Protein 3PJ9 (pdb70)

Secondary structure (DSSP, 8-state):
-EEEEEEE-HHHHHHT-HHHHHHHHHTTT-EEEEEEEEPPPHHHHHHHTGGGTTSTTHHHHHHHHTSS-EEEEEEEETTHHHHHHHHH--SSGGGPPTT-HHHHH--SSSS-SEEE-SSHHHHHHHHHHH-------/-EEEEEEE-HHHHHHT-HHHHHHHHHTTT-EEEEEEEE---HHHHHHHTGGGTTSTTHHHHHHHHTSS-EEEEEEEETTHHHHHHHHH--SSTTTSPTTSHHHHH--SSSS-SEEE-SSHHHHHHHHHHH--GGG--/-EEEEEEE-HHHHHHT-HHHHHHHHHTTT-EEEEEEEEPPPHHHHHHHHHTT----HHHHHHHHHSS-EEEEEEEETTHHHHHHHHH--SSTTTSPTTSHHHHH--BTTB-SEEE-SSHHHHHHHHHHH--TTT--/-TT-EEEEEE-HHHHHHT-HHHHHHHHHTTT-EEEEEEEE---HHHHHHHTGGGGGSTTHHHHHHHHTSS-EEEEEEESTTHHHHHHHHH--SSGGGSPTTSHHHHH--SSSS-SEEE-SSHHHHHHHHHHH--GGG--

Organism: Campylobacter jejuni subsp. jejuni serotype O:2 (strain ATCC 700819 / NCTC 11168) (NCBI:txid192222)

B-factor: mean 38.15, std 15.4, range [13.57, 110.79]

Nearest PDB structures (foldseek):
  3pj9-assembly3_B-2  TM=9.711E-01  e=8.392E-29  Campylobacter jejuni subsp. jejuni NCTC 11168 = ATCC 700819
  6ay1-assembly8_H  TM=9.753E-01  e=3.787E-25  Helicobacter pylori
  4ek2-assembly1_A  TM=9.929E-01  e=6.876E-24  Burkholderia thailandensis E264
  5v6d-assembly3_F  TM=9.678E-01  e=3.639E-24  Neisseria gonorrhoeae NCCP11945
  6aes-assembly2_B  TM=9.709E-01  e=6.876E-24  Pseudomonas aeruginosa

Structure (mmCIF, N/CA/C/O backbone):
data_3PJ9
#
_entry.id   3PJ9
#
_cell.length_a   85.672
_cell.length_b   88.142
_cell.length_c   110.925
_cell.angle_alpha   90.00
_cell.angle_beta   90.00
_cell.angle_gamma   90.00
#
_symmetry.space_group_name_H-M   'P 21 21 21'
#
loop_
_entity.id
_entity.type
_entity.pdbx_description
1 polymer 'Nucleoside diphosphate kinase'
2 non-polymer 'SULFATE ION'
3 water water
#
loop_
_atom_site.group_PDB
_atom_site.id
_atom_site.type_symbol
_atom_site.label_atom_id
_atom_site.label_alt_id
_atom_site.label_comp_id
_atom_site.label_asym_id
_atom_site.label_entity_id
_atom_site.label_seq_id
_atom_site.pdbx_PDB_ins_code
_atom_site.Cartn_x
_atom_site.Cartn_y
_atom_site.Cartn_z
_atom_site.occupancy
_atom_site.B_iso_or_equiv
_atom_site.auth_seq_id
_atom_site.auth_comp_id
_atom_site.auth_asym_id
_atom_site.auth_atom_id
_atom_site.pdbx_PDB_model_num
ATOM 1 N N . MET A 1 4 ? 42.298 63.187 90.564 1.00 55.86 1 MET A N 1
ATOM 2 C CA . MET A 1 4 ? 43.100 63.599 89.365 1.00 54.51 1 MET A CA 1
ATOM 3 C C . MET A 1 4 ? 43.535 62.432 88.431 1.00 52.22 1 MET A C 1
ATOM 4 O O . MET A 1 4 ? 44.733 62.124 88.322 1.00 54.13 1 MET A O 1
ATOM 9 N N . GLU A 1 5 ? 42.584 61.853 87.690 1.00 47.30 2 GLU A N 1
ATOM 10 C CA . GLU A 1 5 ? 42.769 60.542 87.110 1.00 42.32 2 GLU A CA 1
ATOM 11 C C . GLU A 1 5 ? 42.872 60.507 85.558 1.00 38.62 2 GLU A C 1
ATOM 12 O O . GLU A 1 5 ? 42.853 61.554 84.908 1.00 34.62 2 GLU A O 1
ATOM 18 N N . LYS A 1 6 ? 43.028 59.303 84.995 1.00 35.76 3 LYS A N 1
ATOM 19 C CA . LYS A 1 6 ? 43.022 59.093 83.547 1.00 33.42 3 LYS A CA 1
ATOM 20 C C . LYS A 1 6 ? 41.905 58.151 83.119 1.00 31.65 3 LYS A C 1
ATOM 21 O O . LYS A 1 6 ? 41.522 57.244 83.852 1.00 33.30 3 LYS A O 1
ATOM 27 N N . THR A 1 7 ? 41.349 58.393 81.950 1.00 29.38 4 THR A N 1
ATOM 28 C CA . THR A 1 7 ? 40.289 57.550 81.437 1.00 28.91 4 THR A CA 1
ATOM 29 C C . THR A 1 7 ? 40.461 57.340 79.917 1.00 27.97 4 THR A C 1
ATOM 30 O O . THR A 1 7 ? 41.166 58.098 79.248 1.00 25.33 4 THR A O 1
ATOM 34 N N . LEU A 1 8 ? 39.834 56.290 79.389 1.00 28.34 5 LEU A N 1
ATOM 35 C CA . LEU A 1 8 ? 39.950 55.983 77.973 1.00 28.08 5 LEU A CA 1
ATOM 36 C C . LEU A 1 8 ? 38.758 56.531 77.223 1.00 27.57 5 LEU A C 1
ATOM 37 O O . LEU A 1 8 ? 37.607 56.301 77.617 1.00 28.74 5 LEU A O 1
ATOM 42 N N . SER A 1 9 ? 39.035 57.255 76.142 1.00 25.83 6 SER A N 1
ATOM 43 C CA . SER A 1 9 ? 38.005 57.769 75.271 1.00 24.76 6 SER A CA 1
ATOM 44 C C . SER A 1 9 ? 38.209 57.190 73.886 1.00 24.19 6 SER A C 1
ATOM 45 O O . SER A 1 9 ? 39.348 57.089 73.422 1.00 23.42 6 SER A O 1
ATOM 48 N N . ILE A 1 10 ? 37.116 56.835 73.215 1.00 24.11 7 ILE A N 1
ATOM 49 C CA . ILE A 1 10 ? 37.205 56.463 71.816 1.00 24.06 7 ILE A CA 1
ATOM 50 C C . ILE A 1 10 ? 36.188 57.266 71.065 1.00 24.71 7 ILE A C 1
ATOM 51 O O . ILE A 1 10 ? 35.000 57.253 71.424 1.00 25.40 7 ILE A O 1
ATOM 56 N N . ILE A 1 11 ? 36.648 58.006 70.061 1.00 23.08 8 ILE A N 1
ATOM 57 C CA . ILE A 1 11 ? 35.706 58.621 69.118 1.00 23.38 8 ILE A CA 1
ATOM 58 C C . ILE A 1 11 ? 35.442 57.562 68.052 1.00 24.50 8 ILE A C 1
ATOM 59 O O . ILE A 1 11 ? 36.362 57.177 67.325 1.00 23.01 8 ILE A O 1
ATOM 64 N N . LYS A 1 12 ? 34.191 57.106 67.992 1.00 25.21 9 LYS A N 1
ATOM 65 C CA . LYS A 1 12 ? 33.798 55.957 67.194 1.00 28.24 9 LYS A CA 1
ATOM 66 C C . LYS A 1 12 ? 33.737 56.269 65.700 1.00 28.20 9 LYS A C 1
ATOM 67 O O . LYS A 1 12 ? 33.820 57.428 65.319 1.00 28.31 9 LYS A O 1
ATOM 73 N N . PRO A 1 13 ? 33.610 55.221 64.854 1.00 29.69 10 PRO A N 1
ATOM 74 C CA . PRO A 1 13 ? 33.726 55.408 63.411 1.00 30.18 10 PRO A CA 1
ATOM 75 C C . PRO A 1 13 ? 32.679 56.342 62.817 1.00 30.81 10 PRO A C 1
ATOM 76 O O . PRO A 1 13 ? 33.003 57.011 61.847 1.00 31.29 10 PRO A O 1
ATOM 80 N N . ASP A 1 14 ? 31.455 56.355 63.367 1.00 31.30 11 ASP A N 1
ATOM 81 C CA . ASP A 1 14 ? 30.388 57.269 62.901 1.00 33.25 11 ASP A CA 1
ATOM 82 C C . ASP A 1 14 ? 30.780 58.751 63.047 1.00 31.45 11 ASP A C 1
ATOM 83 O O . ASP A 1 14 ? 30.633 59.546 62.116 1.00 32.76 11 ASP A O 1
ATOM 88 N N . ALA A 1 15 ? 31.302 59.109 64.210 1.00 29.31 12 ALA A N 1
ATOM 89 C CA . ALA A 1 15 ? 31.744 60.465 64.437 1.00 27.32 12 ALA A CA 1
ATOM 90 C C . ALA A 1 15 ? 33.037 60.834 63.683 1.00 26.34 12 ALA A C 1
ATOM 91 O O . ALA A 1 15 ? 33.186 61.946 63.159 1.00 26.60 12 ALA A O 1
ATOM 93 N N . VAL A 1 16 ? 33.977 59.911 63.597 1.00 26.17 13 VAL A N 1
ATOM 94 C CA . VAL A 1 16 ? 35.141 60.164 62.783 1.00 26.76 13 VAL A CA 1
ATOM 95 C C . VAL A 1 16 ? 34.730 60.440 61.321 1.00 29.45 13 VAL A C 1
ATOM 96 O O . VAL A 1 16 ? 35.195 61.435 60.716 1.00 30.04 13 VAL A O 1
ATOM 100 N N . LYS A 1 17 ? 33.832 59.606 60.778 1.00 31.06 14 LYS A N 1
ATOM 101 C CA . LYS A 1 17 ? 33.388 59.774 59.386 1.00 33.19 14 LYS A CA 1
ATOM 102 C C . LYS A 1 17 ? 32.706 61.127 59.173 1.00 33.09 14 LYS A C 1
ATOM 103 O O . LYS A 1 17 ? 32.857 61.733 58.109 1.00 32.65 14 LYS A O 1
ATOM 109 N N . LYS A 1 18 ? 31.956 61.600 60.176 1.00 31.82 15 LYS A N 1
ATOM 110 C CA . LYS A 1 18 ? 31.348 62.937 60.076 1.00 32.11 15 LYS A CA 1
ATOM 111 C C . LYS A 1 18 ? 32.373 64.084 60.126 1.00 30.12 15 LYS A C 1
ATOM 112 O O . LYS A 1 18 ? 32.035 65.209 59.833 1.00 31.14 15 LYS A O 1
ATOM 118 N N . GLY A 1 19 ? 33.604 63.821 60.527 1.00 27.22 16 GLY A N 1
ATOM 119 C CA . GLY A 1 19 ? 34.596 64.872 60.572 1.00 25.75 16 GLY A CA 1
ATOM 120 C C . GLY A 1 19 ? 34.376 65.841 61.732 1.00 25.19 16 GLY A C 1
ATOM 121 O O . GLY A 1 19 ? 34.555 67.068 61.555 1.00 24.72 16 GLY A O 1
ATOM 122 N N . VAL A 1 20 ? 33.986 65.309 62.898 1.00 22.81 17 VAL A N 1
ATOM 123 C CA . VAL A 1 20 ? 33.721 66.143 64.059 1.00 22.89 17 VAL A CA 1
ATOM 124 C C . VAL A 1 20 ? 34.719 65.803 65.171 1.00 21.24 17 VAL A C 1
ATOM 125 O O . VAL A 1 20 ? 34.439 66.019 66.356 1.00 20.72 17 VAL A O 1
ATOM 129 N N . ILE A 1 21 ? 35.883 65.264 64.778 1.00 21.02 18 ILE A N 1
ATOM 130 C CA . ILE A 1 21 ? 36.923 64.895 65.745 1.00 20.61 18 ILE A CA 1
ATOM 131 C C . ILE A 1 21 ? 37.308 66.130 66.579 1.00 20.27 18 ILE A C 1
ATOM 132 O O . ILE A 1 21 ? 37.384 66.044 67.806 1.00 18.83 18 ILE A O 1
ATOM 137 N N . GLY A 1 22 ? 37.577 67.253 65.907 1.00 19.67 19 GLY A N 1
ATOM 138 C CA . GLY A 1 22 ? 38.028 68.473 66.617 1.00 19.98 19 GLY A CA 1
ATOM 139 C C . GLY A 1 22 ? 36.945 68.989 67.562 1.00 20.70 19 GLY A C 1
ATOM 140 O O . GLY A 1 22 ? 37.232 69.360 68.689 1.00 18.55 19 GLY A O 1
ATOM 141 N N . LYS A 1 23 ? 35.684 68.985 67.105 1.00 21.34 20 LYS A N 1
ATOM 142 C CA . LYS A 1 23 ? 34.562 69.484 67.937 1.00 22.03 20 LYS A CA 1
ATOM 143 C C . LYS A 1 23 ? 34.453 68.644 69.222 1.00 22.20 20 LYS A C 1
ATOM 144 O O . LYS A 1 23 ? 34.181 69.182 70.319 1.00 21.45 20 LYS A O 1
ATOM 150 N N . ILE A 1 24 ? 34.653 67.333 69.077 1.00 20.92 21 ILE A N 1
ATOM 151 C CA . ILE A 1 24 ? 34.496 66.449 70.217 1.00 20.82 21 ILE A CA 1
ATOM 152 C C . ILE A 1 24 ? 35.676 66.645 71.162 1.00 21.07 21 ILE A C 1
ATOM 153 O O . ILE A 1 24 ? 35.484 66.786 72.359 1.00 21.39 21 ILE A O 1
ATOM 158 N N . LEU A 1 25 ? 36.887 66.663 70.627 1.00 19.71 22 LEU A N 1
ATOM 159 C CA . LEU A 1 25 ? 38.061 66.863 71.471 1.00 19.86 22 LEU A CA 1
ATOM 160 C C . LEU A 1 25 ? 37.985 68.163 72.275 1.00 20.93 22 LEU A C 1
ATOM 161 O O . LEU A 1 25 ? 38.422 68.213 73.432 1.00 21.96 22 LEU A O 1
ATOM 166 N N . ASP A 1 26 ? 37.491 69.210 71.622 1.00 20.02 23 ASP A N 1
ATOM 167 C CA . ASP A 1 26 ? 37.258 70.495 72.252 1.00 21.76 23 ASP A CA 1
ATOM 168 C C . ASP A 1 26 ? 36.254 70.410 73.420 1.00 21.59 23 ASP A C 1
ATOM 169 O O . ASP A 1 26 ? 36.415 71.127 74.405 1.00 21.72 23 ASP A O 1
ATOM 174 N N . ARG A 1 27 ? 35.247 69.537 73.336 1.00 22.45 24 ARG A N 1
ATOM 175 C CA . ARG A 1 27 ? 34.369 69.330 74.491 1.00 23.65 24 ARG A CA 1
ATOM 176 C C . ARG A 1 27 ? 35.146 68.867 75.685 1.00 23.69 24 ARG A C 1
ATOM 177 O O . ARG A 1 27 ? 34.863 69.335 76.789 1.00 24.24 24 ARG A O 1
ATOM 185 N N . PHE A 1 28 ? 36.106 67.942 75.475 1.00 21.96 25 PHE A N 1
ATOM 186 C CA . PHE A 1 28 ? 36.964 67.498 76.568 1.00 21.54 25 PHE A CA 1
ATOM 187 C C . PHE A 1 28 ? 37.889 68.602 77.087 1.00 21.63 25 PHE A C 1
ATOM 188 O O . PHE A 1 28 ? 37.957 68.841 78.301 1.00 22.18 25 PHE A O 1
ATOM 196 N N . GLU A 1 29 ? 38.630 69.248 76.189 1.00 20.11 26 GLU A N 1
ATOM 197 C CA . GLU A 1 29 ? 39.599 70.255 76.616 1.00 20.92 26 GLU A CA 1
ATOM 198 C C . GLU A 1 29 ? 38.999 71.500 77.259 1.00 22.36 26 GLU A C 1
ATOM 199 O O . GLU A 1 29 ? 39.672 72.194 78.043 1.00 23.85 26 GLU A O 1
ATOM 205 N N . SER A 1 30 ? 37.764 71.834 76.889 1.00 20.03 27 SER A N 1
ATOM 206 C CA . SER A 1 30 ? 37.119 73.055 77.408 1.00 22.98 27 SER A CA 1
ATOM 207 C C . SER A 1 30 ? 36.455 72.758 78.748 1.00 23.11 27 SER A C 1
ATOM 208 O O . SER A 1 30 ? 35.917 73.668 79.364 1.00 24.16 27 SER A O 1
ATOM 211 N N . ASN A 1 31 ? 36.474 71.494 79.153 1.00 23.29 28 ASN A N 1
ATOM 212 C CA . ASN A 1 31 ? 35.804 71.051 80.374 1.00 26.64 28 ASN A CA 1
ATOM 213 C C . ASN A 1 31 ? 36.694 70.288 81.356 1.00 27.90 28 ASN A C 1
ATOM 214 O O . ASN A 1 31 ? 36.255 69.325 81.970 1.00 29.76 28 ASN A O 1
ATOM 219 N N . GLY A 1 32 ? 37.951 70.703 81.485 1.00 28.98 29 GLY A N 1
ATOM 220 C CA . GLY A 1 32 ? 38.792 70.189 82.568 1.00 31.31 29 GLY A CA 1
ATOM 221 C C . GLY A 1 32 ? 39.493 68.883 82.240 1.00 31.07 29 GLY A C 1
ATOM 222 O O . GLY A 1 32 ? 39.984 68.215 83.133 1.00 32.74 29 GLY A O 1
ATOM 223 N N . LEU A 1 33 ? 39.518 68.487 80.973 1.00 29.66 30 LEU A N 1
ATOM 224 C CA . LEU A 1 33 ? 40.201 67.252 80.631 1.00 29.78 30 LEU A CA 1
ATOM 225 C C . LEU A 1 33 ? 41.325 67.645 79.708 1.00 30.33 30 LEU A C 1
ATOM 226 O O . LEU A 1 33 ? 41.139 68.491 78.814 1.00 31.82 30 LEU A O 1
ATOM 231 N N . ARG A 1 34 ? 42.489 67.060 79.933 1.00 29.18 31 ARG A N 1
ATOM 232 C CA . ARG A 1 34 ? 43.606 67.188 79.017 1.00 28.49 31 ARG A CA 1
ATOM 233 C C . ARG A 1 34 ? 43.789 65.904 78.168 1.00 26.49 31 ARG A C 1
ATOM 234 O O . ARG A 1 34 ? 43.598 64.815 78.653 1.00 25.70 31 ARG A O 1
ATOM 242 N N . ILE A 1 35 ? 44.167 66.053 76.897 1.00 24.93 32 ILE A N 1
ATOM 243 C CA . ILE A 1 35 ? 44.478 64.909 76.048 1.00 24.23 32 ILE A CA 1
ATOM 244 C C . ILE A 1 35 ? 45.926 64.453 76.371 1.00 24.07 32 ILE A C 1
ATOM 245 O O . ILE A 1 35 ? 46.877 65.093 75.950 1.00 24.65 32 ILE A O 1
ATOM 250 N N . ALA A 1 36 ? 46.067 63.380 77.135 1.00 23.34 33 ALA A N 1
ATOM 251 C CA . ALA A 1 36 ? 47.375 62.873 77.576 1.00 24.86 33 ALA A CA 1
ATOM 252 C C . ALA A 1 36 ? 48.058 62.007 76.520 1.00 24.88 33 ALA A C 1
ATOM 253 O O . ALA A 1 36 ? 49.295 61.959 76.474 1.00 26.51 33 ALA A O 1
ATOM 255 N N . ALA A 1 37 ? 47.254 61.327 75.709 1.00 23.48 34 ALA A N 1
ATOM 256 C CA . ALA A 1 37 ? 47.755 60.436 74.660 1.00 23.89 34 ALA A CA 1
ATOM 257 C C . ALA A 1 37 ? 46.671 60.361 73.619 1.00 22.81 34 ALA A C 1
ATOM 258 O O . ALA A 1 37 ? 45.511 60.490 73.955 1.00 23.29 34 ALA A O 1
ATOM 260 N N . MET A 1 38 ? 47.031 60.164 72.354 1.00 22.00 35 MET A N 1
ATOM 261 C CA . MET A 1 38 ? 45.998 60.141 71.323 1.00 21.73 35 MET A CA 1
ATOM 262 C C . MET A 1 38 ? 46.501 59.598 69.994 1.00 20.82 35 MET A C 1
ATOM 263 O O . MET A 1 38 ? 47.584 59.971 69.560 1.00 20.80 35 MET A O 1
ATOM 268 N N . LYS A 1 39 ? 45.700 58.763 69.343 1.00 20.69 36 LYS A N 1
ATOM 269 C CA . LYS A 1 39 ? 46.053 58.260 68.018 1.00 21.51 36 LYS A CA 1
ATOM 270 C C . LYS A 1 39 ? 44.805 57.893 67.252 1.00 21.95 36 LYS A C 1
ATOM 271 O O . LYS A 1 39 ? 43.826 57.421 67.823 1.00 21.66 36 LYS A O 1
ATOM 277 N N . LYS A 1 40 ? 44.845 58.140 65.940 1.00 22.98 37 LYS A N 1
ATOM 278 C CA . LYS A 1 40 ? 43.813 57.661 65.062 1.00 23.80 37 LYS A CA 1
ATOM 279 C C . LYS A 1 40 ? 44.255 56.311 64.526 1.00 25.67 37 LYS A C 1
ATOM 280 O O . LYS A 1 40 ? 45.353 56.192 63.975 1.00 26.06 37 LYS A O 1
ATOM 286 N N . VAL A 1 41 ? 43.396 55.306 64.675 1.00 26.71 38 VAL A N 1
ATOM 287 C CA . VAL A 1 41 ? 43.732 53.946 64.320 1.00 29.11 38 VAL A CA 1
ATOM 288 C C . VAL A 1 41 ? 42.516 53.253 63.719 1.00 30.00 38 VAL A C 1
ATOM 289 O O . VAL A 1 41 ? 41.364 53.638 63.975 1.00 29.62 38 VAL A O 1
ATOM 293 N N . GLN A 1 42 ? 42.795 52.249 62.904 1.00 30.69 39 GLN A N 1
ATOM 294 C CA . GLN A 1 42 ? 41.787 51.382 62.348 1.00 33.23 39 GLN A CA 1
ATOM 295 C C . GLN A 1 42 ? 41.860 50.091 63.166 1.00 34.76 39 GLN A C 1
ATOM 296 O O . GLN A 1 42 ? 42.908 49.408 63.160 1.00 35.19 39 GLN A O 1
ATOM 302 N N . LEU A 1 43 ? 40.783 49.754 63.872 1.00 35.25 40 LEU A N 1
ATOM 303 C CA . LEU A 1 43 ? 40.755 48.494 64.645 1.00 37.05 40 LEU A CA 1
ATOM 304 C C . LEU A 1 43 ? 40.542 47.303 63.725 1.00 38.96 40 LEU A C 1
ATOM 305 O O . LEU A 1 43 ? 39.731 47.391 62.798 1.00 39.72 40 LEU A O 1
ATOM 310 N N . SER A 1 44 ? 41.268 46.211 63.983 1.00 39.77 41 SER A N 1
ATOM 311 C CA . SER A 1 44 ? 41.000 44.917 63.339 1.00 42.73 41 SER A CA 1
ATOM 312 C C . SER A 1 44 ? 39.822 44.220 64.024 1.00 44.23 41 SER A C 1
ATOM 313 O O . SER A 1 44 ? 39.453 44.566 65.147 1.00 42.76 41 SER A O 1
ATOM 316 N N . LYS A 1 45 ? 39.224 43.259 63.318 1.00 47.13 42 LYS A N 1
ATOM 317 C CA . LYS A 1 45 ? 38.106 42.462 63.832 1.00 49.16 42 LYS A CA 1
ATOM 318 C C . LYS A 1 45 ? 38.567 41.800 65.127 1.00 48.89 42 LYS A C 1
ATOM 319 O O . LYS A 1 45 ? 37.883 41.852 66.155 1.00 48.10 42 LYS A O 1
ATOM 325 N N . GLU A 1 46 ? 39.752 41.205 65.067 1.00 48.67 43 GLU A N 1
ATOM 326 C CA . GLU A 1 46 ? 40.355 40.572 66.219 1.00 49.52 43 GLU A CA 1
ATOM 327 C C . GLU A 1 46 ? 40.425 41.512 67.420 1.00 46.86 43 GLU A C 1
ATOM 328 O O . GLU A 1 46 ? 39.977 41.153 68.512 1.00 46.99 43 GLU A O 1
ATOM 334 N N . GLN A 1 47 ? 40.997 42.703 67.211 1.00 44.21 44 GLN A N 1
ATOM 335 C CA . GLN A 1 47 ? 41.178 43.687 68.282 1.00 42.61 44 GLN A CA 1
ATOM 336 C C . GLN A 1 47 ? 39.859 44.136 68.927 1.00 41.58 44 GLN A C 1
ATOM 337 O O . GLN A 1 47 ? 39.749 44.218 70.160 1.00 40.70 44 GLN A O 1
ATOM 343 N N . ALA A 1 48 ? 38.867 44.427 68.085 1.00 40.94 45 ALA A N 1
ATOM 344 C CA . ALA A 1 48 ? 37.548 44.805 68.564 1.00 40.77 45 ALA A CA 1
ATOM 345 C C . ALA A 1 48 ? 36.856 43.663 69.350 1.00 43.03 45 ALA A C 1
ATOM 346 O O . ALA A 1 48 ? 36.184 43.924 70.349 1.00 41.98 45 ALA A O 1
ATOM 348 N N . GLU A 1 49 ? 37.054 42.407 68.913 1.00 45.40 46 GLU A N 1
ATOM 349 C CA . GLU A 1 49 ? 36.564 41.230 69.639 1.00 48.32 46 GLU A CA 1
ATOM 350 C C . GLU A 1 49 ? 37.211 41.099 71.010 1.00 48.60 46 GLU A C 1
ATOM 351 O O . GLU A 1 49 ? 36.528 40.787 71.980 1.00 49.17 46 GLU A O 1
ATOM 357 N N . ASN A 1 50 ? 38.520 41.355 71.093 1.00 47.43 47 ASN A N 1
ATOM 358 C CA . ASN A 1 50 ? 39.215 41.325 72.380 1.00 47.68 47 ASN A CA 1
ATOM 359 C C . ASN A 1 50 ? 38.727 42.457 73.308 1.00 46.43 47 ASN A C 1
ATOM 360 O O . ASN A 1 50 ? 38.434 42.243 74.487 1.00 47.41 47 ASN A O 1
ATOM 365 N N . PHE A 1 51 ? 38.576 43.652 72.747 1.00 44.95 48 PHE A N 1
ATOM 366 C CA . PHE A 1 51 ? 38.186 44.824 73.546 1.00 43.67 48 PHE A CA 1
ATOM 367 C C . PHE A 1 51 ? 36.820 44.598 74.170 1.00 46.14 48 PHE A C 1
ATOM 368 O O . PHE A 1 51 ? 36.606 44.900 75.328 1.00 46.68 48 PHE A O 1
ATOM 376 N N . TYR A 1 52 ? 35.911 44.044 73.387 1.00 48.74 49 TYR A N 1
ATOM 377 C CA . TYR A 1 52 ? 34.551 43.838 73.830 1.00 51.59 49 TYR A CA 1
ATOM 378 C C . TYR A 1 52 ? 34.259 42.426 74.348 1.00 55.53 49 TYR A C 1
ATOM 379 O O . TYR A 1 52 ? 33.083 42.063 74.471 1.00 58.33 49 TYR A O 1
ATOM 388 N N . ALA A 1 53 ? 35.305 41.659 74.695 1.00 56.99 50 ALA A N 1
ATOM 389 C CA . ALA A 1 53 ? 35.180 40.211 74.988 1.00 61.50 50 ALA A CA 1
ATOM 390 C C . ALA A 1 53 ? 34.254 39.846 76.142 1.00 64.88 50 ALA A C 1
ATOM 391 O O . ALA A 1 53 ? 33.728 38.736 76.174 1.00 67.97 50 ALA A O 1
ATOM 393 N N . VAL A 1 54 ? 34.057 40.770 77.082 1.00 64.97 51 VAL A N 1
ATOM 394 C CA . VAL A 1 54 ? 33.131 40.532 78.195 1.00 68.97 51 VAL A CA 1
ATOM 395 C C . VAL A 1 54 ? 31.687 40.347 77.691 1.00 71.04 51 VAL A C 1
ATOM 396 O O . VAL A 1 54 ? 30.890 39.711 78.360 1.00 74.08 51 VAL A O 1
ATOM 400 N N . HIS A 1 55 ? 31.370 40.900 76.514 1.00 69.88 52 HIS A N 1
ATOM 401 C CA . HIS A 1 55 ? 30.033 40.773 75.903 1.00 71.85 52 HIS A CA 1
ATOM 402 C C . HIS A 1 55 ? 29.898 39.664 74.824 1.00 73.65 52 HIS A C 1
ATOM 403 O O . HIS A 1 55 ? 28.958 39.696 74.015 1.00 74.21 52 HIS A O 1
ATOM 410 N N . LYS A 1 56 ? 30.816 38.699 74.788 1.00 74.29 53 LYS A N 1
ATOM 411 C CA . LYS A 1 56 ? 30.886 37.808 73.626 1.00 76.54 53 LYS A CA 1
ATOM 412 C C . LYS A 1 56 ? 29.787 36.742 73.604 1.00 81.55 53 LYS A C 1
ATOM 413 O O . LYS A 1 56 ? 29.571 36.089 72.577 1.00 82.58 53 LYS A O 1
ATOM 419 N N . GLU A 1 57 ? 29.095 36.586 74.732 1.00 83.99 54 GLU A N 1
ATOM 420 C CA . GLU A 1 57 ? 27.925 35.714 74.800 1.00 89.30 54 GLU A CA 1
ATOM 421 C C . GLU A 1 57 ? 26.650 36.530 74.619 1.00 89.94 54 GLU A C 1
ATOM 422 O O . GLU A 1 57 ? 25.572 35.963 74.517 1.00 93.45 54 GLU A O 1
ATOM 428 N N . ARG A 1 58 ? 26.760 37.857 74.580 1.00 87.00 55 ARG A N 1
ATOM 429 C CA . ARG A 1 58 ? 25.571 38.672 74.309 1.00 88.14 55 ARG A CA 1
ATOM 430 C C . ARG A 1 58 ? 25.188 38.624 72.820 1.00 88.70 55 ARG A C 1
ATOM 431 O O . ARG A 1 58 ? 26.044 38.339 71.977 1.00 87.67 55 ARG A O 1
ATOM 439 N N . PRO A 1 59 ? 23.889 38.851 72.494 1.00 90.84 56 PRO A N 1
ATOM 440 C CA . PRO A 1 59 ? 23.490 38.649 71.089 1.00 91.67 56 PRO A CA 1
ATOM 441 C C . PRO A 1 59 ? 23.951 39.775 70.133 1.00 87.53 56 PRO A C 1
ATOM 442 O O . PRO A 1 59 ? 24.046 39.549 68.923 1.00 88.29 56 PRO A O 1
ATOM 446 N N . PHE A 1 60 ? 24.258 40.953 70.678 1.00 83.23 57 PHE A N 1
ATOM 447 C CA . PHE A 1 60 ? 24.654 42.127 69.880 1.00 79.10 57 PHE A CA 1
ATOM 448 C C . PHE A 1 60 ? 26.161 42.222 69.585 1.00 75.48 57 PHE A C 1
ATOM 449 O O . PHE A 1 60 ? 26.624 43.189 68.959 1.00 72.56 57 PHE A O 1
ATOM 457 N N . PHE A 1 61 ? 26.911 41.226 70.052 1.00 75.17 58 PHE A N 1
ATOM 458 C CA . PHE A 1 61 ? 28.365 41.176 69.915 1.00 71.70 58 PHE A CA 1
ATOM 459 C C . PHE A 1 61 ? 28.768 41.428 68.463 1.00 70.60 58 PHE A C 1
ATOM 460 O O . PHE A 1 61 ? 29.600 42.311 68.187 1.00 67.26 58 PHE A O 1
ATOM 468 N N . LYS A 1 62 ? 28.143 40.691 67.545 1.00 72.76 59 LYS A N 1
ATOM 469 C CA . LYS A 1 62 ? 28.463 40.769 66.122 1.00 72.37 59 LYS A CA 1
ATOM 470 C C . LYS A 1 62 ? 28.352 42.182 65.532 1.00 68.93 59 LYS A C 1
ATOM 471 O O . LYS A 1 62 ? 29.337 42.691 65.007 1.00 66.31 59 LYS A O 1
ATOM 477 N N . ASP A 1 63 ? 27.172 42.802 65.628 1.00 68.62 60 ASP A N 1
ATOM 478 C CA . ASP A 1 63 ? 26.934 44.120 65.039 1.00 66.00 60 ASP A CA 1
ATOM 479 C C . ASP A 1 63 ? 27.861 45.152 65.657 1.00 62.34 60 ASP A C 1
ATOM 480 O O . ASP A 1 63 ? 28.387 46.018 64.960 1.00 60.14 60 ASP A O 1
ATOM 485 N N . LEU A 1 64 ? 28.025 45.059 66.976 1.00 61.41 61 LEU A N 1
ATOM 486 C CA . LEU A 1 64 ? 28.909 45.927 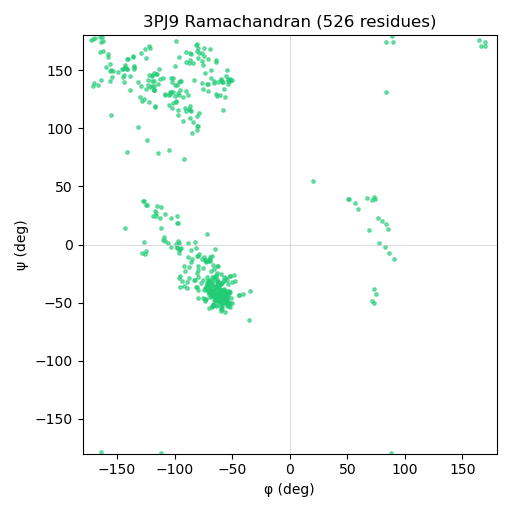67.735 1.00 57.72 61 LEU A CA 1
ATOM 487 C C . LEU A 1 64 ? 30.327 45.906 67.164 1.00 56.11 61 LEU A C 1
ATOM 488 O O . LEU A 1 64 ? 30.904 46.970 66.861 1.00 53.84 61 LEU A O 1
ATOM 493 N N . VAL A 1 65 ? 30.871 44.698 67.012 1.00 56.71 62 VAL A N 1
ATOM 494 C CA . VAL A 1 65 ? 32.192 44.473 66.427 1.00 54.92 62 VAL A CA 1
ATOM 495 C C . VAL A 1 65 ? 32.257 45.068 65.007 1.00 54.77 62 VAL A C 1
ATOM 496 O O . VAL A 1 65 ? 33.198 45.814 64.677 1.00 52.08 62 VAL A O 1
ATOM 500 N N . GLU A 1 66 ? 31.252 44.753 64.188 1.00 56.86 63 GLU A N 1
ATOM 501 C CA . GLU A 1 66 ? 31.204 45.218 62.805 1.00 57.83 63 GLU A CA 1
ATOM 502 C C . GLU A 1 66 ? 31.214 46.738 62.716 1.00 55.03 63 GLU A C 1
ATOM 503 O O . GLU A 1 66 ? 31.899 47.311 61.849 1.00 54.52 63 GLU A O 1
ATOM 509 N N . PHE A 1 67 ? 30.461 47.380 63.606 1.00 53.33 64 PHE A N 1
ATOM 510 C CA . PHE A 1 67 ? 30.394 48.828 63.648 1.00 51.09 64 PHE A CA 1
ATOM 511 C C . PHE A 1 67 ? 31.719 49.431 64.101 1.00 47.56 64 PHE A C 1
ATOM 512 O O . PHE A 1 67 ? 32.160 50.436 63.553 1.00 46.17 64 PHE A O 1
ATOM 520 N N . MET A 1 68 ? 32.360 48.809 65.085 1.00 46.11 65 MET A N 1
ATOM 521 C CA . MET A 1 68 ? 33.595 49.358 65.626 1.00 43.02 65 MET A CA 1
ATOM 522 C C . MET A 1 68 ? 34.777 49.187 64.681 1.00 41.56 65 MET A C 1
ATOM 523 O O . MET A 1 68 ? 35.799 49.833 64.861 1.00 39.46 65 MET A O 1
ATOM 528 N N . ILE A 1 69 ? 34.615 48.352 63.651 1.00 42.46 66 ILE A N 1
ATOM 529 C CA . ILE A 1 69 ? 35.652 48.220 62.643 1.00 41.94 66 ILE A CA 1
ATOM 530 C C . ILE A 1 69 ? 35.271 48.815 61.285 1.00 41.96 66 ILE A C 1
ATOM 531 O O . ILE A 1 69 ? 36.043 48.704 60.327 1.00 42.13 66 ILE A O 1
ATOM 536 N N . SER A 1 70 ? 34.098 49.443 61.205 1.00 41.56 67 SER A N 1
ATOM 537 C CA . SER A 1 70 ? 33.576 49.938 59.921 1.00 42.44 67 SER A CA 1
ATOM 538 C C . SER A 1 70 ? 34.346 51.161 59.436 1.00 40.27 67 SER A C 1
ATOM 539 O O . SER A 1 70 ? 34.233 51.552 58.280 1.00 41.81 67 SER A O 1
ATOM 542 N N . GLY A 1 71 ? 35.117 51.770 60.322 1.00 37.10 68 GLY A N 1
ATOM 543 C CA . GLY A 1 71 ? 35.993 52.855 59.927 1.00 34.52 68 GLY A CA 1
ATOM 544 C C . GLY A 1 71 ? 37.009 53.109 61.015 1.00 31.78 68 GLY A C 1
ATOM 545 O O . GLY A 1 71 ? 36.983 52.457 62.043 1.00 31.36 68 GLY A O 1
ATOM 546 N N . PRO A 1 72 ? 37.918 54.062 60.797 1.00 29.77 69 PRO A N 1
ATOM 547 C CA . PRO A 1 72 ? 38.888 54.298 61.858 1.00 27.76 69 PRO A CA 1
ATOM 548 C C . PRO A 1 72 ? 38.245 55.057 63.038 1.00 26.72 69 PRO A C 1
ATOM 549 O O . PRO A 1 72 ? 37.178 55.662 62.885 1.00 26.48 69 PRO A O 1
ATOM 553 N N . VAL A 1 73 ? 38.908 55.003 64.192 1.00 25.67 70 VAL A N 1
ATOM 554 C CA . VAL A 1 73 ? 38.472 55.651 65.434 1.00 24.14 70 VAL A CA 1
ATOM 555 C C . VAL A 1 73 ? 39.623 56.530 65.937 1.00 23.13 70 VAL A C 1
ATOM 556 O O . VAL A 1 73 ? 40.743 56.440 65.415 1.00 23.27 70 VAL A O 1
ATOM 560 N N . VAL A 1 74 ? 39.356 57.394 66.915 1.00 22.32 71 VAL A N 1
ATOM 561 C CA . VAL A 1 74 ? 40.416 58.147 67.548 1.00 22.07 71 VAL A CA 1
ATOM 562 C C . VAL A 1 74 ? 40.394 57.691 69.002 1.00 23.30 71 VAL A C 1
ATOM 563 O O . VAL A 1 74 ? 39.375 57.847 69.676 1.00 22.51 71 VAL A O 1
ATOM 567 N N . VAL A 1 75 ? 41.507 57.101 69.461 1.00 23.96 72 VAL A N 1
ATOM 568 C CA . VAL A 1 75 ? 41.627 56.610 70.836 1.00 23.58 72 VAL A CA 1
ATOM 569 C C . VAL A 1 75 ? 42.498 57.589 71.620 1.00 23.79 72 VAL A C 1
ATOM 570 O O . VAL A 1 75 ? 43.610 57.934 71.167 1.00 22.50 72 VAL A O 1
ATOM 574 N N . SER A 1 76 ? 42.008 58.020 72.795 1.00 22.40 73 SER A N 1
ATOM 575 C CA . SER A 1 76 ? 42.727 58.979 73.625 1.00 22.89 73 SER A CA 1
ATOM 576 C C . SER A 1 76 ? 42.715 58.563 75.089 1.00 23.30 73 SER A C 1
ATOM 577 O O . SER A 1 76 ? 41.771 57.899 75.554 1.00 23.12 73 SER A O 1
ATOM 580 N N . ILE A 1 77 ? 43.743 59.004 75.807 1.00 22.58 74 ILE A N 1
ATOM 581 C CA . ILE A 1 77 ? 43.725 59.060 77.273 1.00 23.27 74 ILE A CA 1
ATOM 582 C C . ILE A 1 77 ? 43.388 60.504 77.679 1.00 23.15 74 ILE A C 1
ATOM 583 O O . ILE A 1 77 ? 44.091 61.459 77.313 1.00 23.96 74 ILE A O 1
ATOM 588 N N . LEU A 1 78 ? 42.325 60.670 78.454 1.00 24.09 75 LEU A N 1
ATOM 589 C CA . LEU A 1 78 ? 41.938 61.976 78.983 1.00 23.62 75 LEU A CA 1
ATOM 590 C C . LEU A 1 78 ? 42.320 62.043 80.470 1.00 25.77 75 LEU A C 1
ATOM 591 O O . LEU A 1 78 ? 42.045 61.114 81.216 1.00 26.57 75 LEU A O 1
ATOM 596 N N . GLU A 1 79 ? 42.982 63.128 80.879 1.00 26.03 76 GLU A N 1
ATOM 597 C CA . GLU A 1 79 ? 43.475 63.283 82.243 1.00 28.01 76 GLU A CA 1
ATOM 598 C C . GLU A 1 79 ? 42.865 64.538 82.888 1.00 28.74 76 GLU A C 1
ATOM 599 O O . GLU A 1 79 ? 42.793 65.606 82.240 1.00 27.51 76 GLU A O 1
ATOM 605 N N . GLY A 1 80 ? 42.427 64.394 84.142 1.00 29.52 77 GLY A N 1
ATOM 606 C CA . GLY A 1 80 ? 41.890 65.510 84.921 1.00 30.67 77 GLY A CA 1
ATOM 607 C C . GLY A 1 80 ? 41.242 65.039 86.206 1.00 32.89 77 GLY A C 1
ATOM 608 O O . GLY A 1 80 ? 41.101 63.834 86.422 1.00 32.76 77 GLY A O 1
ATOM 609 N N . GLU A 1 81 ? 40.824 65.986 87.056 1.00 35.10 78 GLU A N 1
ATOM 610 C CA . GLU A 1 81 ? 40.144 65.661 88.318 1.00 37.93 78 GLU A CA 1
ATOM 611 C C . GLU A 1 81 ? 38.830 64.976 88.004 1.00 35.87 78 GLU A C 1
ATOM 612 O O . GLU A 1 81 ? 38.064 65.476 87.218 1.00 34.14 78 GLU A O 1
ATOM 618 N N . GLY A 1 82 ? 38.570 63.838 88.620 1.00 36.67 79 GLY A N 1
ATOM 619 C CA . GLY A 1 82 ? 37.384 63.052 88.291 1.00 36.32 79 GLY A CA 1
ATOM 620 C C . GLY A 1 82 ? 37.186 62.765 86.795 1.00 34.09 79 GLY A C 1
ATOM 621 O O . GLY A 1 82 ? 36.049 62.755 86.334 1.00 34.29 79 GLY A O 1
ATOM 622 N N . ALA A 1 83 ? 38.267 62.489 86.047 1.00 32.39 80 ALA A N 1
ATOM 623 C CA . ALA A 1 83 ? 38.156 62.255 84.590 1.00 30.33 80 ALA A CA 1
ATOM 624 C C . ALA A 1 83 ? 37.135 61.223 84.180 1.00 29.86 80 ALA A C 1
ATOM 625 O O . ALA A 1 83 ? 36.447 61.408 83.173 1.00 28.27 80 ALA A O 1
ATOM 627 N N . VAL A 1 84 ? 37.047 60.120 84.931 1.00 31.56 81 VAL A N 1
ATOM 628 C CA . VAL A 1 84 ? 36.206 59.006 84.492 1.00 31.35 81 VAL A CA 1
ATOM 629 C C . VAL A 1 84 ? 34.752 59.491 84.423 1.00 32.14 81 VAL A C 1
ATOM 630 O O . VAL A 1 84 ? 34.095 59.341 83.378 1.00 30.11 81 VAL A O 1
ATOM 634 N N . LEU A 1 85 ? 34.276 60.091 85.524 1.00 32.37 82 LEU A N 1
ATOM 635 C CA . LEU A 1 85 ? 32.915 60.600 85.608 1.00 34.50 82 LEU A CA 1
ATOM 636 C C . LEU A 1 85 ? 32.714 61.813 84.728 1.00 32.49 82 LEU A C 1
ATOM 637 O O . LEU A 1 85 ? 31.682 61.939 84.079 1.00 32.52 82 LEU A O 1
ATOM 642 N N A LYS A 1 86 ? 33.690 62.718 84.707 0.50 31.35 83 LYS A N 1
ATOM 643 N N B LYS A 1 86 ? 33.711 62.693 84.709 0.50 31.77 83 LYS A N 1
ATOM 644 C CA A LYS A 1 86 ? 33.573 63.910 83.869 0.50 29.61 83 LYS A CA 1
ATOM 645 C CA B LYS A 1 86 ? 33.661 63.902 83.901 0.50 30.53 83 LYS A CA 1
ATOM 646 C C A LYS A 1 86 ? 33.417 63.530 82.392 0.50 28.53 83 LYS A C 1
ATOM 647 C C B LYS A 1 86 ? 33.467 63.557 82.415 0.50 29.03 83 LYS A C 1
ATOM 648 O O A LYS A 1 86 ? 32.566 64.089 81.685 0.50 28.20 83 LYS A O 1
ATOM 649 O O B LYS A 1 86 ? 32.633 64.162 81.730 0.50 28.82 83 LYS A O 1
ATOM 660 N N . ASN A 1 87 ? 34.216 62.564 81.925 1.00 27.58 84 ASN A N 1
ATOM 661 C CA . ASN A 1 87 ? 34.089 62.083 80.523 1.00 26.44 84 ASN A CA 1
ATOM 662 C C . ASN A 1 87 ? 32.668 61.523 80.303 1.00 26.99 84 ASN A C 1
ATOM 663 O O . ASN A 1 87 ? 32.006 61.857 79.310 1.00 26.74 84 ASN A O 1
ATOM 668 N N . ARG A 1 88 ? 32.171 60.724 81.243 1.00 27.66 85 ARG A N 1
ATOM 669 C CA . ARG A 1 88 ? 30.790 60.223 81.137 1.00 31.24 85 ARG A CA 1
ATOM 670 C C . ARG A 1 88 ? 29.719 61.339 81.136 1.00 31.12 85 ARG A C 1
ATOM 671 O O . ARG A 1 88 ? 28.733 61.227 80.405 1.00 30.69 85 ARG A O 1
ATOM 679 N N A ASP A 1 89 ? 29.925 62.382 81.924 0.50 31.18 86 ASP A N 1
ATOM 680 N N B ASP A 1 89 ? 29.930 62.387 81.957 0.50 30.74 86 ASP A N 1
ATOM 681 C CA A ASP A 1 89 ? 28.959 63.476 81.937 0.50 32.61 86 ASP A CA 1
ATOM 682 C CA B ASP A 1 89 ? 29.079 63.628 82.014 0.50 31.73 86 ASP A CA 1
ATOM 683 C C A ASP A 1 89 ? 28.981 64.252 80.586 0.50 30.56 86 ASP A C 1
ATOM 684 C C B ASP A 1 89 ? 28.995 64.203 80.585 0.50 30.03 86 ASP A C 1
ATOM 685 O O A ASP A 1 89 ? 27.939 64.646 80.085 0.50 31.44 86 ASP A O 1
ATOM 686 O O B ASP A 1 89 ? 27.918 64.387 80.033 0.50 30.83 86 ASP A O 1
ATOM 695 N N . LEU A 1 90 ? 30.154 64.396 79.973 1.00 28.51 87 LEU A N 1
ATOM 696 C CA . LEU A 1 90 ? 30.266 65.068 78.677 1.00 27.40 87 LEU A CA 1
ATOM 697 C C . LEU A 1 90 ? 29.715 64.260 77.509 1.00 26.74 87 LEU A C 1
ATOM 698 O O . LEU A 1 90 ? 29.196 64.837 76.552 1.00 26.66 87 LEU A O 1
ATOM 703 N N . MET A 1 91 ? 29.850 62.936 77.591 1.00 26.70 88 MET A N 1
ATOM 704 C CA . MET A 1 91 ? 29.367 62.016 76.552 1.00 28.35 88 MET A CA 1
ATOM 705 C C . MET A 1 91 ? 27.874 62.032 76.512 1.00 29.92 88 MET A C 1
ATOM 706 O O . MET A 1 91 ? 27.269 62.085 75.437 1.00 31.12 88 MET A O 1
ATOM 711 N N . GLY A 1 92 ? 27.278 62.003 77.698 1.00 32.12 89 GLY A N 1
ATOM 712 C CA . GLY A 1 92 ? 25.834 62.001 77.821 1.00 33.91 89 GLY A CA 1
ATOM 713 C C . GLY A 1 92 ? 25.275 60.582 77.808 1.00 36.65 89 GLY A C 1
ATOM 714 O O . GLY A 1 92 ? 26.030 59.597 77.671 1.00 34.50 89 GLY A O 1
ATOM 715 N N . ALA A 1 93 ? 23.953 60.505 77.933 1.00 38.96 90 ALA A N 1
ATOM 716 C CA . ALA A 1 93 ? 23.221 59.234 78.030 1.00 42.96 90 ALA A CA 1
ATOM 717 C C . ALA A 1 93 ? 23.527 58.306 76.847 1.00 43.77 90 ALA A C 1
ATOM 718 O O . ALA A 1 93 ? 23.728 58.775 75.716 1.00 42.13 90 ALA A O 1
ATOM 720 N N . THR A 1 94 ? 23.562 57.001 77.124 1.00 46.45 91 THR A N 1
ATOM 721 C CA . THR A 1 94 ? 23.843 55.960 76.125 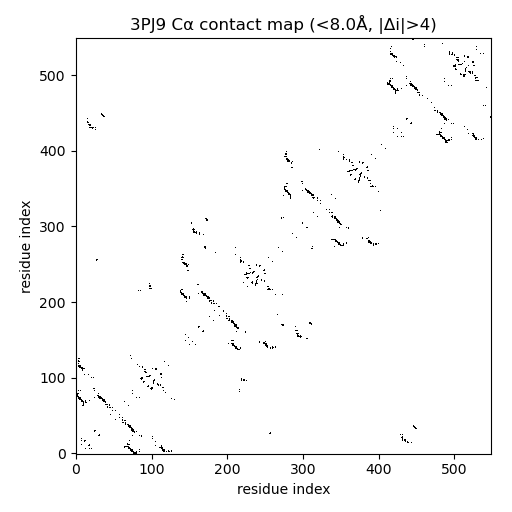1.00 48.16 91 THR A CA 1
ATOM 722 C C . THR A 1 94 ? 22.958 56.111 74.884 1.00 48.94 91 THR A C 1
ATOM 723 O O . THR A 1 94 ? 23.428 56.033 73.741 1.00 47.52 91 THR A O 1
ATOM 727 N N . ASN A 1 95 ? 21.675 56.334 75.133 1.00 50.80 92 ASN A N 1
ATOM 728 C CA . ASN A 1 95 ? 20.717 56.581 74.086 1.00 52.86 92 ASN A CA 1
ATOM 729 C C . ASN A 1 95 ? 20.724 58.067 73.748 1.00 51.25 92 ASN A C 1
ATOM 730 O O . ASN A 1 95 ? 20.364 58.891 74.588 1.00 51.24 92 ASN A O 1
ATOM 735 N N . PRO A 1 96 ? 21.147 58.413 72.520 1.00 50.53 93 PRO A N 1
ATOM 736 C CA . PRO A 1 96 ? 21.252 59.810 72.108 1.00 49.49 93 PRO A CA 1
ATOM 737 C C . PRO A 1 96 ? 19.957 60.621 72.250 1.00 51.46 93 PRO A C 1
ATOM 738 O O . PRO A 1 96 ? 20.017 61.842 72.450 1.00 50.28 93 PRO A O 1
ATOM 742 N N . LYS A 1 97 ? 18.809 59.957 72.146 1.00 53.86 94 LYS A N 1
ATOM 743 C CA . LYS A 1 97 ? 17.528 60.626 72.295 1.00 56.42 94 LYS A CA 1
ATOM 744 C C . LYS A 1 97 ? 17.310 61.092 73.730 1.00 56.01 94 LYS A C 1
ATOM 745 O O . LYS A 1 97 ? 16.519 62.006 73.975 1.00 57.09 94 LYS A O 1
ATOM 751 N N . GLU A 1 98 ? 18.011 60.455 74.668 1.00 54.39 95 GLU A N 1
ATOM 752 C CA . GLU A 1 98 ? 17.878 60.776 76.090 1.00 54.24 95 GLU A CA 1
ATOM 753 C C . GLU A 1 98 ? 19.034 61.620 76.626 1.00 50.82 95 GLU A C 1
ATOM 754 O O . GLU A 1 98 ? 19.030 61.991 77.809 1.00 50.97 95 GLU A O 1
ATOM 760 N N . ALA A 1 99 ? 20.015 61.910 75.770 1.00 46.68 96 ALA A N 1
ATOM 761 C CA . ALA A 1 99 ? 21.220 62.635 76.184 1.00 43.40 96 ALA A CA 1
ATOM 762 C C . ALA A 1 99 ? 20.950 64.138 76.393 1.00 42.56 96 ALA A C 1
ATOM 763 O O . ALA A 1 99 ? 20.304 64.780 75.560 1.00 42.04 96 ALA A O 1
ATOM 765 N N . LYS A 1 100 ? 21.436 64.689 77.508 1.00 41.77 97 LYS A N 1
ATOM 766 C CA . LYS A 1 100 ? 21.171 66.094 77.832 1.00 42.24 97 LYS A CA 1
ATOM 767 C C . LYS A 1 100 ? 21.896 67.046 76.875 1.00 40.01 97 LYS A C 1
ATOM 768 O O . LYS A 1 100 ? 22.818 66.656 76.129 1.00 37.86 97 LYS A O 1
ATOM 774 N N . ALA A 1 101 ? 21.508 68.311 76.947 1.00 40.01 98 ALA A N 1
ATOM 775 C CA . ALA A 1 101 ? 21.985 69.299 76.014 1.00 38.90 98 ALA A CA 1
ATOM 776 C C . ALA A 1 101 ? 23.427 69.639 76.324 1.00 36.46 98 ALA A C 1
ATOM 777 O O . ALA A 1 101 ? 23.857 69.588 77.469 1.00 36.78 98 ALA A O 1
ATOM 779 N N . GLY A 1 102 ? 24.181 69.962 75.284 1.00 34.01 99 GLY A N 1
ATOM 780 C CA . GLY A 1 102 ? 25.585 70.226 75.447 1.00 31.26 99 GLY A CA 1
ATOM 781 C C . GLY A 1 102 ? 26.410 68.963 75.593 1.00 29.67 99 GLY A C 1
ATOM 782 O O . GLY A 1 102 ? 27.626 69.057 75.719 1.00 28.24 99 GLY A O 1
ATOM 783 N N . THR A 1 103 ? 25.783 67.788 75.525 1.00 29.14 100 THR A N 1
ATOM 784 C CA . THR A 1 103 ? 26.560 66.553 75.495 1.00 27.79 100 THR A CA 1
ATOM 785 C C . THR A 1 103 ? 26.984 66.119 74.071 1.00 27.76 100 THR A C 1
ATOM 786 O O . THR A 1 103 ? 26.369 66.485 73.056 1.00 28.98 100 THR A O 1
ATOM 790 N N . ILE A 1 104 ? 28.052 65.332 74.014 1.00 26.79 101 ILE A N 1
ATOM 791 C CA . ILE A 1 104 ? 28.524 64.774 72.752 1.00 25.88 101 ILE A CA 1
ATOM 792 C C . ILE A 1 104 ? 27.461 63.920 72.073 1.00 28.10 101 ILE A C 1
ATOM 793 O O . ILE A 1 104 ? 27.228 64.069 70.869 1.00 28.64 101 ILE A O 1
ATOM 798 N N . ARG A 1 105 ? 26.809 63.029 72.824 1.00 29.45 102 ARG A N 1
ATOM 799 C CA . ARG A 1 105 ? 25.779 62.183 72.211 1.00 31.68 102 ARG A CA 1
ATOM 800 C C . ARG A 1 105 ? 24.542 62.956 71.769 1.00 33.82 102 ARG A C 1
ATOM 801 O O . ARG A 1 105 ? 23.961 62.631 70.727 1.00 35.71 102 ARG A O 1
ATOM 809 N N . ALA A 1 106 ? 24.152 63.992 72.504 1.00 32.77 103 ALA A N 1
ATOM 810 C CA . ALA A 1 106 ? 23.036 64.834 72.020 1.00 34.90 103 ALA A CA 1
ATOM 811 C C . ALA A 1 106 ? 23.367 65.531 70.699 1.00 34.21 103 ALA A C 1
ATOM 812 O O . ALA A 1 106 ? 22.500 65.723 69.899 1.00 35.22 103 ALA A O 1
ATOM 814 N N . ASP A 1 107 ? 24.622 65.928 70.492 1.00 33.24 104 ASP A N 1
ATOM 815 C CA . ASP A 1 107 ? 24.979 66.752 69.343 1.00 33.11 104 ASP A CA 1
ATOM 816 C C . ASP A 1 107 ? 25.451 65.944 68.133 1.00 33.12 104 ASP A C 1
ATOM 817 O O . ASP A 1 107 ? 25.224 66.363 67.006 1.00 33.69 104 ASP A O 1
ATOM 822 N N . PHE A 1 108 ? 26.090 64.796 68.358 1.00 32.08 105 PHE A N 1
ATOM 823 C CA . PHE A 1 108 ? 26.775 64.090 67.271 1.00 33.11 105 PHE A CA 1
ATOM 824 C C . PHE A 1 108 ? 26.412 62.611 67.055 1.00 35.40 105 PHE A C 1
ATOM 825 O O . PHE A 1 108 ? 27.018 61.952 66.208 1.00 36.61 105 PHE A O 1
ATOM 833 N N . ALA A 1 109 ? 25.473 62.068 67.819 1.00 37.46 106 ALA A N 1
ATOM 834 C CA . ALA A 1 109 ? 25.197 60.638 67.746 1.00 38.98 106 ALA A CA 1
ATOM 835 C C . ALA A 1 109 ? 23.854 60.400 67.100 1.00 42.69 106 ALA A C 1
ATOM 836 O O . ALA A 1 109 ? 22.922 61.177 67.297 1.00 42.87 106 ALA A O 1
ATOM 838 N N . GLU A 1 110 ? 23.766 59.339 66.303 1.00 45.37 107 GLU A N 1
ATOM 839 C CA . GLU A 1 110 ? 22.531 59.036 65.559 1.00 49.69 107 GLU A CA 1
ATOM 840 C C . GLU A 1 110 ? 21.593 58.108 66.304 1.00 51.27 107 GLU A C 1
ATOM 841 O O . GLU A 1 110 ? 20.389 58.258 66.193 1.00 53.57 107 GLU A O 1
ATOM 847 N N . SER A 1 111 ? 22.146 57.150 67.047 1.00 50.65 108 SER A N 1
ATOM 848 C CA . SER A 1 111 ? 21.337 56.107 67.678 1.00 53.22 108 SER A CA 1
ATOM 849 C C . SER A 1 111 ? 22.154 55.409 68.753 1.00 52.46 108 SER A C 1
ATOM 850 O O . SER A 1 111 ? 23.369 55.658 68.910 1.00 49.25 108 SER A O 1
ATOM 853 N N . ILE A 1 112 ? 21.483 54.516 69.471 1.00 54.50 109 ILE A N 1
ATOM 854 C CA . ILE A 1 112 ? 22.116 53.662 70.466 1.00 54.88 109 ILE A CA 1
ATOM 855 C C . ILE A 1 112 ? 23.299 52.935 69.868 1.00 53.41 109 ILE A C 1
ATOM 856 O O . ILE A 1 112 ? 24.339 52.832 70.504 1.00 52.46 109 ILE A O 1
ATOM 861 N N . ASP A 1 113 ? 23.153 52.462 68.636 1.00 54.63 110 ASP A N 1
ATOM 862 C CA . ASP A 1 113 ? 24.225 51.739 67.946 1.00 54.47 110 ASP A CA 1
ATOM 863 C C . ASP A 1 113 ? 25.358 52.670 67.482 1.00 50.84 110 ASP A C 1
ATOM 864 O O . ASP A 1 113 ? 26.543 52.403 67.749 1.00 51.23 110 ASP A O 1
ATOM 869 N N . ALA A 1 114 ? 25.008 53.772 66.821 1.00 47.97 111 ALA A N 1
ATOM 870 C CA . ALA A 1 114 ? 26.017 54.710 66.346 1.00 43.21 111 ALA A CA 1
ATOM 871 C C . ALA A 1 114 ? 25.977 55.924 67.262 1.00 40.15 111 ALA A C 1
ATOM 872 O O . ALA A 1 114 ? 25.347 56.935 66.965 1.00 38.95 111 ALA A O 1
ATOM 874 N N . ASN A 1 115 ? 26.630 55.797 68.407 1.00 38.09 112 ASN A N 1
ATOM 875 C CA . ASN A 1 115 ? 26.524 56.840 69.431 1.00 36.35 112 ASN A CA 1
ATOM 876 C C . ASN A 1 115 ? 27.827 57.577 69.742 1.00 33.00 112 ASN A C 1
ATOM 877 O O . ASN A 1 115 ? 28.064 57.978 70.894 1.00 32.28 112 ASN A O 1
ATOM 882 N N . ALA A 1 116 ? 28.657 57.734 68.699 1.00 30.51 113 ALA A N 1
ATOM 883 C CA . ALA A 1 116 ? 29.767 58.738 68.633 1.00 28.14 113 ALA A CA 1
ATOM 884 C C . ALA A 1 116 ? 31.008 58.442 69.451 1.00 27.04 113 ALA A C 1
ATOM 885 O O . ALA A 1 116 ? 32.122 58.690 68.970 1.00 26.55 113 ALA A O 1
ATOM 887 N N . VAL A 1 117 ? 30.820 57.970 70.688 1.00 27.41 114 VAL A N 1
ATOM 888 C CA . VAL A 1 117 ? 31.893 57.910 71.668 1.00 25.87 114 VAL A CA 1
ATOM 889 C C . VAL A 1 117 ? 31.746 56.765 72.650 1.00 28.37 114 VAL A C 1
ATOM 890 O O . VAL A 1 117 ? 30.638 56.367 72.969 1.00 29.72 114 VAL A O 1
ATOM 894 N N . HIS A 1 118 ? 32.889 56.247 73.106 1.00 27.73 115 HIS A N 1
ATOM 895 C CA . HIS A 1 118 ? 32.992 55.330 74.223 1.00 28.36 115 HIS A CA 1
ATOM 896 C C . HIS A 1 118 ? 33.763 56.051 75.306 1.00 27.13 115 HIS A C 1
ATOM 897 O O . HIS A 1 118 ? 34.679 56.819 75.006 1.00 25.51 115 HIS A O 1
ATOM 904 N N . GLY A 1 119 ? 33.438 55.780 76.562 1.00 27.27 116 GLY A N 1
ATOM 905 C CA . GLY A 1 119 ? 34.277 56.243 77.672 1.00 27.36 116 GLY A CA 1
ATOM 906 C C . GLY A 1 119 ? 34.394 55.151 78.731 1.00 28.73 116 GLY A C 1
ATOM 907 O O . GLY A 1 119 ? 33.434 54.408 78.940 1.00 29.58 116 GLY A O 1
ATOM 908 N N . SER A 1 120 ? 35.542 55.011 79.395 1.00 28.76 117 SER A N 1
ATOM 909 C CA . SER A 1 120 ? 35.607 54.024 80.533 1.00 31.78 117 SER A CA 1
ATOM 910 C C . SER A 1 120 ? 34.506 54.258 81.579 1.00 33.60 117 SER A C 1
ATOM 911 O O . SER A 1 120 ? 34.186 55.395 81.900 1.00 32.15 117 SER A O 1
ATOM 914 N N . ASP A 1 121 ? 33.951 53.185 82.130 1.00 36.38 118 ASP A N 1
ATOM 915 C CA . ASP A 1 121 ? 32.843 53.364 83.062 1.00 39.39 118 ASP A CA 1
ATOM 916 C C . ASP A 1 121 ? 33.201 53.334 84.547 1.00 40.33 118 ASP A C 1
ATOM 917 O O . ASP A 1 121 ? 32.333 53.525 85.372 1.00 42.23 118 ASP A O 1
ATOM 922 N N . SER A 1 122 ? 34.472 53.103 84.875 1.00 40.39 119 SER A N 1
ATOM 923 C CA . SER A 1 122 ? 34.940 53.041 86.281 1.00 41.36 119 SER A CA 1
ATOM 924 C C . SER A 1 122 ? 36.448 53.208 86.243 1.00 40.18 119 SER A C 1
ATOM 925 O O . SER A 1 122 ? 37.033 53.086 85.179 1.00 37.93 119 SER A O 1
ATOM 928 N N . LEU A 1 123 ? 37.072 53.455 87.390 1.00 41.52 120 LEU A N 1
ATOM 929 C CA . LEU A 1 123 ? 38.535 53.513 87.490 1.00 42.10 120 LEU A CA 1
ATOM 930 C C . LEU A 1 123 ? 39.220 52.201 87.106 1.00 42.13 120 LEU A C 1
ATOM 931 O O . LEU A 1 123 ? 40.250 52.210 86.441 1.00 39.81 120 LEU A O 1
ATOM 936 N N . GLU A 1 124 ? 38.646 51.085 87.552 1.00 43.37 121 GLU A N 1
ATOM 937 C CA . GLU A 1 124 ? 39.171 49.773 87.233 1.00 44.46 121 GLU A CA 1
ATOM 938 C C . GLU A 1 124 ? 39.135 49.520 85.727 1.00 41.78 121 GLU A C 1
ATOM 939 O O . GLU A 1 124 ? 40.122 49.037 85.169 1.00 40.10 121 GLU A O 1
ATOM 945 N N . ASN A 1 125 ? 38.017 49.846 85.079 1.00 39.66 122 ASN A N 1
ATOM 946 C CA . ASN A 1 125 ? 37.937 49.646 83.648 1.00 38.33 122 ASN A CA 1
ATOM 947 C C . ASN A 1 125 ? 38.794 50.637 82.881 1.00 35.20 122 ASN A C 1
ATOM 948 O O . ASN A 1 125 ? 39.353 50.277 81.853 1.00 33.96 122 ASN A O 1
ATOM 953 N N . ALA A 1 126 ? 38.928 51.854 83.399 1.00 34.15 123 ALA A N 1
ATOM 954 C CA . ALA A 1 126 ? 39.906 52.816 82.840 1.00 33.49 123 ALA A CA 1
ATOM 955 C C . ALA A 1 126 ? 41.300 52.203 82.738 1.00 33.30 123 ALA A C 1
ATOM 956 O O . ALA A 1 126 ? 41.887 52.191 81.663 1.00 31.92 123 ALA A O 1
ATOM 958 N N . LYS A 1 127 ? 41.814 51.663 83.840 1.00 35.28 124 LYS A N 1
ATOM 959 C CA . LYS A 1 127 ? 43.166 51.096 83.813 1.00 35.82 124 LYS A CA 1
ATOM 960 C C . LYS A 1 127 ? 43.235 49.984 82.762 1.00 35.24 124 LYS A C 1
ATOM 961 O O . LYS A 1 127 ? 44.151 49.968 81.945 1.00 34.34 124 LYS A O 1
ATOM 967 N N . ILE A 1 128 ? 42.242 49.089 82.752 1.00 35.60 125 ILE A N 1
ATOM 968 C CA . ILE A 1 128 ? 42.206 47.975 81.799 1.00 35.73 125 ILE A CA 1
ATOM 969 C C . ILE A 1 128 ? 42.233 48.470 80.334 1.00 33.56 125 ILE A C 1
ATOM 970 O O . ILE A 1 128 ? 43.031 47.995 79.522 1.00 32.82 125 ILE A O 1
ATOM 975 N N . GLU A 1 129 ? 41.356 49.416 80.025 1.00 31.04 126 GLU A N 1
ATOM 976 C CA . GLU A 1 129 ? 41.194 49.928 78.671 1.00 30.52 126 GLU A CA 1
ATOM 977 C C . GLU A 1 129 ? 42.406 50.713 78.212 1.00 27.99 126 GLU A C 1
ATOM 978 O O . GLU A 1 129 ? 42.788 50.611 77.064 1.00 28.37 126 GLU A O 1
ATOM 984 N N . ILE A 1 130 ? 42.998 51.501 79.103 1.00 27.81 127 ILE A N 1
ATOM 985 C CA . ILE A 1 130 ? 44.219 52.233 78.764 1.00 26.79 127 ILE A CA 1
ATOM 986 C C . ILE A 1 130 ? 45.355 51.233 78.442 1.00 28.42 127 ILE A C 1
ATOM 987 O O . ILE A 1 130 ? 46.062 51.395 77.457 1.00 27.42 127 ILE A O 1
ATOM 992 N N . GLU A 1 131 ? 45.509 50.193 79.269 1.00 28.95 128 GLU A N 1
ATOM 993 C CA . GLU A 1 131 ? 46.561 49.241 79.048 1.00 30.15 128 GLU A CA 1
ATOM 994 C C . GLU A 1 131 ? 46.308 48.441 77.763 1.00 30.03 128 GLU A C 1
ATOM 995 O O . GLU A 1 131 ? 47.245 47.969 77.137 1.00 30.77 128 GLU A O 1
ATOM 1001 N N . PHE A 1 132 ? 45.043 48.286 77.385 1.00 29.90 129 PHE A N 1
ATOM 1002 C CA . PHE A 1 132 ? 44.697 47.568 76.167 1.00 29.32 129 PHE A CA 1
ATOM 1003 C C . PHE A 1 132 ? 45.277 48.303 74.931 1.00 27.65 129 PHE A C 1
ATOM 1004 O O . PHE A 1 132 ? 45.912 47.698 74.085 1.00 27.67 129 PHE A O 1
ATOM 1012 N N . PHE A 1 133 ? 45.054 49.606 74.853 1.00 26.04 130 PHE A N 1
ATOM 1013 C CA . PHE A 1 133 ? 45.472 50.420 73.697 1.00 25.30 130 PHE A CA 1
ATOM 1014 C C . PHE A 1 133 ? 46.882 50.993 73.734 1.00 25.07 130 PHE A C 1
ATOM 1015 O O . PHE A 1 133 ? 47.449 51.259 72.666 1.00 24.30 130 PHE A O 1
ATOM 1023 N N . PHE A 1 134 ? 47.419 51.259 74.939 1.00 23.98 131 PHE A N 1
ATOM 1024 C CA . PHE A 1 134 ? 48.707 51.961 75.037 1.00 24.10 131 PHE A CA 1
ATOM 1025 C C . PHE A 1 134 ? 49.721 51.156 75.832 1.00 25.90 131 PHE A C 1
ATOM 1026 O O . PHE A 1 134 ? 49.817 51.265 77.076 1.00 28.17 131 PHE A O 1
ATOM 1034 N N . LYS A 1 135 ? 50.460 50.327 75.132 1.00 25.15 132 LYS A N 1
ATOM 1035 C CA . LYS A 1 135 ? 51.410 49.463 75.772 1.00 26.27 132 LYS A CA 1
ATOM 1036 C C . LYS A 1 135 ? 52.800 50.164 75.698 1.00 26.70 132 LYS A C 1
ATOM 1037 O O . LYS A 1 135 ? 52.947 51.122 74.925 1.00 24.23 132 LYS A O 1
ATOM 1043 N N . PRO A 1 136 ? 53.781 49.747 76.546 1.00 27.47 133 PRO A N 1
ATOM 1044 C CA . PRO A 1 136 ? 55.131 50.302 76.416 1.00 29.62 133 PRO A CA 1
ATOM 1045 C C . PRO A 1 136 ? 55.694 50.057 75.015 1.00 31.47 133 PRO A C 1
ATOM 1046 O O . PRO A 1 136 ? 55.896 48.897 74.592 1.00 33.09 133 PRO A O 1
ATOM 1050 N N . ASN A 1 137 ? 55.925 51.134 74.283 1.00 33.83 134 ASN A N 1
ATOM 1051 C CA . ASN A 1 137 ? 56.367 50.998 72.899 1.00 36.82 134 ASN A CA 1
ATOM 1052 C C . ASN A 1 137 ? 57.373 52.035 72.460 1.00 38.26 134 ASN A C 1
ATOM 1053 O O . ASN A 1 137 ? 57.623 52.184 71.251 1.00 38.54 134 ASN A O 1
ATOM 1058 N N . GLU A 1 138 ? 57.966 52.749 73.410 1.00 39.38 135 GLU A N 1
ATOM 1059 C CA . GLU A 1 138 ? 59.035 53.666 73.022 1.00 41.56 135 GLU A CA 1
ATOM 1060 C C . GLU A 1 138 ? 60.338 52.899 72.958 1.00 43.33 135 GLU A C 1
ATOM 1061 O O . GLU A 1 138 ? 60.976 52.669 73.993 1.00 43.44 135 GLU A O 1
ATOM 1067 N N . ILE A 1 139 ? 60.690 52.467 71.733 1.00 43.29 136 ILE A N 1
ATOM 1068 C CA . ILE A 1 139 ? 61.912 51.702 71.488 1.00 45.44 136 ILE A CA 1
ATOM 1069 C C . ILE A 1 139 ? 63.164 52.576 71.773 1.00 47.41 136 ILE A C 1
ATOM 1070 O O . ILE A 1 139 ? 63.180 53.773 71.477 1.00 47.49 136 ILE A O 1
ATOM 1075 N N . CYS A 1 140 ? 64.181 51.972 72.374 1.00 49.03 137 CYS A N 1
ATOM 1076 C CA . CYS A 1 140 ? 65.273 52.753 72.916 1.00 51.60 137 CYS A CA 1
ATOM 1077 C C . CYS A 1 140 ? 66.589 51.994 73.127 1.00 53.35 137 CYS A C 1
ATOM 1078 O O . CYS A 1 140 ? 66.613 50.883 73.620 1.00 54.31 137 CYS A O 1
ATOM 1081 N N . MET B 1 4 ? 32.134 67.788 90.671 1.00 51.42 1 MET B N 1
ATOM 1082 C CA . MET B 1 4 ? 31.777 68.676 91.819 1.00 50.10 1 MET B CA 1
ATOM 1083 C C . MET B 1 4 ? 32.107 70.195 91.565 1.00 46.42 1 MET B C 1
ATOM 1084 O O . MET B 1 4 ? 32.616 70.980 92.388 1.00 48.59 1 MET B O 1
ATOM 1089 N N . GLU B 1 5 ? 31.673 70.637 90.414 1.00 41.38 2 GLU B N 1
ATOM 1090 C CA . GLU B 1 5 ? 32.176 71.795 89.863 1.00 33.95 2 GLU B CA 1
ATOM 1091 C C . GLU B 1 5 ? 31.243 72.987 90.147 1.00 29.74 2 GLU B C 1
ATOM 1092 O O . GLU B 1 5 ? 30.162 72.855 90.714 1.00 27.80 2 GLU B O 1
ATOM 1098 N N . LYS B 1 6 ? 31.703 74.144 89.748 1.00 25.50 3 LYS B N 1
ATOM 1099 C CA . LYS B 1 6 ? 30.963 75.378 89.888 1.00 24.52 3 LYS B CA 1
ATOM 1100 C C . LYS B 1 6 ? 30.744 75.956 88.520 1.00 23.12 3 LYS B C 1
ATOM 1101 O O . LYS B 1 6 ? 31.617 75.862 87.651 1.00 22.52 3 LYS B O 1
ATOM 1107 N N . THR B 1 7 ? 29.588 76.587 88.342 1.00 22.40 4 THR B N 1
ATOM 1108 C CA . THR B 1 7 ? 29.325 77.322 87.116 1.00 21.73 4 THR B CA 1
ATOM 1109 C C . THR B 1 7 ? 28.678 78.666 87.446 1.00 21.02 4 THR B C 1
ATOM 1110 O O . THR B 1 7 ? 28.169 78.868 88.561 1.00 20.41 4 THR B O 1
ATOM 1114 N N . LEU B 1 8 ? 28.713 79.604 86.497 1.00 21.28 5 LEU B N 1
ATOM 1115 C CA . LEU B 1 8 ? 28.134 80.922 86.722 1.00 20.62 5 LEU B CA 1
ATOM 1116 C C . LEU B 1 8 ? 26.721 80.972 86.116 1.00 21.20 5 LEU B C 1
ATOM 1117 O O . LEU B 1 8 ? 26.494 80.523 84.978 1.00 21.79 5 LEU B O 1
ATOM 1122 N N . SER B 1 9 ? 25.798 81.562 86.858 1.00 20.36 6 SER B N 1
ATOM 1123 C CA . SER B 1 9 ? 24.454 81.791 86.369 1.00 20.64 6 SER B CA 1
ATOM 1124 C C . SER B 1 9 ? 24.187 83.273 86.465 1.00 20.95 6 SER B C 1
ATOM 1125 O O . SER B 1 9 ? 24.591 83.935 87.465 1.00 20.12 6 SER B O 1
ATOM 1128 N N . ILE B 1 10 ? 23.483 83.808 85.456 1.00 20.93 7 ILE B N 1
ATOM 1129 C CA . ILE B 1 10 ? 23.013 85.187 85.556 1.00 19.89 7 ILE B CA 1
ATOM 1130 C C . ILE B 1 10 ? 21.527 85.193 85.220 1.00 20.85 7 ILE B C 1
ATOM 1131 O O . ILE B 1 10 ? 21.140 84.701 84.144 1.00 21.66 7 ILE B O 1
ATOM 1136 N N . ILE B 1 11 ? 20.710 85.760 86.110 1.00 19.84 8 ILE B N 1
ATOM 1137 C CA . ILE B 1 11 ? 19.320 86.030 85.772 1.00 21.45 8 ILE B CA 1
ATOM 1138 C C . ILE B 1 11 ? 19.325 87.448 85.200 1.00 21.37 8 ILE B C 1
ATOM 1139 O O . ILE B 1 11 ? 19.739 88.386 85.876 1.00 20.41 8 ILE B O 1
ATOM 1144 N N . LYS B 1 12 ? 18.933 87.564 83.933 1.00 20.72 9 LYS B N 1
ATOM 1145 C CA . LYS B 1 12 ? 19.180 88.756 83.140 1.00 21.50 9 LYS B CA 1
ATOM 1146 C C . LYS B 1 12 ? 18.101 89.806 83.482 1.00 21.94 9 LYS B C 1
ATOM 1147 O O . LYS B 1 12 ? 17.136 89.492 84.180 1.00 22.15 9 LYS B O 1
ATOM 1153 N N . PRO B 1 13 ? 18.249 91.045 82.988 1.00 22.45 10 PRO B N 1
ATOM 1154 C CA . PRO B 1 13 ? 17.317 92.094 83.433 1.00 23.02 10 PRO B CA 1
ATOM 1155 C C . PRO B 1 13 ? 15.838 91.849 83.144 1.00 25.09 10 PRO B C 1
ATOM 1156 O O . PRO B 1 13 ? 14.967 92.297 83.943 1.00 25.66 10 PRO B O 1
ATOM 1160 N N . ASP B 1 14 ? 15.543 91.195 82.016 1.00 24.14 11 ASP B N 1
ATOM 1161 C CA . ASP B 1 14 ? 14.169 90.813 81.698 1.00 25.42 11 ASP B CA 1
ATOM 1162 C C . ASP B 1 14 ? 13.560 89.900 82.776 1.00 24.90 11 ASP B C 1
ATOM 1163 O O . ASP B 1 14 ? 12.435 90.143 83.234 1.00 25.78 11 ASP B O 1
ATOM 1168 N N . ALA B 1 15 ? 14.265 88.836 83.152 1.00 23.02 12 ALA B N 1
ATOM 1169 C CA . ALA B 1 15 ? 13.677 87.925 84.120 1.00 22.91 12 ALA B CA 1
ATOM 1170 C C . ALA B 1 15 ? 13.610 88.601 85.498 1.00 24.13 12 ALA B C 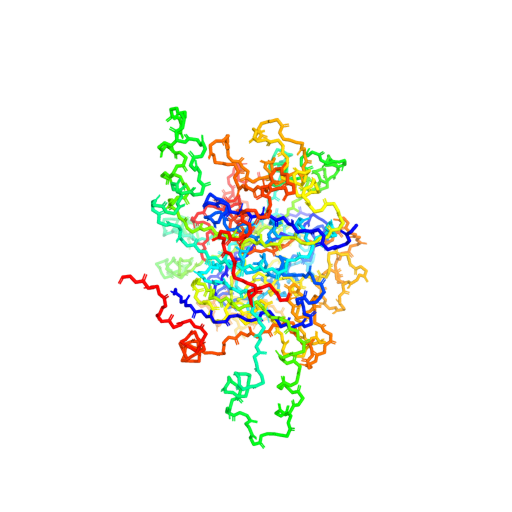1
ATOM 1171 O O . ALA B 1 15 ? 12.630 88.400 86.257 1.00 23.86 12 ALA B O 1
ATOM 1173 N N . VAL B 1 16 ? 14.608 89.424 85.803 1.00 22.95 13 VAL B N 1
ATOM 1174 C CA . VAL B 1 16 ? 14.557 90.172 87.069 1.00 24.53 13 VAL B CA 1
ATOM 1175 C C . VAL B 1 16 ? 13.298 91.087 87.141 1.00 26.86 13 VAL B C 1
ATOM 1176 O O . VAL B 1 16 ? 12.559 91.074 88.156 1.00 26.92 13 VAL B O 1
ATOM 1180 N N . LYS B 1 17 ? 13.018 91.803 86.043 1.00 27.93 14 LYS B N 1
ATOM 1181 C CA . LYS B 1 17 ? 11.829 92.655 85.962 1.00 30.25 14 LYS B CA 1
ATOM 1182 C C . LYS B 1 17 ? 10.521 91.869 86.081 1.00 30.69 14 LYS B C 1
ATOM 1183 O O . LYS B 1 17 ? 9.542 92.397 86.587 1.00 30.95 14 LYS B O 1
ATOM 1189 N N . LYS B 1 18 ? 10.496 90.624 85.595 1.00 29.29 15 LYS B N 1
ATOM 1190 C CA . LYS B 1 18 ? 9.316 89.805 85.769 1.00 29.98 15 LYS B CA 1
ATOM 1191 C C . LYS B 1 18 ? 9.117 89.380 87.218 1.00 29.22 15 LYS B C 1
ATOM 1192 O O . LYS B 1 18 ? 8.086 88.859 87.539 1.00 29.53 15 LYS B O 1
ATOM 1198 N N . GLY B 1 19 ? 10.117 89.559 88.079 1.00 27.68 16 GLY B N 1
ATOM 1199 C CA . GLY B 1 19 ? 9.945 89.127 89.472 1.00 27.72 16 GLY B CA 1
ATOM 1200 C C . GLY B 1 19 ? 9.851 87.619 89.603 1.00 27.52 16 GLY B C 1
ATOM 1201 O O . GLY B 1 19 ? 9.032 87.117 90.387 1.00 28.43 16 GLY B O 1
ATOM 1202 N N . VAL B 1 20 ? 10.676 86.895 88.827 1.00 26.10 17 VAL B N 1
ATOM 1203 C CA . VAL B 1 20 ? 10.698 85.419 88.897 1.00 25.81 17 VAL B CA 1
ATOM 1204 C C . VAL B 1 20 ? 12.066 84.898 89.399 1.00 25.55 17 VAL B C 1
ATOM 1205 O O . VAL B 1 20 ? 12.451 83.786 89.101 1.00 25.16 17 VAL B O 1
ATOM 1209 N N . ILE B 1 21 ? 12.774 85.714 90.201 1.00 24.41 18 ILE B N 1
ATOM 1210 C CA . ILE B 1 21 ? 14.077 85.336 90.720 1.00 23.72 18 ILE B CA 1
ATOM 1211 C C . ILE B 1 21 ? 13.976 84.042 91.548 1.00 24.06 18 ILE B C 1
ATOM 1212 O O . ILE B 1 21 ? 14.753 83.123 91.335 1.00 23.64 18 ILE B O 1
ATOM 1217 N N . GLY B 1 22 ? 13.003 83.973 92.459 1.00 23.73 19 GLY B N 1
ATOM 1218 C CA . GLY B 1 22 ? 12.822 82.805 93.320 1.00 24.59 19 GLY B CA 1
ATOM 1219 C C . GLY B 1 22 ? 12.528 81.546 92.509 1.00 25.74 19 GLY B C 1
ATOM 1220 O O . GLY B 1 22 ? 13.147 80.496 92.733 1.00 24.27 19 GLY B O 1
ATOM 1221 N N . LYS B 1 23 ? 11.582 81.650 91.562 1.00 25.95 20 LYS B N 1
ATOM 1222 C CA . LYS B 1 23 ? 11.220 80.508 90.714 1.00 27.43 20 LYS B CA 1
ATOM 1223 C C . LYS B 1 23 ? 12.449 79.932 89.973 1.00 26.50 20 LYS B C 1
ATOM 1224 O O . LYS B 1 23 ? 12.598 78.706 89.883 1.00 27.30 20 LYS B O 1
ATOM 1230 N N . ILE B 1 24 ? 13.320 80.817 89.459 1.00 25.40 21 ILE B N 1
ATOM 1231 C CA . ILE B 1 24 ? 14.463 80.400 88.680 1.00 24.72 21 ILE B CA 1
ATOM 1232 C C . ILE B 1 24 ? 15.504 79.785 89.618 1.00 24.68 21 ILE B C 1
ATOM 1233 O O . ILE B 1 24 ? 16.008 78.688 89.355 1.00 25.07 21 ILE B O 1
ATOM 1238 N N . LEU B 1 25 ? 15.783 80.449 90.732 1.00 23.80 22 LEU B N 1
ATOM 1239 C CA . LEU B 1 25 ? 16.738 79.889 91.694 1.00 23.51 22 LEU B CA 1
ATOM 1240 C C . LEU B 1 25 ? 16.255 78.511 92.215 1.00 24.57 22 LEU B C 1
ATOM 1241 O O . LEU B 1 25 ? 17.046 77.576 92.409 1.00 23.66 22 LEU B O 1
ATOM 1246 N N . ASP B 1 26 ? 14.955 78.393 92.437 1.00 25.19 23 ASP B N 1
ATOM 1247 C CA . ASP B 1 26 ? 14.389 77.107 92.863 1.00 27.62 23 ASP B CA 1
ATOM 1248 C C . ASP B 1 26 ? 14.592 75.991 91.809 1.00 27.56 23 ASP B C 1
ATOM 1249 O O . ASP B 1 26 ? 14.807 74.846 92.183 1.00 28.85 23 ASP B O 1
ATOM 1254 N N . ARG B 1 27 ? 14.592 76.304 90.509 1.00 27.22 24 ARG B N 1
ATOM 1255 C CA . ARG B 1 27 ? 14.955 75.240 89.541 1.00 27.29 24 ARG B CA 1
ATOM 1256 C C . ARG B 1 27 ? 16.332 74.665 89.831 1.00 26.19 24 ARG B C 1
ATOM 1257 O O . ARG B 1 27 ? 16.518 73.443 89.733 1.00 27.62 24 ARG B O 1
ATOM 1265 N N . PHE B 1 28 ? 17.310 75.526 90.165 1.00 24.64 25 PHE B N 1
ATOM 1266 C CA . PHE B 1 28 ? 18.649 75.016 90.446 1.00 22.82 25 PHE B CA 1
ATOM 1267 C C . PHE B 1 28 ? 18.700 74.179 91.734 1.00 24.12 25 PHE B C 1
ATOM 1268 O O . PHE B 1 28 ? 19.189 73.021 91.735 1.00 23.76 25 PHE B O 1
ATOM 1276 N N . GLU B 1 29 ? 18.208 74.770 92.827 1.00 22.55 26 GLU B N 1
ATOM 1277 C CA . GLU B 1 29 ? 18.218 74.109 94.142 1.00 24.14 26 GLU B CA 1
ATOM 1278 C C . GLU B 1 29 ? 17.392 72.819 94.187 1.00 25.64 26 GLU B C 1
ATOM 1279 O O . GLU B 1 29 ? 17.731 71.909 94.919 1.00 26.57 26 GLU B O 1
ATOM 1285 N N . SER B 1 30 ? 16.309 72.734 93.419 1.00 26.55 27 SER B N 1
ATOM 1286 C CA . SER B 1 30 ? 15.488 71.488 93.416 1.00 29.95 27 SER B CA 1
ATOM 1287 C C . SER B 1 30 ? 16.076 70.418 92.507 1.00 30.46 27 SER B C 1
ATOM 1288 O O . SER B 1 30 ? 15.512 69.326 92.420 1.00 30.82 27 SER B O 1
ATOM 1291 N N . ASN B 1 31 ? 17.171 70.751 91.807 1.00 29.15 28 ASN B N 1
ATOM 1292 C CA . ASN B 1 31 ? 17.772 69.827 90.834 1.00 31.66 28 ASN B CA 1
ATOM 1293 C C . ASN B 1 31 ? 19.238 69.535 91.129 1.00 31.54 28 ASN B C 1
ATOM 1294 O O . ASN B 1 31 ? 20.044 69.394 90.214 1.00 33.06 28 ASN B O 1
ATOM 1299 N N . GLY B 1 32 ? 19.573 69.507 92.417 1.00 32.05 29 GLY B N 1
ATOM 1300 C CA . GLY B 1 32 ? 20.911 69.154 92.870 1.00 33.56 29 GLY B CA 1
ATOM 1301 C C . GLY B 1 32 ? 22.008 70.208 92.718 1.00 32.78 29 GLY B C 1
ATOM 1302 O O . GLY B 1 32 ? 23.219 69.849 92.607 1.00 33.81 29 GLY B O 1
ATOM 1303 N N . LEU B 1 33 ? 21.632 71.485 92.636 1.00 30.11 30 LEU B N 1
ATOM 1304 C CA . LEU B 1 33 ? 22.672 72.528 92.581 1.00 29.14 30 LEU B CA 1
ATOM 1305 C C . LEU B 1 33 ? 22.565 73.367 93.861 1.00 29.65 30 LEU B C 1
ATOM 1306 O O . LEU B 1 33 ? 21.460 73.665 94.327 1.00 30.99 30 LEU B O 1
ATOM 1311 N N . ARG B 1 34 ? 23.693 73.720 94.454 1.00 27.97 31 ARG B N 1
ATOM 1312 C CA . ARG B 1 34 ? 23.665 74.611 95.615 1.00 26.58 31 ARG B CA 1
ATOM 1313 C C . ARG B 1 34 ? 24.071 76.031 95.162 1.00 25.12 31 ARG B C 1
ATOM 1314 O O . ARG B 1 34 ? 24.939 76.173 94.305 1.00 22.88 31 ARG B O 1
ATOM 1322 N N . ILE B 1 35 ? 23.412 77.069 95.686 1.00 24.13 32 ILE B N 1
ATOM 1323 C CA . ILE B 1 35 ? 23.837 78.457 95.383 1.00 23.31 32 ILE B CA 1
ATOM 1324 C C . ILE B 1 35 ? 25.031 78.745 96.297 1.00 22.99 32 ILE B C 1
ATOM 1325 O O . ILE B 1 35 ? 24.876 78.995 97.495 1.00 23.23 32 ILE B O 1
ATOM 1330 N N . ALA B 1 36 ? 26.226 78.682 95.730 1.00 22.63 33 ALA B N 1
ATOM 1331 C CA . ALA B 1 36 ? 27.459 78.846 96.502 1.00 22.34 33 ALA B CA 1
ATOM 1332 C C . ALA B 1 36 ? 27.772 80.310 96.767 1.00 22.14 33 ALA B C 1
ATOM 1333 O O . ALA B 1 36 ? 28.474 80.657 97.746 1.00 22.37 33 ALA B O 1
ATOM 1335 N N . ALA B 1 37 ? 27.256 81.187 95.895 1.00 21.36 34 ALA B N 1
ATOM 1336 C CA . ALA B 1 37 ? 27.504 82.633 96.009 1.00 20.26 34 ALA B CA 1
ATOM 1337 C C . ALA B 1 37 ? 26.397 83.302 95.232 1.00 19.81 34 ALA B C 1
ATOM 1338 O O . ALA B 1 37 ? 25.892 82.721 94.286 1.00 18.19 34 ALA B O 1
ATOM 1340 N N . MET B 1 38 ? 26.053 84.527 95.600 1.00 19.34 35 MET B N 1
ATOM 1341 C CA . MET B 1 38 ? 24.970 85.183 94.914 1.00 19.77 35 MET B CA 1
ATOM 1342 C C . MET B 1 38 ? 24.866 86.627 95.290 1.00 20.11 35 MET B C 1
ATOM 1343 O O . MET B 1 38 ? 24.952 86.989 96.475 1.00 20.74 35 MET B O 1
ATOM 1348 N N . LYS B 1 39 ? 24.605 87.467 94.293 1.00 19.84 36 LYS B N 1
ATOM 1349 C CA . LYS B 1 39 ? 24.331 88.870 94.576 1.00 20.77 36 LYS B CA 1
ATOM 1350 C C . LYS B 1 39 ? 23.521 89.432 93.440 1.00 20.74 36 LYS B C 1
ATOM 1351 O O . LYS B 1 39 ? 23.716 89.062 92.292 1.00 18.81 36 LYS B O 1
ATOM 1357 N N . LYS B 1 40 ? 22.676 90.400 93.769 1.00 22.05 37 LYS B N 1
ATOM 1358 C CA . LYS B 1 40 ? 21.903 91.112 92.767 1.00 23.61 37 LYS B CA 1
ATOM 1359 C C . LYS B 1 40 ? 22.609 92.468 92.535 1.00 24.50 37 LYS B C 1
ATOM 1360 O O . LYS B 1 40 ? 22.874 93.199 93.475 1.00 25.68 37 LYS B O 1
ATOM 1366 N N . VAL B 1 41 ? 23.019 92.737 91.295 1.00 23.45 38 VAL B N 1
ATOM 1367 C CA . VAL B 1 41 ? 23.839 93.916 91.008 1.00 23.37 38 VAL B CA 1
ATOM 1368 C C . VAL B 1 41 ? 23.328 94.619 89.761 1.00 24.62 38 VAL B C 1
ATOM 1369 O O . VAL B 1 41 ? 22.723 94.005 88.857 1.00 23.07 38 VAL B O 1
ATOM 1373 N N . GLN B 1 42 ? 23.556 95.925 89.736 1.00 26.01 39 GLN B N 1
ATOM 1374 C CA . GLN B 1 42 ? 23.357 96.718 88.542 1.00 27.63 39 GLN B CA 1
ATOM 1375 C C . GLN B 1 42 ? 24.739 96.844 87.882 1.00 27.40 39 GLN B C 1
ATOM 1376 O O . GLN B 1 42 ? 25.641 97.482 88.433 1.00 26.57 39 GLN B O 1
ATOM 1382 N N . LEU B 1 43 ? 24.919 96.211 86.729 1.00 26.82 40 LEU B N 1
ATOM 1383 C CA . LEU B 1 43 ? 26.174 96.366 85.977 1.00 27.39 40 LEU B CA 1
ATOM 1384 C C . LEU B 1 43 ? 26.347 97.802 85.476 1.00 29.27 40 LEU B C 1
ATOM 1385 O O . LEU B 1 43 ? 25.405 98.420 84.973 1.00 29.24 40 LEU B O 1
ATOM 1390 N N . SER B 1 44 ? 27.566 98.314 85.568 1.00 30.03 41 SER B N 1
ATOM 1391 C CA . SER B 1 44 ? 27.895 99.530 84.835 1.00 32.42 41 SER B CA 1
ATOM 1392 C C . SER B 1 44 ? 28.151 99.187 83.379 1.00 32.45 41 SER B C 1
ATOM 1393 O O . SER B 1 44 ? 28.361 98.028 83.023 1.00 31.39 41 SER B O 1
ATOM 1396 N N . LYS B 1 45 ? 28.160 100.212 82.539 1.00 33.43 42 LYS B N 1
ATOM 1397 C CA . LYS B 1 45 ? 28.376 100.027 81.127 1.00 34.63 42 LYS B CA 1
ATOM 1398 C C . LYS B 1 45 ? 29.749 99.380 80.911 1.00 34.53 42 LYS B C 1
ATOM 1399 O O . LYS B 1 45 ? 29.909 98.467 80.100 1.00 33.31 42 LYS B O 1
ATOM 1405 N N . GLU B 1 46 ? 30.734 99.872 81.653 1.00 34.58 43 GLU B N 1
ATOM 1406 C CA . GLU B 1 46 ? 32.077 99.364 81.554 1.00 35.31 43 GLU B CA 1
ATOM 1407 C C . GLU B 1 46 ? 32.178 97.891 81.999 1.00 32.61 43 GLU B C 1
ATOM 1408 O O . GLU B 1 46 ? 32.826 97.086 81.341 1.00 31.88 43 GLU B O 1
ATOM 1414 N N . GLN B 1 47 ? 31.504 97.532 83.083 1.00 30.55 44 GLN B N 1
ATOM 1415 C CA . GLN B 1 47 ? 31.462 96.144 83.514 1.00 29.55 44 GLN B CA 1
ATOM 1416 C C . GLN B 1 47 ? 30.795 95.201 82.486 1.00 29.22 44 GLN B C 1
ATOM 1417 O O . GLN B 1 47 ? 31.301 94.101 82.250 1.00 29.05 44 GLN B O 1
ATOM 1423 N N . ALA B 1 48 ? 29.668 95.611 81.906 1.00 28.77 45 ALA B N 1
ATOM 1424 C CA . ALA B 1 48 ? 29.033 94.818 80.845 1.00 29.19 45 ALA B CA 1
ATOM 1425 C C . ALA B 1 48 ? 29.935 94.643 79.616 1.00 30.20 45 ALA B C 1
ATOM 1426 O O . ALA B 1 48 ? 30.034 93.527 79.069 1.00 29.73 45 ALA B O 1
ATOM 1428 N N . GLU B 1 49 ? 30.588 95.725 79.197 1.00 31.22 46 GLU B N 1
ATOM 1429 C CA . GLU B 1 49 ? 31.534 95.673 78.065 1.00 33.32 46 GLU B CA 1
ATOM 1430 C C . GLU B 1 49 ? 32.675 94.686 78.342 1.00 33.74 46 GLU B C 1
ATOM 1431 O O . GLU B 1 49 ? 33.049 93.893 77.464 1.00 34.18 46 GLU B O 1
ATOM 1437 N N . ASN B 1 50 ? 33.229 94.766 79.552 1.00 33.27 47 ASN B N 1
ATOM 1438 C CA . ASN B 1 50 ? 34.289 93.863 79.985 1.00 33.77 47 ASN B CA 1
ATOM 1439 C C . ASN B 1 50 ? 33.802 92.428 80.086 1.00 32.11 47 ASN B C 1
ATOM 1440 O O . ASN B 1 50 ? 34.461 91.546 79.588 1.00 33.15 47 ASN B O 1
ATOM 1445 N N . PHE B 1 51 ? 32.643 92.189 80.690 1.00 31.13 48 PHE B N 1
ATOM 1446 C CA . PHE B 1 51 ? 32.150 90.805 80.762 1.00 29.57 48 PHE B CA 1
ATOM 1447 C C . PHE B 1 51 ? 31.963 90.173 79.376 1.00 30.29 48 PHE B C 1
ATOM 1448 O O . PHE B 1 51 ? 32.303 89.013 79.177 1.00 29.03 48 PHE B O 1
ATOM 1456 N N . TYR B 1 52 ? 31.453 90.965 78.435 1.00 30.89 49 TYR B N 1
ATOM 1457 C CA . TYR B 1 52 ? 31.158 90.498 77.092 1.00 32.15 49 TYR B CA 1
ATOM 1458 C C . TYR B 1 52 ? 32.238 90.828 76.089 1.00 34.32 49 TYR B C 1
ATOM 1459 O O . TYR B 1 52 ? 31.952 90.942 74.874 1.00 35.37 49 TYR B O 1
ATOM 1468 N N . ALA B 1 53 ? 33.471 91.016 76.583 1.00 36.20 50 ALA B N 1
ATOM 1469 C CA . ALA B 1 53 ? 34.597 91.454 75.744 1.00 38.27 50 ALA B CA 1
ATOM 1470 C C . ALA B 1 53 ? 34.762 90.590 74.506 1.00 39.67 50 ALA B C 1
ATOM 1471 O O . ALA B 1 53 ? 35.230 91.078 73.486 1.00 40.60 50 ALA B O 1
ATOM 1473 N N . VAL B 1 54 ? 34.333 89.321 74.576 1.00 40.16 51 VAL B N 1
ATOM 1474 C CA . VAL B 1 54 ? 34.426 88.403 73.410 1.00 41.88 51 VAL B CA 1
ATOM 1475 C C . VAL B 1 54 ? 33.693 88.969 72.169 1.00 43.09 51 VAL B C 1
ATOM 1476 O O . VAL B 1 54 ? 34.068 88.679 71.037 1.00 44.17 51 VAL B O 1
ATOM 1480 N N . HIS B 1 55 ? 32.663 89.786 72.390 1.00 41.79 52 HIS B N 1
ATOM 1481 C CA . HIS B 1 55 ? 31.848 90.313 71.297 1.00 42.11 52 HIS B CA 1
ATOM 1482 C C . HIS B 1 55 ? 32.262 91.722 70.908 1.00 42.80 52 HIS B C 1
ATOM 1483 O O . HIS B 1 55 ? 31.658 92.315 70.027 1.00 43.60 52 HIS B O 1
ATOM 1490 N N . LYS B 1 56 ? 33.274 92.244 71.589 1.00 43.44 53 LYS B N 1
ATOM 1491 C CA . LYS B 1 56 ? 33.752 93.636 71.472 1.00 46.18 53 LYS B CA 1
ATOM 1492 C C . LYS B 1 56 ? 33.946 94.134 70.023 1.00 48.29 53 LYS B C 1
ATOM 1493 O O . LYS B 1 56 ? 33.761 95.326 69.755 1.00 48.55 53 LYS B O 1
ATOM 1499 N N . GLU B 1 57 ? 34.298 93.222 69.111 1.00 49.00 54 GLU B N 1
ATOM 1500 C CA . GLU B 1 57 ? 34.549 93.570 67.710 1.00 52.17 54 GLU B CA 1
ATOM 1501 C C . GLU B 1 57 ? 33.359 93.321 66.795 1.00 51.46 54 GLU B C 1
ATOM 1502 O O . GLU B 1 57 ? 33.475 93.511 65.592 1.00 53.18 54 GLU B O 1
ATOM 1508 N N . ARG B 1 58 ? 32.229 92.893 67.355 1.00 48.70 55 ARG B N 1
ATOM 1509 C CA . ARG B 1 58 ? 31.113 92.455 66.525 1.00 48.07 55 ARG B CA 1
ATOM 1510 C C . ARG B 1 58 ? 30.035 93.533 66.367 1.00 46.76 55 ARG B C 1
ATOM 1511 O O . ARG B 1 58 ? 29.892 94.404 67.250 1.00 44.91 55 ARG B O 1
ATOM 1519 N N . PRO B 1 59 ? 29.272 93.470 65.246 1.00 45.66 56 PRO B N 1
ATOM 1520 C CA . PRO B 1 59 ? 28.171 94.405 65.046 1.00 45.17 56 PRO B CA 1
ATOM 1521 C C . PRO B 1 59 ? 27.135 94.299 66.158 1.00 42.23 56 PRO B C 1
ATOM 1522 O O . PRO B 1 59 ? 26.855 93.203 66.640 1.00 40.98 56 PRO B O 1
ATOM 1526 N N . PHE B 1 60 ? 26.609 95.449 66.560 1.00 40.68 57 PHE B N 1
ATOM 1527 C CA . PHE B 1 60 ? 25.532 95.560 67.555 1.00 38.94 57 PHE B CA 1
ATOM 1528 C C . PHE B 1 60 ? 25.922 95.176 69.002 1.00 37.07 57 PHE B C 1
ATOM 1529 O O . PHE B 1 60 ? 25.050 94.994 69.865 1.00 35.63 57 PHE B O 1
ATOM 1537 N N . PHE B 1 61 ? 27.233 95.036 69.232 1.00 36.77 58 PHE B N 1
ATOM 1538 C CA . PHE B 1 61 ? 27.816 94.921 70.577 1.00 36.03 58 PHE B CA 1
ATOM 1539 C C . PHE B 1 61 ? 27.200 95.949 71.526 1.00 35.00 58 PHE B C 1
ATOM 1540 O O . PHE B 1 61 ? 26.837 95.615 72.645 1.00 34.79 58 PHE B O 1
ATOM 1548 N N . LYS B 1 62 ? 27.043 97.182 71.065 1.00 36.79 59 LYS B N 1
ATOM 1549 C CA . LYS B 1 62 ? 26.481 98.259 71.905 1.00 38.07 59 LYS B CA 1
ATOM 1550 C C . LYS B 1 62 ? 25.054 97.984 72.409 1.00 36.60 59 LYS B C 1
ATOM 1551 O O . LYS B 1 62 ? 24.688 98.371 73.514 1.00 35.79 59 LYS B O 1
ATOM 1557 N N . ASP B 1 63 ? 24.262 97.295 71.609 1.00 36.28 60 ASP B N 1
ATOM 1558 C CA . ASP B 1 63 ? 22.891 96.954 72.017 1.00 36.18 60 ASP B CA 1
ATOM 1559 C C . ASP B 1 63 ? 22.818 95.825 73.039 1.00 33.48 60 ASP B C 1
ATOM 1560 O O . ASP B 1 63 ? 21.909 95.791 73.867 1.00 33.35 60 ASP B O 1
ATOM 1565 N N . LEU B 1 64 ? 23.775 94.896 72.983 1.00 32.58 61 LEU B N 1
ATOM 1566 C CA . LEU B 1 64 ? 23.908 93.898 74.045 1.00 29.72 61 LEU B CA 1
ATOM 1567 C C . LEU B 1 64 ? 24.206 94.602 75.387 1.00 29.08 61 LEU B C 1
ATOM 1568 O O . LEU B 1 64 ? 23.587 94.314 76.439 1.00 28.56 61 LEU B O 1
ATOM 1573 N N . VAL B 1 65 ? 25.187 95.496 75.342 1.00 28.81 62 VAL B N 1
ATOM 1574 C CA . VAL B 1 65 ? 25.647 96.227 76.499 1.00 28.36 62 VAL B CA 1
ATOM 1575 C C . VAL B 1 65 ? 24.478 97.037 77.087 1.00 27.95 62 VAL B C 1
ATOM 1576 O O . VAL B 1 65 ? 24.228 96.958 78.277 1.00 26.00 62 VAL B O 1
ATOM 1580 N N . GLU B 1 66 ? 23.742 97.749 76.230 1.00 29.05 63 GLU B N 1
ATOM 1581 C CA . GLU B 1 66 ? 22.583 98.520 76.691 1.00 31.37 63 GLU B CA 1
ATOM 1582 C C . GLU B 1 66 ? 21.525 97.621 77.333 1.00 29.40 63 GLU B C 1
ATOM 1583 O O . GLU B 1 66 ? 20.968 97.985 78.365 1.00 28.63 63 GLU B O 1
ATOM 1589 N N . PHE B 1 67 ? 21.251 96.454 76.741 1.00 28.51 64 PHE B N 1
ATOM 1590 C CA . PHE B 1 67 ? 20.264 95.565 77.353 1.00 28.15 64 PHE B CA 1
ATOM 1591 C C . PHE B 1 67 ? 20.760 95.070 78.744 1.00 27.42 64 PHE B C 1
ATOM 1592 O O . PHE B 1 67 ? 20.002 95.060 79.729 1.00 27.54 64 PHE B O 1
ATOM 1600 N N . MET B 1 68 ? 22.038 94.713 78.830 1.00 26.74 65 MET B N 1
ATOM 1601 C CA . MET B 1 68 ? 22.578 94.119 80.043 1.00 26.64 65 MET B CA 1
ATOM 1602 C C . MET B 1 68 ? 22.780 95.118 81.189 1.00 27.46 65 MET B C 1
ATOM 1603 O O . MET B 1 68 ? 22.952 94.725 82.337 1.00 27.57 65 MET B O 1
ATOM 1608 N N . ILE B 1 69 ? 22.659 96.411 80.886 1.00 29.15 66 ILE B N 1
ATOM 1609 C CA . ILE B 1 69 ? 22.670 97.427 81.934 1.00 29.46 66 ILE B CA 1
ATOM 1610 C C . ILE B 1 69 ? 21.279 98.067 82.131 1.00 30.52 66 ILE B C 1
ATOM 1611 O O . ILE B 1 69 ? 21.138 99.014 82.907 1.00 31.04 66 ILE B O 1
ATOM 1616 N N . SER B 1 70 ? 20.256 97.543 81.455 1.00 30.21 67 SER B N 1
ATOM 1617 C CA . SER B 1 70 ? 18.920 98.177 81.495 1.00 30.75 67 SER B CA 1
ATOM 1618 C C . SER B 1 70 ? 18.186 97.958 82.822 1.00 29.74 67 SER B C 1
ATOM 1619 O O . SER B 1 70 ? 17.187 98.611 83.099 1.00 31.37 67 SER B O 1
ATOM 1622 N N . GLY B 1 71 ? 18.677 97.040 83.638 1.00 27.69 68 GLY B N 1
ATOM 1623 C CA . GLY B 1 71 ? 18.227 96.906 85.020 1.00 25.88 68 GLY B CA 1
ATOM 1624 C C . GLY B 1 71 ? 19.136 95.894 85.684 1.00 25.09 68 GLY B C 1
ATOM 1625 O O . GLY B 1 71 ? 20.035 95.348 85.031 1.00 23.95 68 GLY B O 1
ATOM 1626 N N . PRO B 1 72 ? 18.947 95.677 87.006 1.00 25.08 69 PRO B N 1
ATOM 1627 C CA . PRO B 1 72 ? 19.788 94.751 87.753 1.00 23.14 69 PRO B CA 1
ATOM 1628 C C . PRO B 1 72 ? 19.688 93.294 87.303 1.00 22.03 69 PRO B C 1
ATOM 1629 O O . PRO B 1 72 ? 18.662 92.861 86.720 1.00 22.58 69 PRO B O 1
ATOM 1633 N N . VAL B 1 73 ? 20.739 92.539 87.615 1.00 21.07 70 VAL B N 1
ATOM 1634 C CA . VAL B 1 73 ? 20.797 91.121 87.322 1.00 20.67 70 VAL B CA 1
ATOM 1635 C C . VAL B 1 73 ? 21.091 90.390 88.624 1.00 20.69 70 VAL B C 1
ATOM 1636 O O . VAL B 1 73 ? 21.592 91.005 89.568 1.00 20.14 70 VAL B O 1
ATOM 1640 N N . VAL B 1 74 ? 20.803 89.092 88.665 1.00 19.83 71 VAL B N 1
ATOM 1641 C CA . VAL B 1 74 ? 21.214 88.262 89.809 1.00 21.06 71 VAL B CA 1
ATOM 1642 C C . VAL B 1 74 ? 22.277 87.334 89.327 1.00 20.80 71 VAL B C 1
ATOM 1643 O O . VAL B 1 74 ? 22.043 86.562 88.396 1.00 21.04 71 VAL B O 1
ATOM 1647 N N A VAL B 1 75 ? 23.450 87.428 89.937 0.50 19.94 72 VAL B N 1
ATOM 1648 N N B VAL B 1 75 ? 23.463 87.430 89.918 0.50 20.48 72 VAL B N 1
ATOM 1649 C CA A VAL B 1 75 ? 24.571 86.588 89.546 0.50 18.64 72 VAL B CA 1
ATOM 1650 C CA B VAL B 1 75 ? 24.591 86.597 89.491 0.50 19.82 72 VAL B CA 1
ATOM 1651 C C A VAL B 1 75 ? 24.787 85.553 90.630 0.50 19.46 72 VAL B C 1
ATOM 1652 C C B VAL B 1 75 ? 24.938 85.597 90.594 0.50 20.07 72 VAL B C 1
ATOM 1653 O O A VAL B 1 75 ? 24.729 85.872 91.816 0.50 19.12 72 VAL B O 1
ATOM 1654 O O B VAL B 1 75 ? 25.091 85.989 91.755 0.50 19.78 72 VAL B O 1
ATOM 1661 N N . SER B 1 76 ? 25.050 84.318 90.229 1.00 19.46 73 SER B N 1
ATOM 1662 C CA . SER B 1 76 ? 25.210 83.228 91.208 1.00 20.34 73 SER B CA 1
ATOM 1663 C C . SER B 1 76 ? 26.303 82.299 90.765 1.00 20.07 73 SER B C 1
ATOM 1664 O O . SER B 1 76 ? 26.503 82.082 89.571 1.00 20.31 73 SER B O 1
ATOM 1667 N N . ILE B 1 77 ? 26.974 81.697 91.727 1.00 20.55 74 ILE B N 1
ATOM 1668 C CA . ILE B 1 77 ? 27.708 80.484 91.443 1.00 20.92 74 ILE B CA 1
ATOM 1669 C C . ILE B 1 77 ? 26.844 79.274 91.821 1.00 20.62 74 ILE B C 1
ATOM 1670 O O . ILE B 1 77 ? 26.355 79.200 92.940 1.00 21.43 74 ILE B O 1
ATOM 1675 N N . LEU B 1 78 ? 26.678 78.317 90.907 1.00 19.77 75 LEU B N 1
ATOM 1676 C CA . LEU B 1 78 ? 25.910 77.097 91.190 1.00 20.12 75 LEU B CA 1
ATOM 1677 C C . LEU B 1 78 ? 26.888 75.935 91.292 1.00 21.15 75 LEU B C 1
ATOM 1678 O O . LEU B 1 78 ? 27.744 75.759 90.422 1.00 21.42 75 LEU B O 1
ATOM 1683 N N . GLU B 1 79 ? 26.787 75.164 92.366 1.00 21.71 76 GLU B N 1
ATOM 1684 C CA . GLU B 1 79 ? 27.763 74.126 92.599 1.00 23.36 76 GLU B CA 1
ATOM 1685 C C . GLU B 1 79 ? 27.083 72.777 92.718 1.00 23.71 76 GLU B C 1
ATOM 1686 O O . GLU B 1 79 ? 26.072 72.656 93.408 1.00 24.18 76 GLU B O 1
ATOM 1692 N N . GLY B 1 80 ? 27.661 71.746 92.097 1.00 24.05 77 GLY B N 1
ATOM 1693 C CA . GLY B 1 80 ? 27.099 7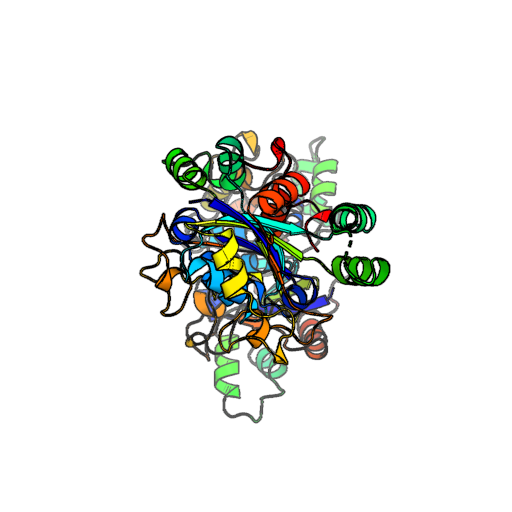0.398 92.210 1.00 25.26 77 GLY B CA 1
ATOM 1694 C C . GLY B 1 80 ? 27.756 69.543 91.137 1.00 26.59 77 GLY B C 1
ATOM 1695 O O . GLY B 1 80 ? 28.501 70.057 90.289 1.00 25.22 77 GLY B O 1
ATOM 1696 N N . GLU B 1 81 ? 27.517 68.245 91.195 1.00 27.27 78 GLU B N 1
ATOM 1697 C CA . GLU B 1 81 ? 28.094 67.303 90.245 1.00 28.90 78 GLU B CA 1
ATOM 1698 C C . GLU B 1 81 ? 27.609 67.676 88.850 1.00 28.41 78 GLU B C 1
ATOM 1699 O O . GLU B 1 81 ? 26.418 67.893 88.655 1.00 28.47 78 GLU B O 1
ATOM 1705 N N . GLY B 1 82 ? 28.524 67.815 87.890 1.00 28.00 79 GLY B N 1
ATOM 1706 C CA . GLY B 1 82 ? 28.146 68.207 86.522 1.00 27.09 79 GLY B CA 1
ATOM 1707 C C . GLY B 1 82 ? 27.387 69.520 86.422 1.00 25.81 79 GLY B C 1
ATOM 1708 O O . GLY B 1 82 ? 26.514 69.659 85.569 1.00 26.06 79 GLY B O 1
ATOM 1709 N N . ALA B 1 83 ? 27.731 70.498 87.264 1.00 23.39 80 ALA B N 1
ATOM 1710 C CA . ALA B 1 83 ? 26.960 71.753 87.357 1.00 23.31 80 ALA B CA 1
ATOM 1711 C C . ALA B 1 83 ? 26.858 72.499 86.029 1.00 23.11 80 ALA B C 1
ATOM 1712 O O . ALA B 1 83 ? 25.803 73.077 85.715 1.00 22.12 80 ALA B O 1
ATOM 1714 N N . VAL B 1 84 ? 27.959 72.515 85.268 1.00 23.17 81 VAL B N 1
ATOM 1715 C CA . VAL B 1 84 ? 27.980 73.291 84.009 1.00 23.90 81 VAL B CA 1
ATOM 1716 C C . VAL B 1 84 ? 26.871 72.813 83.062 1.00 25.30 81 VAL B C 1
ATOM 1717 O O . VAL B 1 84 ? 26.022 73.602 82.651 1.00 25.51 81 VAL B O 1
ATOM 1721 N N . LEU B 1 85 ? 26.868 71.524 82.760 1.00 26.21 82 LEU B N 1
ATOM 1722 C CA . LEU B 1 85 ? 25.863 70.954 81.862 1.00 28.35 82 LEU B CA 1
ATOM 1723 C C . LEU B 1 85 ? 24.469 70.902 82.487 1.00 26.88 82 LEU B C 1
ATOM 1724 O O . LEU B 1 85 ? 23.453 71.042 81.784 1.00 25.80 82 LEU B O 1
ATOM 1729 N N . LYS B 1 86 ? 24.433 70.712 83.802 1.00 26.59 83 LYS B N 1
ATOM 1730 C CA . LYS B 1 86 ? 23.142 70.615 84.518 1.00 27.31 83 LYS B CA 1
ATOM 1731 C C . LYS B 1 86 ? 22.447 71.974 84.395 1.00 25.17 83 LYS B C 1
ATOM 1732 O O . LYS B 1 86 ? 21.274 72.039 84.061 1.00 24.53 83 LYS B O 1
ATOM 1738 N N . ASN B 1 87 ? 23.202 73.046 84.600 1.00 24.02 84 ASN B N 1
ATOM 1739 C CA . ASN B 1 87 ? 22.700 74.400 84.394 1.00 23.40 84 ASN B CA 1
ATOM 1740 C C . ASN B 1 87 ? 22.150 74.562 82.933 1.00 24.02 84 ASN B C 1
ATOM 1741 O O . ASN B 1 87 ? 21.024 75.021 82.725 1.00 24.07 84 ASN B O 1
ATOM 1746 N N A ARG B 1 88 ? 22.934 74.191 81.927 0.50 23.88 85 ARG B N 1
ATOM 1747 N N B ARG B 1 88 ? 22.938 74.159 81.947 0.50 24.23 85 ARG B N 1
ATOM 1748 C CA A ARG B 1 88 ? 22.427 74.254 80.551 0.50 24.40 85 ARG B CA 1
ATOM 174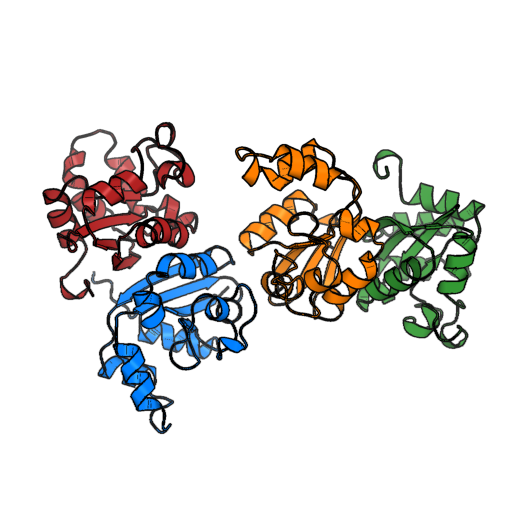9 C CA B ARG B 1 88 ? 22.499 74.248 80.557 0.50 25.02 85 ARG B CA 1
ATOM 1750 C C A ARG B 1 88 ? 21.100 73.508 80.421 0.50 25.65 85 ARG B C 1
ATOM 1751 C C B ARG B 1 88 ? 21.216 73.425 80.269 0.50 26.20 85 ARG B C 1
ATOM 1752 O O A ARG B 1 88 ? 20.130 74.037 79.866 0.50 26.44 85 ARG B O 1
ATOM 1753 O O B ARG B 1 88 ? 20.376 73.836 79.459 0.50 27.18 85 ARG B O 1
ATOM 1768 N N . ASP B 1 89 ? 21.058 72.285 80.942 1.00 26.28 86 ASP B N 1
ATOM 1769 C CA . ASP B 1 89 ? 19.881 71.425 80.777 1.00 28.30 86 ASP B CA 1
ATOM 1770 C C . ASP B 1 89 ? 18.658 72.136 81.379 1.00 28.34 86 ASP B C 1
ATOM 1771 O O . ASP B 1 89 ? 17.570 72.088 80.799 1.00 29.49 86 ASP B O 1
ATOM 1776 N N . LEU B 1 90 ? 18.858 72.782 82.542 1.00 26.21 87 LEU B N 1
ATOM 1777 C CA . LEU B 1 90 ? 17.783 73.464 83.232 1.00 26.03 87 LEU B CA 1
ATOM 1778 C C . LEU B 1 90 ? 17.365 74.759 82.516 1.00 25.32 87 LEU B C 1
ATOM 1779 O O . LEU B 1 90 ? 16.175 75.092 82.543 1.00 25.56 87 LEU B O 1
ATOM 1784 N N . MET B 1 91 ? 18.333 75.513 81.964 1.00 23.01 88 MET B N 1
ATOM 1785 C CA . MET B 1 91 ? 18.022 76.755 81.243 1.00 23.76 88 MET B CA 1
ATOM 1786 C C . MET B 1 91 ? 17.236 76.493 79.970 1.00 25.61 88 MET B C 1
ATOM 1787 O O . MET B 1 91 ? 16.318 77.238 79.651 1.00 26.48 88 MET B O 1
ATOM 1792 N N . GLY B 1 92 ? 17.626 75.448 79.244 1.00 26.56 89 GLY B N 1
ATOM 1793 C CA . GLY B 1 92 ? 17.037 75.130 77.929 1.00 29.01 89 GLY B CA 1
ATOM 1794 C C . GLY B 1 92 ? 17.716 75.955 76.852 1.00 29.99 89 GLY B C 1
ATOM 1795 O O . GLY B 1 92 ? 18.518 76.861 77.144 1.00 27.23 89 GLY B O 1
ATOM 1796 N N . ALA B 1 93 ? 17.351 75.669 75.614 1.00 32.18 90 ALA B N 1
ATOM 1797 C CA . ALA B 1 93 ? 17.984 76.252 74.431 1.00 34.50 90 ALA B CA 1
ATOM 1798 C C . ALA B 1 93 ? 17.988 77.777 74.496 1.00 35.35 90 ALA B C 1
ATOM 1799 O O . ALA B 1 93 ? 17.001 78.410 74.920 1.00 33.04 90 ALA B O 1
ATOM 1801 N N . THR B 1 94 ? 19.096 78.356 74.044 1.00 38.20 91 THR B N 1
ATOM 1802 C CA . THR B 1 94 ? 19.267 79.806 74.064 1.00 40.93 91 THR B CA 1
ATOM 1803 C C . THR B 1 94 ? 18.108 80.479 73.387 1.00 41.92 91 THR B C 1
ATOM 1804 O O . THR B 1 94 ? 17.634 81.478 73.863 1.00 41.64 91 THR B O 1
ATOM 1808 N N . ASN B 1 95 ? 17.663 79.924 72.266 1.00 43.92 92 ASN B N 1
ATOM 1809 C CA . ASN B 1 95 ? 16.504 80.430 71.601 1.00 46.08 92 ASN B CA 1
ATOM 1810 C C . ASN B 1 95 ? 15.251 79.830 72.238 1.00 47.67 92 ASN B C 1
ATOM 1811 O O . ASN B 1 95 ? 14.927 78.654 71.989 1.00 48.04 92 ASN B O 1
ATOM 1816 N N . PRO B 1 96 ? 14.525 80.639 73.045 1.00 48.23 93 PRO B N 1
ATOM 1817 C CA . PRO B 1 96 ? 13.323 80.180 73.776 1.00 48.61 93 PRO B CA 1
ATOM 1818 C C . PRO B 1 96 ? 12.311 79.408 72.909 1.00 51.08 93 PRO B C 1
ATOM 1819 O O . PRO B 1 96 ? 11.539 78.600 73.463 1.00 51.11 93 PRO B O 1
ATOM 1823 N N . LYS B 1 97 ? 12.289 79.670 71.593 1.00 51.81 94 LYS B N 1
ATOM 1824 C CA . LYS B 1 97 ? 11.420 78.904 70.676 1.00 54.80 94 LYS B CA 1
ATOM 1825 C C . LYS B 1 97 ? 11.852 77.438 70.502 1.00 54.62 94 LYS B C 1
ATOM 1826 O O . LYS B 1 97 ? 11.013 76.584 70.230 1.00 57.01 94 LYS B O 1
ATOM 1832 N N . GLU B 1 98 ? 13.154 77.155 70.610 1.00 52.79 95 GLU B N 1
ATOM 1833 C CA . GLU B 1 98 ? 13.679 75.773 70.522 1.00 52.24 95 GLU B CA 1
ATOM 1834 C C . GLU B 1 98 ? 13.837 75.125 71.911 1.00 49.92 95 GLU B C 1
ATOM 1835 O O . GLU B 1 98 ? 14.251 73.958 72.016 1.00 48.94 95 GLU B O 1
ATOM 1841 N N . ALA B 1 99 ? 13.552 75.896 72.967 1.00 47.28 96 ALA B N 1
ATOM 1842 C CA . ALA B 1 99 ? 13.705 75.419 74.332 1.00 45.22 96 ALA B CA 1
ATOM 1843 C C . ALA B 1 99 ? 12.649 74.382 74.709 1.00 46.10 96 ALA B C 1
ATOM 1844 O O . ALA B 1 99 ? 11.460 74.571 74.472 1.00 47.06 96 ALA B O 1
ATOM 1846 N N . LYS B 1 100 ? 13.103 73.282 75.304 1.00 45.32 97 LYS B N 1
ATOM 1847 C CA . LYS B 1 100 ? 12.215 72.210 75.754 1.00 46.23 97 LYS B CA 1
ATOM 1848 C C . LYS B 1 100 ? 11.219 72.767 76.795 1.00 44.67 97 LYS B C 1
ATOM 1849 O O . LYS B 1 100 ? 11.586 73.623 77.624 1.00 40.94 97 LYS B O 1
ATOM 1855 N N . ALA B 1 101 ? 9.973 72.273 76.742 1.00 44.64 98 ALA B N 1
ATOM 1856 C CA . ALA B 1 101 ? 8.921 72.652 77.691 1.00 43.68 98 ALA B CA 1
ATOM 1857 C C . ALA B 1 101 ? 9.417 72.427 79.116 1.00 41.70 98 ALA B C 1
ATOM 1858 O O . ALA B 1 101 ? 10.109 71.452 79.392 1.00 41.56 98 ALA B O 1
ATOM 1860 N N . GLY B 1 102 ? 9.129 73.357 80.019 1.00 39.88 99 GLY B N 1
ATOM 1861 C CA . GLY B 1 102 ? 9.540 73.180 81.416 1.00 37.59 99 GLY B CA 1
ATOM 1862 C C . GLY B 1 102 ? 10.908 73.747 81.728 1.00 35.23 99 GLY B C 1
ATOM 1863 O O . GLY B 1 102 ? 11.279 73.867 82.894 1.00 35.19 99 GLY B O 1
ATOM 1864 N N . THR B 1 103 ? 11.691 74.102 80.718 1.00 33.31 100 THR B N 1
ATOM 1865 C CA . THR B 1 103 ? 12.970 74.750 81.030 1.00 31.07 100 THR B CA 1
ATOM 1866 C C . THR B 1 103 ? 12.785 76.225 81.438 1.00 29.38 100 THR B C 1
ATOM 1867 O O . THR B 1 103 ? 11.744 76.850 81.145 1.00 28.85 100 THR B O 1
ATOM 1871 N N . ILE B 1 104 ? 13.820 76.809 82.037 1.00 27.01 101 ILE B N 1
ATOM 1872 C CA . ILE B 1 104 ? 13.764 78.240 82.402 1.00 26.87 101 ILE B CA 1
ATOM 1873 C C . ILE B 1 104 ? 13.421 79.140 81.179 1.00 27.15 101 ILE B C 1
ATOM 1874 O O . ILE B 1 104 ? 12.541 80.028 81.246 1.00 27.56 101 ILE B O 1
ATOM 1879 N N . ARG B 1 105 ? 14.099 78.923 80.063 1.00 26.48 102 ARG B N 1
ATOM 1880 C CA . ARG B 1 105 ? 13.865 79.802 78.922 1.00 27.96 102 ARG B CA 1
ATOM 1881 C C . ARG B 1 105 ? 12.495 79.539 78.287 1.00 30.54 102 ARG B C 1
ATOM 1882 O O . ARG B 1 105 ? 11.829 80.475 77.877 1.00 31.21 102 ARG B O 1
ATOM 1890 N N . ALA B 1 106 ? 12.042 78.291 78.271 1.00 32.05 103 ALA B N 1
ATOM 1891 C CA . ALA B 1 106 ? 10.680 78.034 77.783 1.00 34.46 103 ALA B CA 1
ATOM 1892 C C . ALA B 1 106 ? 9.668 78.780 78.634 1.00 34.62 103 ALA B C 1
ATOM 1893 O O . ALA B 1 106 ? 8.699 79.289 78.117 1.00 35.61 103 ALA B O 1
ATOM 1895 N N . ASP B 1 107 ? 9.897 78.828 79.941 1.00 33.61 104 ASP B N 1
ATOM 1896 C CA . ASP B 1 107 ? 8.935 79.423 80.857 1.00 34.32 104 ASP B CA 1
ATOM 1897 C C . ASP B 1 107 ? 8.983 80.948 80.940 1.00 34.03 104 ASP B C 1
ATOM 1898 O O . ASP B 1 107 ? 7.939 81.570 81.099 1.00 35.35 104 ASP B O 1
ATOM 1903 N N . PHE B 1 108 ? 10.181 81.538 80.868 1.00 32.08 105 PHE B N 1
ATOM 1904 C CA . PHE B 1 108 ? 10.381 82.934 81.257 1.00 31.68 105 PHE B CA 1
ATOM 1905 C C . PHE B 1 108 ? 11.010 83.856 80.219 1.00 31.81 105 PHE B C 1
ATOM 1906 O O . PHE B 1 108 ? 11.134 85.060 80.489 1.00 31.90 105 PHE B O 1
ATOM 1914 N N . ALA B 1 109 ? 11.443 83.314 79.078 1.00 31.87 106 ALA B N 1
ATOM 1915 C CA . ALA B 1 109 ? 12.193 84.112 78.092 1.00 33.03 106 ALA B CA 1
ATOM 1916 C C . ALA B 1 109 ? 11.240 84.633 77.035 1.00 34.61 106 ALA B C 1
ATOM 1917 O O . ALA B 1 109 ? 10.336 83.926 76.630 1.00 35.92 106 ALA B O 1
ATOM 1919 N N . GLU B 1 110 ? 11.438 85.867 76.592 1.00 35.77 107 GLU B N 1
ATOM 1920 C CA . GLU B 1 110 ? 10.559 86.438 75.570 1.00 38.14 107 GLU B CA 1
ATOM 1921 C C . GLU B 1 110 ? 11.125 86.300 74.164 1.00 37.67 107 GLU B C 1
ATOM 1922 O O . GLU B 1 110 ? 10.381 86.232 73.180 1.00 39.66 107 GLU B O 1
ATOM 1928 N N . SER B 1 111 ? 12.439 86.273 74.050 1.00 34.90 108 SER B N 1
ATOM 1929 C CA . SER B 1 111 ? 13.052 86.287 72.721 1.00 35.25 108 SER B CA 1
ATOM 1930 C C . SER B 1 111 ? 14.487 85.807 72.878 1.00 32.92 108 SER B C 1
ATOM 1931 O O . SER B 1 111 ? 14.949 85.604 73.997 1.00 30.56 108 SER B O 1
ATOM 1934 N N . ILE B 1 112 ? 15.185 85.658 71.762 1.00 32.87 109 ILE B N 1
ATOM 1935 C CA . ILE B 1 112 ? 16.602 85.276 71.782 1.00 32.35 109 ILE B CA 1
ATOM 1936 C C . ILE B 1 112 ? 17.445 86.267 72.604 1.00 30.44 109 ILE B C 1
ATOM 1937 O O . ILE B 1 112 ? 18.375 85.864 73.331 1.00 29.66 109 ILE B O 1
ATOM 1942 N N . ASP B 1 113 ? 17.150 87.558 72.495 1.00 29.25 110 ASP B N 1
ATOM 1943 C CA . ASP B 1 113 ? 17.928 88.506 73.303 1.00 28.31 110 ASP B CA 1
ATOM 1944 C C . ASP B 1 113 ? 17.441 88.563 74.768 1.00 26.35 110 ASP B C 1
ATOM 1945 O O . ASP B 1 113 ? 18.257 88.555 75.711 1.00 25.68 110 ASP B O 1
ATOM 1950 N N . ALA B 1 114 ? 16.132 88.638 74.967 1.00 25.09 111 ALA B N 1
ATOM 1951 C CA . ALA B 1 114 ? 15.583 88.692 76.322 1.00 25.05 111 ALA B CA 1
ATOM 1952 C C . ALA B 1 114 ? 15.321 87.228 76.687 1.00 25.18 111 ALA B C 1
ATOM 1953 O O . ALA B 1 114 ? 14.160 86.768 76.686 1.00 25.76 111 ALA B O 1
ATOM 1955 N N . ASN B 1 115 ? 16.400 86.484 76.953 1.00 24.53 112 ASN B N 1
ATOM 1956 C CA . ASN B 1 115 ? 16.262 85.037 77.092 1.00 25.41 112 ASN B CA 1
ATOM 1957 C C . ASN B 1 115 ? 16.424 84.600 78.564 1.00 23.92 112 ASN B C 1
ATOM 1958 O O . ASN B 1 115 ? 16.847 83.475 78.835 1.00 23.82 112 ASN B O 1
ATOM 1963 N N . ALA B 1 116 ? 16.117 85.529 79.481 1.00 22.95 113 ALA B N 1
ATOM 1964 C CA . ALA B 1 116 ? 15.952 85.277 80.939 1.00 21.77 113 ALA B CA 1
ATOM 1965 C C . ALA B 1 116 ? 17.275 85.033 81.670 1.00 20.63 113 ALA B C 1
ATOM 1966 O O . ALA B 1 116 ? 17.548 85.640 82.705 1.00 20.38 113 ALA B O 1
ATOM 1968 N N . VAL B 1 117 ? 18.099 84.137 81.155 1.00 20.65 114 VAL B N 1
ATOM 1969 C CA . VAL B 1 117 ? 19.264 83.656 81.907 1.00 20.04 114 VAL B CA 1
ATOM 1970 C C . VAL B 1 117 ? 20.479 83.421 81.023 1.00 20.89 114 VAL B C 1
ATOM 1971 O O . VAL B 1 117 ? 20.326 83.194 79.838 1.00 21.29 114 VAL B O 1
ATOM 1975 N N . HIS B 1 118 ? 21.674 83.551 81.615 1.00 20.24 115 HIS B N 1
ATOM 1976 C CA . HIS B 1 118 ? 22.929 83.072 81.047 1.00 20.43 115 HIS B CA 1
ATOM 1977 C C . HIS B 1 118 ? 23.448 81.942 81.945 1.00 19.69 115 HIS B C 1
ATOM 1978 O O . HIS B 1 118 ? 23.202 81.931 83.165 1.00 18.86 115 HIS B O 1
ATOM 1985 N N . GLY B 1 119 ? 24.189 81.017 81.361 1.00 20.79 116 GLY B N 1
ATOM 1986 C CA . GLY B 1 119 ? 24.991 80.062 82.143 1.00 21.08 116 GLY B CA 1
ATOM 1987 C C . GLY B 1 119 ? 26.287 79.801 81.396 1.00 21.67 116 GLY B C 1
ATOM 1988 O O . GLY B 1 119 ? 26.291 79.752 80.161 1.00 23.10 116 GLY B O 1
ATOM 1989 N N . SER B 1 120 ? 27.377 79.594 82.121 1.00 20.78 117 SER B N 1
ATOM 1990 C CA . SER B 1 120 ? 28.671 79.272 81.469 1.00 22.16 117 SER B CA 1
ATOM 1991 C C . SER B 1 120 ? 28.551 78.101 80.497 1.00 22.58 117 SER B C 1
ATOM 1992 O O . SER B 1 120 ? 27.846 77.129 80.773 1.00 22.24 117 SER B O 1
ATOM 1995 N N . ASP B 1 121 ? 29.232 78.157 79.366 1.00 23.14 118 ASP B N 1
ATOM 1996 C CA . ASP B 1 121 ? 28.950 77.069 78.427 1.00 26.23 118 ASP B CA 1
ATOM 1997 C C . ASP B 1 121 ? 29.964 75.948 78.544 1.00 24.69 118 ASP B C 1
ATOM 1998 O O . ASP B 1 121 ? 29.815 74.941 77.896 1.00 25.75 118 ASP B O 1
ATOM 2003 N N . SER B 1 122 ? 30.982 76.150 79.380 1.00 22.05 119 SER B N 1
ATOM 2004 C CA . SER B 1 122 ? 32.059 75.180 79.566 1.00 22.79 119 SER B CA 1
ATOM 2005 C C . SER B 1 122 ? 32.695 75.458 80.916 1.00 22.74 119 SER B C 1
ATOM 2006 O O . SER B 1 122 ? 32.471 76.520 81.514 1.00 21.90 119 SER B O 1
ATOM 2009 N N . LEU B 1 123 ? 33.467 74.507 81.414 1.00 24.00 120 LEU B N 1
ATOM 2010 C CA . LEU B 1 123 ? 34.146 74.687 82.715 1.00 24.50 120 LEU B CA 1
ATOM 2011 C C . LEU B 1 123 ? 35.252 75.771 82.568 1.00 24.84 120 LEU B C 1
ATOM 2012 O O . LEU B 1 123 ? 35.498 76.574 83.492 1.00 23.85 120 LEU B O 1
ATOM 2017 N N . GLU B 1 124 ? 35.909 75.783 81.425 1.00 24.01 121 GLU B N 1
ATOM 2018 C CA . GLU B 1 124 ? 36.892 76.833 81.169 1.00 27.86 121 GLU B CA 1
ATOM 2019 C C . GLU B 1 124 ? 36.254 78.229 81.167 1.00 25.76 121 GLU B C 1
ATOM 2020 O O . GLU B 1 124 ? 36.786 79.140 81.796 1.00 26.02 121 GLU B O 1
ATOM 2026 N N . ASN B 1 125 ? 35.095 78.406 80.540 1.00 25.16 122 ASN B N 1
ATOM 2027 C CA . ASN B 1 125 ? 34.409 79.688 80.666 1.00 23.78 122 ASN B CA 1
ATOM 2028 C C . ASN B 1 125 ? 33.851 79.941 82.056 1.00 22.63 122 ASN B C 1
ATOM 2029 O O . ASN B 1 125 ? 33.836 81.078 82.504 1.00 22.42 122 ASN B O 1
ATOM 2034 N N . ALA B 1 126 ? 33.429 78.901 82.761 1.00 21.01 123 ALA B N 1
ATOM 2035 C CA . ALA B 1 126 ? 32.915 79.129 84.111 1.00 21.09 123 ALA B CA 1
ATOM 2036 C C . ALA B 1 126 ? 33.980 79.771 85.003 1.00 21.92 123 ALA B C 1
ATOM 2037 O O . ALA B 1 126 ? 33.686 80.672 85.801 1.00 21.47 123 ALA B O 1
ATOM 2039 N N . LYS B 1 127 ? 35.189 79.231 84.930 1.00 22.73 124 LYS B N 1
ATOM 2040 C CA . LYS B 1 127 ? 36.305 79.697 85.727 1.00 25.61 124 LYS B CA 1
ATOM 2041 C C . LYS B 1 127 ? 36.568 81.225 85.542 1.00 26.03 124 LYS B C 1
ATOM 2042 O O . LYS B 1 127 ? 36.654 81.964 86.530 1.00 25.00 124 LYS B O 1
ATOM 2048 N N . ILE B 1 128 ? 36.629 81.655 84.279 1.00 24.69 125 ILE B N 1
ATOM 2049 C CA . ILE B 1 128 ? 36.820 83.048 83.870 1.00 25.33 125 ILE B CA 1
ATOM 2050 C C . ILE B 1 128 ? 35.647 83.930 84.305 1.00 23.83 125 ILE B C 1
ATOM 2051 O O . ILE B 1 128 ? 35.856 85.009 84.844 1.00 22.92 125 ILE B O 1
ATOM 2056 N N . GLU B 1 129 ? 34.424 83.439 84.105 1.00 22.66 126 GLU B N 1
ATOM 2057 C CA . GLU B 1 129 ? 33.217 84.188 84.418 1.00 21.78 126 GLU B CA 1
ATOM 2058 C C . GLU B 1 129 ? 33.047 84.326 85.926 1.00 22.01 126 GLU B C 1
ATOM 2059 O O . GLU B 1 129 ? 32.640 85.376 86.418 1.00 22.87 126 GLU B O 1
ATOM 2065 N N . ILE B 1 130 ? 33.291 83.251 86.647 1.00 21.47 127 ILE B N 1
ATOM 2066 C CA . ILE B 1 130 ? 33.179 83.296 88.089 1.00 21.73 127 ILE B CA 1
ATOM 2067 C C . ILE B 1 130 ? 34.245 84.285 88.675 1.00 22.86 127 ILE B C 1
ATOM 2068 O O . ILE B 1 130 ? 33.905 85.067 89.548 1.00 20.20 127 ILE B O 1
ATOM 2073 N N . GLU B 1 131 ? 35.502 84.247 88.179 1.00 23.12 128 GLU B N 1
ATOM 2074 C CA . GLU B 1 131 ? 36.523 85.183 88.656 1.00 26.32 128 GLU B CA 1
ATOM 2075 C C . GLU B 1 131 ? 36.173 86.638 88.365 1.00 25.51 128 GLU B C 1
ATOM 2076 O O . GLU B 1 131 ? 36.550 87.541 89.131 1.00 26.71 128 GLU B O 1
ATOM 2082 N N . PHE B 1 132 ? 35.519 86.868 87.233 1.00 24.04 129 PHE B N 1
ATOM 2083 C CA . PHE B 1 132 ? 35.083 88.213 86.875 1.00 24.32 129 PHE B CA 1
ATOM 2084 C C . PHE B 1 132 ? 34.168 88.817 87.955 1.00 24.21 129 PHE B C 1
ATOM 2085 O O . PHE B 1 132 ? 34.332 90.000 88.339 1.00 23.64 129 PHE B O 1
ATOM 2093 N N . PHE B 1 133 ? 33.219 87.998 88.431 1.00 22.53 130 PHE B N 1
ATOM 2094 C CA . PHE B 1 133 ? 32.197 88.466 89.359 1.00 21.62 130 PHE B CA 1
ATOM 2095 C C . PHE B 1 133 ? 32.501 88.394 90.862 1.00 22.10 130 PHE B C 1
ATOM 2096 O O . PHE B 1 133 ? 31.983 89.206 91.625 1.00 21.06 130 PHE B O 1
ATOM 2104 N N . PHE B 1 134 ? 33.272 87.390 91.293 1.00 22.18 131 PHE B N 1
ATOM 2105 C CA . PHE B 1 134 ? 33.363 87.050 92.705 1.00 23.36 131 PHE B CA 1
ATOM 2106 C C . PHE B 1 134 ? 34.785 86.949 93.196 1.00 26.19 131 PHE B C 1
ATOM 2107 O O . PHE B 1 134 ? 35.636 86.370 92.529 1.00 25.79 131 PHE B O 1
ATOM 2115 N N . LYS B 1 135 ? 35.033 87.513 94.374 1.00 28.67 132 LYS B N 1
ATOM 2116 C CA . LYS B 1 135 ? 36.238 87.228 95.131 1.00 32.78 132 LYS B CA 1
ATOM 2117 C C . LYS B 1 135 ? 36.001 85.948 95.932 1.00 33.14 132 LYS B C 1
ATOM 2118 O O . LYS B 1 135 ? 34.837 85.624 96.234 1.00 32.46 132 LYS B O 1
ATOM 2124 N N . PRO B 1 136 ? 37.092 85.243 96.303 1.00 35.38 133 PRO B N 1
ATOM 2125 C CA . PRO B 1 136 ? 37.016 84.055 97.209 1.00 36.71 133 PRO B CA 1
ATOM 2126 C C . PRO B 1 136 ? 36.112 84.219 98.429 1.00 37.62 133 PRO B C 1
ATOM 2127 O O . PRO B 1 136 ? 35.329 83.315 98.714 1.00 38.00 133 PRO B O 1
ATOM 2131 N N . ASN B 1 137 ? 36.155 85.357 99.119 1.00 39.63 134 ASN B N 1
ATOM 2132 C CA . ASN B 1 137 ? 35.311 85.528 100.332 1.00 40.15 134 ASN B CA 1
ATOM 2133 C C . ASN B 1 137 ? 33.780 85.605 100.110 1.00 39.02 134 ASN B C 1
ATOM 2134 O O . ASN B 1 137 ? 32.993 85.510 101.067 1.00 39.22 134 ASN B O 1
ATOM 2139 N N . GLU B 1 138 ? 33.352 85.713 98.849 1.00 36.45 135 GLU B N 1
ATOM 2140 C CA . GLU B 1 138 ? 31.925 85.712 98.528 1.00 35.03 135 GLU B CA 1
ATOM 2141 C C . GLU B 1 138 ? 31.359 84.306 98.321 1.00 34.58 135 GLU B C 1
ATOM 2142 O O . GLU B 1 138 ? 30.143 84.094 98.393 1.00 33.29 135 GLU B O 1
ATOM 2148 N N . ILE B 1 139 ? 32.258 83.357 98.065 1.00 34.94 136 ILE B N 1
ATOM 2149 C CA . ILE B 1 139 ? 31.905 81.964 97.817 1.00 35.98 136 ILE B CA 1
ATOM 2150 C C . ILE B 1 139 ? 31.815 81.256 99.196 1.00 37.57 136 ILE B C 1
ATOM 2151 O O . ILE B 1 139 ? 32.828 81.068 99.830 1.00 38.65 136 ILE B O 1
ATOM 2156 N N . CYS B 1 140 ? 30.620 80.894 99.670 1.00 38.46 137 CYS B N 1
ATOM 2157 C CA . CYS B 1 140 ? 30.415 80.560 101.115 1.00 40.22 137 CYS B CA 1
ATOM 2158 C C . CYS B 1 140 ? 29.309 79.510 101.422 1.00 40.53 137 CYS B C 1
ATOM 2159 O O . CYS B 1 140 ? 28.699 78.922 100.501 1.00 39.46 137 CYS B O 1
ATOM 2162 N N . MET C 1 4 ? 4.439 102.312 99.255 1.00 59.22 1 MET C N 1
ATOM 2163 C CA . MET C 1 4 ? 5.621 101.508 98.823 1.00 56.68 1 MET C CA 1
ATOM 2164 C C . MET C 1 4 ? 6.866 101.734 99.709 1.00 53.92 1 MET C C 1
ATOM 2165 O O . MET C 1 4 ? 7.569 102.734 99.561 1.00 56.04 1 MET C O 1
ATOM 2170 N N . GLU C 1 5 ? 7.142 100.792 100.604 1.00 48.49 2 GLU C N 1
ATOM 2171 C CA . GLU C 1 5 ? 8.200 100.957 101.591 1.00 43.36 2 GLU C CA 1
ATOM 2172 C C . GLU C 1 5 ? 9.230 99.807 101.431 1.00 38.81 2 GLU C C 1
ATOM 2173 O O . GLU C 1 5 ? 9.006 98.849 100.677 1.00 36.46 2 GLU C O 1
ATOM 2179 N N . LYS C 1 6 ? 10.363 99.943 102.099 1.00 34.93 3 LYS C N 1
ATOM 2180 C CA . LYS C 1 6 ? 11.390 98.910 102.108 1.00 32.02 3 LYS C CA 1
ATOM 2181 C C . LYS C 1 6 ? 11.567 98.267 103.480 1.00 31.12 3 LYS C C 1
ATOM 2182 O O . LYS C 1 6 ? 11.475 98.936 104.523 1.00 30.85 3 LYS C O 1
ATOM 2188 N N . THR C 1 7 ? 11.812 96.961 103.478 1.00 29.73 4 THR C N 1
ATOM 2189 C CA . THR C 1 7 ? 12.108 96.225 104.711 1.00 28.45 4 THR C CA 1
ATOM 2190 C C . THR C 1 7 ? 13.283 95.252 104.496 1.00 27.32 4 THR C C 1
ATOM 2191 O O . THR C 1 7 ? 13.654 94.893 103.358 1.00 25.19 4 THR C O 1
ATOM 2195 N N . LEU C 1 8 ? 13.888 94.834 105.602 1.00 27.11 5 LEU C N 1
ATOM 2196 C CA . LEU C 1 8 ? 15.048 93.957 105.549 1.00 26.07 5 LEU C CA 1
ATOM 2197 C C . LEU C 1 8 ? 14.618 92.526 105.858 1.00 26.06 5 LEU C C 1
ATOM 2198 O O . LEU C 1 8 ? 13.923 92.277 106.844 1.00 26.55 5 LEU C O 1
ATOM 2203 N N . SER C 1 9 ? 15.051 91.593 105.010 1.00 23.68 6 SER C N 1
ATOM 2204 C CA . SER C 1 9 ? 14.824 90.181 105.188 1.00 23.76 6 SER C CA 1
ATOM 2205 C C . SER C 1 9 ? 16.186 89.470 105.335 1.00 22.88 6 SER C C 1
ATOM 2206 O O . SER C 1 9 ? 17.134 89.800 104.639 1.00 22.30 6 SER C O 1
ATOM 2209 N N . ILE C 1 10 ? 16.283 88.489 106.219 1.00 22.76 7 ILE C N 1
ATOM 2210 C CA . ILE C 1 10 ? 17.469 87.623 106.230 1.00 21.32 7 ILE C CA 1
ATOM 2211 C C . ILE C 1 10 ? 16.932 86.197 106.154 1.00 22.17 7 ILE C C 1
ATOM 2212 O O . ILE C 1 10 ? 16.087 85.819 106.960 1.00 22.71 7 ILE C O 1
ATOM 2217 N N . ILE C 1 11 ? 17.403 85.425 105.174 1.00 21.02 8 ILE C N 1
ATOM 2218 C CA . ILE C 1 11 ? 17.196 84.017 105.215 1.00 21.69 8 ILE C CA 1
ATOM 2219 C C . ILE C 1 11 ? 18.343 83.415 106.031 1.00 22.04 8 ILE C C 1
ATOM 2220 O O . ILE C 1 11 ? 19.508 83.540 105.657 1.00 21.21 8 ILE C O 1
ATOM 2225 N N . LYS C 1 12 ? 17.993 82.762 107.133 1.00 21.17 9 LYS C N 1
ATOM 2226 C CA . LYS C 1 12 ? 18.941 82.373 108.165 1.00 22.10 9 LYS C CA 1
ATOM 2227 C C . LYS C 1 12 ? 19.709 81.102 107.747 1.00 23.05 9 LYS C C 1
ATOM 2228 O O . LYS C 1 12 ? 19.336 80.467 106.764 1.00 23.48 9 LYS C O 1
ATOM 2234 N N . PRO C 1 13 ? 20.784 80.744 108.484 1.00 23.53 10 PRO C N 1
ATOM 2235 C CA . PRO C 1 13 ? 21.689 79.686 107.999 1.00 23.53 10 PRO C CA 1
ATOM 2236 C C . PRO C 1 13 ? 21.012 78.313 107.872 1.00 24.41 10 PRO C C 1
ATOM 2237 O O . PRO C 1 13 ? 21.420 77.526 107.026 1.00 24.09 10 PRO C O 1
ATOM 2241 N N . ASP C 1 14 ? 20.012 78.035 108.710 1.00 25.24 11 ASP C N 1
ATOM 2242 C CA . ASP C 1 14 ? 19.217 76.805 108.597 1.00 26.98 11 ASP C CA 1
ATOM 2243 C C . ASP C 1 14 ? 18.510 76.700 107.229 1.00 26.57 11 ASP C C 1
ATOM 2244 O O . ASP C 1 14 ? 18.653 75.697 106.533 1.00 26.56 11 ASP C O 1
ATOM 2249 N N . ALA C 1 15 ? 17.756 77.723 106.841 1.00 25.19 12 ALA C N 1
ATOM 2250 C CA . ALA C 1 15 ? 17.070 77.658 105.547 1.00 25.27 12 ALA C CA 1
ATOM 2251 C C . ALA C 1 15 ? 18.026 77.687 104.355 1.00 25.07 12 ALA C C 1
ATOM 2252 O O . ALA C 1 15 ? 17.782 77.030 103.298 1.00 25.59 12 ALA C O 1
ATOM 2254 N N . VAL C 1 16 ? 19.118 78.438 104.494 1.00 23.89 13 VAL C N 1
ATOM 2255 C CA . VAL C 1 16 ? 20.144 78.448 103.425 1.00 23.92 13 VAL C CA 1
ATOM 2256 C C . VAL C 1 16 ? 20.731 77.024 103.267 1.00 26.30 13 VAL C C 1
ATOM 2257 O O . VAL C 1 16 ? 20.888 76.487 102.144 1.00 25.86 13 VAL C O 1
ATOM 2261 N N . LYS C 1 17 ? 21.018 76.392 104.395 1.00 26.22 14 LYS C N 1
ATOM 2262 C CA . LYS C 1 17 ? 21.603 75.069 104.343 1.00 29.57 14 LYS C CA 1
ATOM 2263 C C . LYS C 1 17 ? 20.627 74.041 103.734 1.00 30.39 14 LYS C C 1
ATOM 2264 O O . LYS C 1 17 ? 21.061 73.136 103.017 1.00 31.51 14 LYS C O 1
ATOM 2270 N N . LYS C 1 18 ? 19.332 74.182 104.023 1.00 30.04 15 LYS C N 1
ATOM 2271 C CA . LYS C 1 18 ? 18.279 73.350 103.406 1.00 31.02 15 LYS C CA 1
ATOM 2272 C C . LYS C 1 18 ? 18.164 73.526 101.886 1.00 29.22 15 LYS C C 1
ATOM 2273 O O . LYS C 1 18 ? 17.544 72.711 101.211 1.00 28.73 15 LYS C O 1
ATOM 2279 N N . GLY C 1 19 ? 18.696 74.619 101.347 1.00 26.71 16 GLY C N 1
ATOM 2280 C CA . GLY C 1 19 ? 18.549 74.844 99.915 1.00 27.33 16 GLY C CA 1
ATOM 2281 C C . GLY C 1 19 ? 17.148 75.267 99.472 1.00 26.99 16 GLY C C 1
ATOM 2282 O O . GLY C 1 19 ? 16.671 74.847 98.407 1.00 26.74 16 GLY C O 1
ATOM 2283 N N . VAL C 1 20 ? 16.521 76.135 100.257 1.00 26.62 17 VAL C N 1
ATOM 2284 C CA . VAL C 1 20 ? 15.159 76.632 99.971 1.00 26.68 17 VAL C CA 1
ATOM 2285 C C . VAL C 1 20 ? 15.128 78.167 99.761 1.00 26.03 17 VAL C C 1
ATOM 2286 O O . VAL C 1 20 ? 14.096 78.839 99.975 1.00 25.56 17 VAL C O 1
ATOM 2290 N N . ILE C 1 21 ? 16.278 78.725 99.368 1.00 24.97 18 ILE C N 1
ATOM 2291 C CA . ILE C 1 21 ? 16.409 80.142 99.138 1.00 24.47 18 ILE C CA 1
ATOM 2292 C C . ILE C 1 21 ? 15.405 80.588 98.070 1.00 25.24 18 ILE C C 1
ATOM 2293 O O . ILE C 1 21 ? 14.689 81.574 98.251 1.00 25.03 18 ILE C O 1
ATOM 2298 N N . GLY C 1 22 ? 15.388 79.884 96.951 1.00 25.43 19 GLY C N 1
ATOM 2299 C CA . GLY C 1 22 ? 14.460 80.207 95.855 1.00 26.78 19 GLY C CA 1
ATOM 2300 C C . GLY C 1 22 ? 12.984 80.129 96.264 1.00 27.31 19 GLY C C 1
ATOM 2301 O O . GLY C 1 22 ? 12.184 81.017 95.953 1.00 27.88 19 GLY C O 1
ATOM 2302 N N . LYS C 1 23 ? 12.618 79.077 96.980 1.00 27.57 20 LYS C N 1
ATOM 2303 C CA . LYS C 1 23 ? 11.222 78.932 97.406 1.00 28.73 20 LYS C CA 1
ATOM 2304 C C . LYS C 1 23 ? 10.850 80.088 98.334 1.00 28.72 20 LYS C C 1
ATOM 2305 O O . LYS C 1 23 ? 9.717 80.630 98.260 1.00 28.81 20 LYS C O 1
ATOM 2311 N N . ILE C 1 24 ? 11.793 80.483 99.194 1.00 26.65 21 ILE C N 1
ATOM 2312 C CA . ILE C 1 24 ? 11.490 81.562 100.136 1.00 26.72 21 ILE C CA 1
ATOM 2313 C C . ILE C 1 24 ? 11.343 82.913 99.401 1.00 26.78 21 ILE C C 1
ATOM 2314 O O . ILE C 1 24 ? 10.406 83.678 99.659 1.00 26.72 21 ILE C O 1
ATOM 2319 N N . LEU C 1 25 ? 12.270 83.194 98.492 1.00 26.11 22 LEU C N 1
ATOM 2320 C CA . LEU C 1 25 ? 12.214 84.435 97.698 1.00 25.97 22 LEU C CA 1
ATOM 2321 C C . LEU C 1 25 ? 10.953 84.485 96.883 1.00 27.71 22 LEU C C 1
ATOM 2322 O O . LEU C 1 25 ? 10.353 85.550 96.738 1.00 29.45 22 LEU C O 1
ATOM 2327 N N . ASP C 1 26 ? 10.553 83.336 96.344 1.00 28.15 23 ASP C N 1
ATOM 2328 C CA . ASP C 1 26 ? 9.330 83.268 95.585 1.00 30.43 23 ASP C CA 1
ATOM 2329 C C . ASP C 1 26 ? 8.111 83.639 96.439 1.00 30.44 23 ASP C C 1
ATOM 2330 O O . ASP C 1 26 ? 7.186 84.247 95.941 1.00 31.13 23 ASP C O 1
ATOM 2335 N N . ARG C 1 27 ? 8.108 83.283 97.716 1.00 30.64 24 ARG C N 1
ATOM 2336 C CA . ARG C 1 27 ? 6.988 83.711 98.589 1.00 31.80 24 ARG C CA 1
ATOM 2337 C C . ARG C 1 27 ? 6.856 85.238 98.587 1.00 31.71 24 ARG C C 1
ATOM 2338 O O . ARG C 1 27 ? 5.735 85.757 98.589 1.00 32.71 24 ARG C O 1
ATOM 2346 N N . PHE C 1 28 ? 7.999 85.949 98.639 1.00 29.32 25 PHE C N 1
ATOM 2347 C CA . PHE C 1 28 ? 7.969 87.413 98.607 1.00 29.48 25 PHE C CA 1
ATOM 2348 C C . PHE C 1 28 ? 7.440 87.937 97.253 1.00 30.00 25 PHE C C 1
ATOM 2349 O O . PHE C 1 28 ? 6.510 88.771 97.226 1.00 30.49 25 PHE C O 1
ATOM 2357 N N . GLU C 1 29 ? 8.043 87.461 96.148 1.00 28.72 26 GLU C N 1
ATOM 2358 C CA . GLU C 1 29 ? 7.716 87.965 94.788 1.00 29.85 26 GLU C CA 1
ATOM 2359 C C . GLU C 1 29 ? 6.292 87.653 94.368 1.00 31.98 26 GLU C C 1
ATOM 2360 O O . GLU C 1 29 ? 5.679 88.429 93.648 1.00 33.63 26 GLU C O 1
ATOM 2366 N N . SER C 1 30 ? 5.760 86.538 94.849 1.00 33.64 27 SER C N 1
ATOM 2367 C CA . SER C 1 30 ? 4.383 86.113 94.533 1.00 36.60 27 SER C CA 1
ATOM 2368 C C . SER C 1 30 ? 3.343 86.859 95.360 1.00 38.49 27 SER C C 1
ATOM 2369 O O . SER C 1 30 ? 2.148 86.694 95.133 1.00 40.39 27 SER C O 1
ATOM 2372 N N . ASN C 1 31 ? 3.780 87.643 96.344 1.00 37.53 28 ASN C N 1
ATOM 2373 C CA . ASN C 1 31 ? 2.828 88.301 97.224 1.00 39.73 28 ASN C CA 1
ATOM 2374 C C . ASN C 1 31 ? 3.066 89.789 97.313 1.00 39.78 28 ASN C C 1
ATOM 2375 O O . ASN C 1 31 ? 2.967 90.367 98.389 1.00 39.17 28 ASN C O 1
ATOM 2380 N N . GLY C 1 32 ? 3.442 90.396 96.192 1.00 40.34 29 GLY C N 1
ATOM 2381 C CA . GLY C 1 32 ? 3.543 91.852 96.090 1.00 41.62 29 GLY C CA 1
ATOM 2382 C C . GLY C 1 32 ? 4.832 92.512 96.581 1.00 40.52 29 GLY C C 1
ATOM 2383 O O . GLY C 1 32 ? 4.831 93.710 96.856 1.00 41.87 29 GLY C O 1
ATOM 2384 N N . LEU C 1 33 ? 5.913 91.756 96.728 1.00 38.19 30 LEU C N 1
ATOM 2385 C CA . LEU C 1 33 ? 7.173 92.345 97.168 1.00 37.79 30 LEU C CA 1
ATOM 2386 C C . LEU C 1 33 ? 8.230 92.159 96.076 1.00 37.47 30 LEU C C 1
ATOM 2387 O O . LEU C 1 33 ? 8.356 91.072 95.519 1.00 39.60 30 LEU C O 1
ATOM 2392 N N . ARG C 1 34 ? 8.956 93.215 95.751 1.00 36.02 31 ARG C N 1
ATOM 2393 C CA . ARG C 1 34 ? 10.073 93.125 94.834 1.00 35.13 31 ARG C CA 1
ATOM 2394 C C . ARG C 1 34 ? 11.383 92.939 95.609 1.00 32.35 31 ARG C C 1
ATOM 2395 O O . ARG C 1 34 ? 11.560 93.557 96.674 1.00 31.41 31 ARG C O 1
ATOM 2403 N N . ILE C 1 35 ? 12.292 92.099 95.099 1.00 29.13 32 ILE C N 1
ATOM 2404 C CA . ILE C 1 35 ? 13.618 91.999 95.686 1.00 27.93 32 ILE C CA 1
ATOM 2405 C C . ILE C 1 35 ? 14.437 93.156 95.167 1.00 27.66 32 ILE C C 1
ATOM 2406 O O . ILE C 1 35 ? 14.791 93.162 93.983 1.00 27.88 32 ILE C O 1
ATOM 2411 N N . ALA C 1 36 ? 14.763 94.113 96.040 1.00 26.68 33 ALA C N 1
ATOM 2412 C CA . ALA C 1 36 ? 15.420 95.363 95.660 1.00 28.64 33 ALA C CA 1
ATOM 2413 C C . ALA C 1 36 ? 16.946 95.366 95.801 1.00 29.69 33 ALA C C 1
ATOM 2414 O O . ALA C 1 36 ? 17.649 96.057 95.015 1.00 32.47 33 ALA C O 1
ATOM 2416 N N . ALA C 1 37 ? 17.452 94.700 96.829 1.00 27.50 34 ALA C N 1
ATOM 2417 C CA . ALA C 1 37 ? 18.905 94.424 96.987 1.00 26.69 34 ALA C CA 1
ATOM 2418 C C . ALA C 1 37 ? 18.952 93.019 97.555 1.00 23.96 34 ALA C C 1
ATOM 2419 O O . ALA C 1 37 ? 18.012 92.600 98.207 1.00 22.24 34 ALA C O 1
ATOM 2421 N N . MET C 1 38 ? 20.022 92.291 97.271 1.00 22.79 35 MET C N 1
ATOM 2422 C CA . MET C 1 38 ? 20.163 90.946 97.797 1.00 21.96 35 MET C CA 1
ATOM 2423 C C . MET C 1 38 ? 21.610 90.478 97.669 1.00 21.58 35 MET C C 1
ATOM 2424 O O . MET C 1 38 ? 22.278 90.713 96.633 1.00 21.28 35 MET C O 1
ATOM 2429 N N . LYS C 1 39 ? 22.074 89.754 98.685 1.00 21.32 36 LYS C N 1
ATOM 2430 C CA . LYS C 1 39 ? 23.417 89.179 98.653 1.00 22.69 36 LYS C CA 1
ATOM 2431 C C . LYS C 1 39 ? 23.477 87.988 99.581 1.00 22.62 36 LYS C C 1
ATOM 2432 O O . LYS C 1 39 ? 22.925 88.024 100.681 1.00 22.43 36 LYS C O 1
ATOM 2438 N N . LYS C 1 40 ? 24.175 86.943 99.151 1.00 21.63 37 LYS C N 1
ATOM 2439 C CA . LYS C 1 40 ? 24.496 85.862 100.061 1.00 21.51 37 LYS C CA 1
ATOM 2440 C C . LYS C 1 40 ? 25.815 86.203 100.759 1.00 21.76 37 LYS C C 1
ATOM 2441 O O . LYS C 1 40 ? 26.807 86.506 100.094 1.00 22.48 37 LYS C O 1
ATOM 2447 N N . VAL C 1 41 ? 25.845 86.131 102.097 1.00 23.05 38 VAL C N 1
ATOM 2448 C CA . VAL C 1 41 ? 27.066 86.479 102.840 1.00 23.45 38 VAL C CA 1
ATOM 2449 C C . VAL C 1 41 ? 27.260 85.575 104.046 1.00 23.45 38 VAL C C 1
ATOM 2450 O O . VAL C 1 41 ? 26.294 85.037 104.630 1.00 22.05 38 VAL C O 1
ATOM 2454 N N . GLN C 1 42 ? 28.521 85.415 104.416 1.00 23.71 39 GLN C N 1
ATOM 2455 C CA . GLN C 1 42 ? 28.857 84.783 105.682 1.00 25.31 39 GLN C CA 1
ATOM 2456 C C . GLN C 1 42 ? 29.106 85.911 106.683 1.00 25.73 39 GLN C C 1
ATOM 2457 O O . GLN C 1 42 ? 30.015 86.720 106.512 1.00 25.58 39 GLN C O 1
ATOM 2463 N N . LEU C 1 43 ? 28.283 85.994 107.709 1.00 26.33 40 LEU C N 1
ATOM 2464 C CA . LEU C 1 43 ? 28.505 87.007 108.747 1.00 27.13 40 LEU C CA 1
ATOM 2465 C C . LEU C 1 43 ? 29.712 86.666 109.606 1.00 28.61 40 LEU C C 1
ATOM 2466 O O . LEU C 1 43 ? 29.914 85.508 109.978 1.00 28.69 40 LEU C O 1
ATOM 2471 N N . SER C 1 44 ? 30.520 87.677 109.918 1.00 29.37 41 SER C N 1
ATOM 2472 C CA . SER C 1 44 ? 31.516 87.532 110.969 1.00 31.42 41 SER C CA 1
ATOM 2473 C C . SER C 1 44 ? 30.851 87.603 112.345 1.00 30.93 41 SER C C 1
ATOM 2474 O O . SER C 1 44 ? 29.742 88.161 112.520 1.00 29.62 41 SER C O 1
ATOM 2477 N N . LYS C 1 45 ? 31.546 87.043 113.320 1.00 32.03 42 LYS C N 1
ATOM 2478 C CA . LYS C 1 45 ? 31.146 87.137 114.695 1.00 33.04 42 LYS C CA 1
ATOM 2479 C C . LYS C 1 45 ? 30.944 88.620 115.101 1.00 33.14 42 LYS C C 1
ATOM 2480 O O . LYS C 1 45 ? 29.908 88.979 115.619 1.00 32.37 42 LYS C O 1
ATOM 2486 N N . GLU C 1 46 ? 31.937 89.464 114.828 1.00 35.10 43 GLU C N 1
ATOM 2487 C CA . GLU C 1 46 ? 31.877 90.891 115.112 1.00 36.33 43 GLU C CA 1
ATOM 2488 C C . GLU C 1 46 ? 30.607 91.518 114.531 1.00 34.46 43 GLU C C 1
ATOM 2489 O O . GLU C 1 46 ? 29.891 92.236 115.226 1.00 34.02 43 GLU C O 1
ATOM 2495 N N . GLN C 1 47 ? 30.336 91.253 113.248 1.00 32.69 44 GLN C N 1
ATOM 2496 C CA . GLN C 1 47 ? 29.158 91.825 112.575 1.00 31.12 44 GLN C CA 1
ATOM 2497 C C . GLN C 1 47 ? 27.832 91.296 113.157 1.00 29.48 44 GLN C C 1
ATOM 2498 O O . GLN C 1 47 ? 26.862 92.050 113.280 1.00 28.00 44 GLN C O 1
ATOM 2504 N N . ALA C 1 48 ? 27.758 90.007 113.460 1.00 28.11 45 ALA C N 1
ATOM 2505 C CA . ALA C 1 48 ? 26.520 89.468 114.054 1.00 27.80 45 ALA C CA 1
ATOM 2506 C C . ALA C 1 48 ? 26.293 90.073 115.454 1.00 28.64 45 ALA C C 1
ATOM 2507 O O . ALA C 1 48 ? 25.177 90.459 115.794 1.00 27.74 45 ALA C O 1
ATOM 2509 N N . GLU C 1 49 ? 27.361 90.205 116.225 1.00 29.54 46 GLU C N 1
ATOM 2510 C CA . GLU C 1 49 ? 27.279 90.855 117.537 1.00 32.44 46 GLU C CA 1
ATOM 2511 C C . GLU C 1 49 ? 26.752 92.288 117.405 1.00 32.61 46 GLU C C 1
ATOM 2512 O O . GLU C 1 49 ? 25.856 92.700 118.178 1.00 31.52 46 GLU C O 1
ATOM 2518 N N . ASN C 1 50 ? 27.298 93.021 116.425 1.00 32.05 47 ASN C N 1
ATOM 2519 C CA . ASN C 1 50 ? 26.934 94.423 116.213 1.00 33.73 47 ASN C CA 1
ATOM 2520 C C . ASN C 1 50 ? 25.478 94.512 115.790 1.00 32.38 47 ASN C C 1
ATOM 2521 O O . ASN C 1 50 ? 24.728 95.359 116.258 1.00 33.17 47 ASN C O 1
ATOM 2526 N N . PHE C 1 51 ? 25.056 93.593 114.945 1.00 31.56 48 PHE C N 1
ATOM 2527 C CA . PHE C 1 51 ? 23.682 93.621 114.482 1.00 32.49 48 PHE C CA 1
ATOM 2528 C C . PHE C 1 51 ? 22.734 93.411 115.664 1.00 34.41 48 PHE C C 1
ATOM 2529 O O . PHE C 1 51 ? 21.741 94.124 115.813 1.00 33.42 48 PHE C O 1
ATOM 2537 N N . TYR C 1 52 ? 23.068 92.450 116.513 1.00 36.07 49 TYR C N 1
ATOM 2538 C CA . TYR C 1 52 ? 22.177 92.101 117.596 1.00 39.94 49 TYR C CA 1
ATOM 2539 C C . TYR C 1 52 ? 22.312 92.915 118.860 1.00 43.22 49 TYR C C 1
ATOM 2540 O O . TYR C 1 52 ? 21.415 92.893 119.689 1.00 44.44 49 TYR C O 1
ATOM 2549 N N . ALA C 1 53 ? 23.403 93.651 119.005 1.00 47.20 50 ALA C N 1
ATOM 2550 C CA . ALA C 1 53 ? 23.586 94.453 120.209 1.00 52.23 50 ALA C CA 1
ATOM 2551 C C . ALA C 1 53 ? 22.531 95.570 120.281 1.00 55.04 50 ALA C C 1
ATOM 2552 O O . ALA C 1 53 ? 22.236 96.064 121.368 1.00 56.20 50 ALA C O 1
ATOM 2554 N N . VAL C 1 54 ? 21.948 95.923 119.132 1.00 57.80 51 VAL C N 1
ATOM 2555 C CA . VAL C 1 54 ? 20.744 96.791 119.067 1.00 61.80 51 VAL C CA 1
ATOM 2556 C C . VAL C 1 54 ? 19.439 96.066 119.520 1.00 63.96 51 VAL C C 1
ATOM 2557 O O . VAL C 1 54 ? 18.580 96.677 120.153 1.00 65.49 51 VAL C O 1
ATOM 2561 N N . HIS C 1 55 ? 19.310 94.773 119.183 1.00 66.26 52 HIS C N 1
ATOM 2562 C CA . HIS C 1 55 ? 18.200 93.861 119.622 1.00 68.42 52 HIS C CA 1
ATOM 2563 C C . HIS C 1 55 ? 17.659 94.115 121.038 1.00 70.51 52 HIS C C 1
ATOM 2564 O O . HIS C 1 55 ? 16.443 94.020 121.265 1.00 71.17 52 HIS C O 1
ATOM 2571 N N . LYS C 1 56 ? 18.564 94.407 121.983 1.00 72.22 53 LYS C N 1
ATOM 2572 C CA . LYS C 1 56 ? 18.225 94.603 123.409 1.00 74.05 53 LYS C CA 1
ATOM 2573 C C . LYS C 1 56 ? 16.883 93.990 123.845 1.00 74.41 53 LYS C C 1
ATOM 2574 O O . LYS C 1 56 ? 16.743 92.770 123.973 1.00 73.93 53 LYS C O 1
ATOM 2580 N N . ARG C 1 58 ? 15.589 90.306 123.473 1.00 52.81 55 ARG C N 1
ATOM 2581 C CA . ARG C 1 58 ? 16.176 88.989 123.162 1.00 51.34 55 ARG C CA 1
ATOM 2582 C C . ARG C 1 58 ? 16.764 88.366 124.447 1.00 51.01 55 ARG C C 1
ATOM 2583 O O . ARG C 1 58 ? 17.488 89.039 125.198 1.00 51.91 55 ARG C O 1
ATOM 2591 N N . PRO C 1 59 ? 16.436 87.089 124.723 1.00 49.31 56 PRO C N 1
ATOM 2592 C CA . PRO C 1 59 ? 16.821 86.507 126.013 1.00 48.78 56 PRO C CA 1
ATOM 2593 C C . PRO C 1 59 ? 18.286 86.021 126.134 1.00 46.82 56 PRO C C 1
ATOM 2594 O O . PRO C 1 59 ? 18.802 85.918 127.259 1.00 47.08 56 PRO C O 1
ATOM 2598 N N . PHE C 1 60 ? 18.957 85.734 125.016 1.00 42.89 57 PHE C N 1
ATOM 2599 C CA . PHE C 1 60 ? 20.326 85.219 125.104 1.00 41.20 57 PHE C CA 1
ATOM 2600 C C . PHE C 1 60 ? 21.144 85.500 123.847 1.00 39.83 57 PHE C C 1
ATOM 2601 O O . PHE C 1 60 ? 20.902 84.961 122.757 1.00 39.80 57 PHE C O 1
ATOM 2609 N N . PHE C 1 61 ? 22.114 86.372 124.019 1.00 38.98 58 PHE C N 1
ATOM 2610 C CA . PHE C 1 61 ? 22.852 86.956 122.919 1.00 37.47 58 PHE C CA 1
ATOM 2611 C C . PHE C 1 61 ? 23.872 85.955 122.326 1.00 36.57 58 PHE C C 1
ATOM 2612 O O . PHE C 1 61 ? 23.951 85.811 121.132 1.00 36.14 58 PHE C O 1
ATOM 2620 N N . LYS C 1 62 ? 24.633 85.257 123.151 1.00 37.51 59 LYS C N 1
ATOM 2621 C CA . LYS C 1 62 ? 25.704 84.379 122.646 1.00 38.22 59 LYS C CA 1
ATOM 2622 C C . LYS C 1 62 ? 25.199 83.330 121.653 1.00 36.42 59 LYS C C 1
ATOM 2623 O O . LYS C 1 62 ? 25.769 83.157 120.588 1.00 35.23 59 LYS C O 1
ATOM 2629 N N . ASP C 1 63 ? 24.123 82.641 121.996 1.00 36.23 60 ASP C N 1
ATOM 2630 C CA . ASP C 1 63 ? 23.614 81.560 121.154 1.00 36.84 60 ASP C CA 1
ATOM 2631 C C . ASP C 1 63 ? 22.983 82.060 119.855 1.00 34.94 60 ASP C C 1
ATOM 2632 O O . ASP C 1 63 ? 22.998 81.383 118.839 1.00 34.42 60 ASP C O 1
ATOM 2637 N N . LEU C 1 64 ? 22.409 83.251 119.907 1.00 33.55 61 LEU C N 1
ATOM 2638 C CA . LEU C 1 64 ? 21.820 83.833 118.738 1.00 32.02 61 LEU C CA 1
ATOM 2639 C C . LEU C 1 64 ? 22.951 84.187 117.745 1.00 30.31 61 LEU C C 1
ATOM 2640 O O . LEU C 1 64 ? 22.882 83.883 116.549 1.00 28.90 61 LEU C O 1
ATOM 2645 N N . VAL C 1 65 ? 24.011 84.773 118.273 1.00 30.69 62 VAL C N 1
ATOM 2646 C CA . VAL C 1 65 ? 25.182 85.090 117.459 1.00 30.44 62 VAL C CA 1
ATOM 2647 C C . VAL C 1 65 ? 25.778 83.830 116.820 1.00 30.82 62 VAL C C 1
ATOM 2648 O O . VAL C 1 65 ? 25.940 83.778 115.582 1.00 30.29 62 VAL C O 1
ATOM 2652 N N . GLU C 1 66 ? 26.062 82.818 117.635 1.00 32.36 63 GLU C N 1
ATOM 2653 C CA . GLU C 1 66 ? 26.586 81.551 117.122 1.00 34.49 63 GLU C CA 1
ATOM 2654 C C . GLU C 1 66 ? 25.715 80.940 116.050 1.00 33.38 63 GLU C C 1
ATOM 2655 O O . GLU C 1 66 ? 26.220 80.504 115.014 1.00 32.96 63 GLU C O 1
ATOM 2661 N N . PHE C 1 67 ? 24.407 80.925 116.284 1.00 33.24 64 PHE C N 1
ATOM 2662 C CA . PHE C 1 67 ? 23.497 80.417 115.263 1.00 32.50 64 PHE C CA 1
ATOM 2663 C C . PHE C 1 67 ? 23.599 81.246 113.984 1.00 30.28 64 PHE C C 1
ATOM 2664 O O . PHE C 1 67 ? 23.701 80.691 112.871 1.00 30.09 64 PHE C O 1
ATOM 2672 N N . MET C 1 68 ? 23.615 82.569 114.115 1.00 28.95 65 MET C N 1
ATOM 2673 C CA . MET C 1 68 ? 23.574 83.419 112.907 1.00 26.94 65 MET C CA 1
ATOM 2674 C C . MET C 1 68 ? 24.888 83.420 112.110 1.00 26.59 65 MET C C 1
ATOM 2675 O O . MET C 1 68 ? 24.915 83.871 110.959 1.00 25.13 65 MET C O 1
ATOM 2680 N N . ILE C 1 69 ? 25.969 82.919 112.718 1.00 27.24 66 ILE C N 1
ATOM 2681 C CA . ILE C 1 69 ? 27.234 82.758 112.016 1.00 27.85 66 ILE C CA 1
ATOM 2682 C C . ILE C 1 69 ? 27.568 81.296 111.648 1.00 28.25 66 ILE C C 1
ATOM 2683 O O . ILE C 1 69 ? 28.626 81.044 111.059 1.00 28.41 66 ILE C O 1
ATOM 2688 N N . SER C 1 70 ? 26.671 80.360 111.974 1.00 27.47 67 SER C N 1
ATOM 2689 C CA . SER C 1 70 ? 26.936 78.933 111.792 1.00 28.41 67 SER C CA 1
ATOM 2690 C C . SER C 1 70 ? 27.036 78.581 110.303 1.00 28.08 67 SER C C 1
ATOM 2691 O O . SER C 1 70 ? 27.569 77.535 109.971 1.00 30.11 67 SER C O 1
ATOM 2694 N N . GLY C 1 71 ? 26.542 79.439 109.412 1.00 26.93 68 GLY C N 1
ATOM 2695 C CA . GLY C 1 71 ? 26.650 79.192 107.968 1.00 25.39 68 GLY C CA 1
ATOM 2696 C C . GLY C 1 71 ? 26.241 80.492 107.319 1.00 24.33 68 GLY C C 1
ATOM 2697 O O . GLY C 1 71 ? 25.906 81.456 108.035 1.00 24.09 68 GLY C O 1
ATOM 2698 N N . PRO C 1 72 ? 26.306 80.556 105.969 1.00 23.09 69 PRO C N 1
ATOM 2699 C CA . PRO C 1 72 ? 25.962 81.803 105.300 1.00 21.15 69 PRO C CA 1
ATOM 2700 C C . PRO C 1 72 ? 24.470 82.118 105.346 1.00 21.38 69 PRO C C 1
ATOM 2701 O O . PRO C 1 72 ? 23.619 81.223 105.545 1.00 21.06 69 PRO C O 1
ATOM 2705 N N . VAL C 1 73 ? 24.150 83.399 105.151 1.00 20.63 70 VAL C N 1
ATOM 2706 C CA . VAL C 1 73 ? 22.775 83.832 105.091 1.00 20.05 70 VAL C CA 1
ATOM 2707 C C . VAL C 1 73 ? 22.502 84.535 103.766 1.00 20.98 70 VAL C C 1
ATOM 2708 O O . VAL C 1 73 ? 23.433 84.839 103.005 1.00 20.73 70 VAL C O 1
ATOM 2712 N N . VAL C 1 74 ? 21.223 84.804 103.508 1.00 20.75 71 VAL C N 1
ATOM 2713 C CA . VAL C 1 74 ? 20.872 85.678 102.408 1.00 21.01 71 VAL C CA 1
ATOM 2714 C C . VAL C 1 74 ? 20.156 86.937 102.922 1.00 21.73 71 VAL C C 1
ATOM 2715 O O . VAL C 1 74 ? 19.087 86.844 103.523 1.00 22.25 71 VAL C O 1
ATOM 2719 N N . VAL C 1 75 ? 20.759 88.095 102.683 1.00 21.64 72 VAL C N 1
ATOM 2720 C CA . VAL C 1 75 ? 20.194 89.367 103.118 1.00 23.43 72 VAL C CA 1
ATOM 2721 C C . VAL C 1 75 ? 19.590 90.092 101.913 1.00 23.49 72 VAL C C 1
ATOM 2722 O O . VAL C 1 75 ? 20.265 90.232 100.876 1.00 23.64 72 VAL C O 1
ATOM 2726 N N . SER C 1 76 ? 18.335 90.519 102.041 1.00 23.10 73 SER C N 1
ATOM 2727 C CA . SER C 1 76 ? 17.609 91.217 100.960 1.00 23.96 73 SER C CA 1
ATOM 2728 C C . SER C 1 76 ? 16.871 92.424 101.501 1.00 25.12 73 SER C C 1
ATOM 2729 O O . SER C 1 76 ? 16.468 92.427 102.668 1.00 24.93 73 SER C O 1
ATOM 2732 N N . ILE C 1 77 ? 16.673 93.418 100.637 1.00 25.12 74 ILE C N 1
ATOM 2733 C CA . ILE C 1 77 ? 15.701 94.476 100.858 1.00 25.12 74 ILE C CA 1
ATOM 2734 C C . ILE C 1 77 ? 14.471 94.112 100.035 1.00 25.76 74 ILE C C 1
ATOM 2735 O O . ILE C 1 77 ? 14.598 93.827 98.823 1.00 26.27 74 ILE C O 1
ATOM 2740 N N . LEU C 1 78 ? 13.300 94.101 100.673 1.00 25.26 75 LEU C N 1
ATOM 2741 C CA . LEU C 1 78 ? 12.043 93.778 99.987 1.00 26.41 75 LEU C CA 1
ATOM 2742 C C . LEU C 1 78 ? 11.267 95.077 9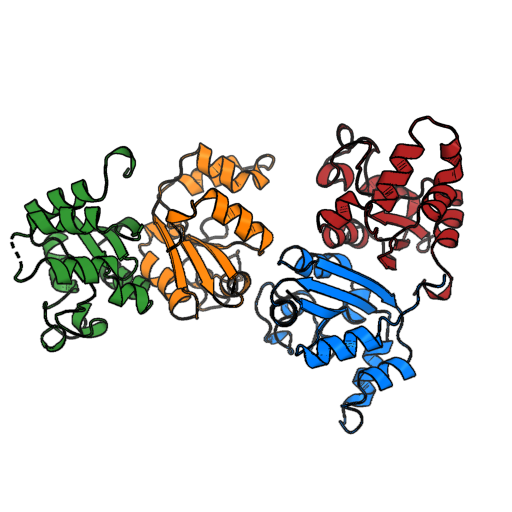9.867 1.00 29.20 75 LEU C C 1
ATOM 2743 O O . LEU C 1 78 ? 11.121 95.811 100.862 1.00 30.54 75 LEU C O 1
ATOM 2748 N N . GLU C 1 79 ? 10.804 95.404 98.667 1.00 30.43 76 GLU C N 1
ATOM 2749 C CA . GLU C 1 79 ? 10.052 96.640 98.463 1.00 32.34 76 GLU C CA 1
ATOM 2750 C C . GLU C 1 79 ? 8.646 96.367 97.951 1.00 34.25 76 GLU C C 1
ATOM 2751 O O . GLU C 1 79 ? 8.453 95.557 97.035 1.00 34.01 76 GLU C O 1
ATOM 2757 N N . GLY C 1 80 ? 7.671 97.078 98.516 1.00 35.53 77 GLY C N 1
ATOM 2758 C CA . GLY C 1 80 ? 6.273 96.918 98.148 1.00 37.24 77 GLY C CA 1
ATOM 2759 C C . GLY C 1 80 ? 5.407 97.672 99.148 1.00 39.64 77 GLY C C 1
ATOM 2760 O O . GLY C 1 80 ? 5.906 98.181 100.174 1.00 37.49 77 GLY C O 1
ATOM 2761 N N . GLU C 1 81 ? 4.113 97.769 98.823 1.00 42.08 78 GLU C N 1
ATOM 2762 C CA . GLU C 1 81 ? 3.146 98.424 99.678 1.00 44.30 78 GLU C CA 1
ATOM 2763 C C . GLU C 1 81 ? 3.070 97.648 100.978 1.00 42.73 78 GLU C C 1
ATOM 2764 O O . GLU C 1 81 ? 2.864 96.451 100.950 1.00 42.67 78 GLU C O 1
ATOM 2770 N N . GLY C 1 82 ? 3.223 98.330 102.112 1.00 41.96 79 GLY C N 1
ATOM 2771 C CA . GLY C 1 82 ? 3.129 97.687 103.421 1.00 40.28 79 GLY C CA 1
ATOM 2772 C C . GLY C 1 82 ? 4.155 96.580 103.609 1.00 37.37 79 GLY C C 1
ATOM 2773 O O . GLY C 1 82 ? 3.906 95.607 104.326 1.00 36.66 79 GLY C O 1
ATOM 2774 N N . ALA C 1 83 ? 5.309 96.732 102.959 1.00 35.53 80 ALA C N 1
ATOM 2775 C CA . ALA C 1 83 ? 6.350 95.686 102.939 1.00 34.02 80 ALA C CA 1
ATOM 2776 C C . ALA C 1 83 ? 6.745 95.187 104.335 1.00 33.10 80 ALA C C 1
ATOM 2777 O O . ALA C 1 83 ? 6.949 93.987 104.527 1.00 32.51 80 ALA C O 1
ATOM 2779 N N . VAL C 1 84 ? 6.849 96.106 105.302 1.00 33.71 81 VAL C N 1
ATOM 2780 C CA . VAL C 1 84 ? 7.318 95.733 106.635 1.00 32.42 81 VAL C CA 1
ATOM 2781 C C . VAL C 1 84 ? 6.387 94.690 107.209 1.00 33.47 81 VAL C C 1
ATOM 2782 O O . VAL C 1 84 ? 6.810 93.581 107.564 1.00 32.48 81 VAL C O 1
ATOM 2786 N N . LEU C 1 85 ? 5.102 95.031 107.261 1.00 35.58 82 LEU C N 1
ATOM 2787 C CA . LEU C 1 85 ? 4.090 94.134 107.822 1.00 36.45 82 LEU C CA 1
ATOM 2788 C C . LEU C 1 85 ? 3.771 92.938 106.925 1.00 36.03 82 LEU C C 1
ATOM 2789 O O . LEU C 1 85 ? 3.541 91.824 107.413 1.00 36.89 82 LEU C O 1
ATOM 2794 N N . LYS C 1 86 ? 3.774 93.141 105.618 1.00 35.59 83 LYS C N 1
ATOM 2795 C CA . LYS C 1 86 ? 3.625 92.001 104.683 1.00 35.30 83 LYS C CA 1
ATOM 2796 C C . LYS C 1 86 ? 4.707 90.907 104.877 1.00 33.74 83 LYS C C 1
ATOM 2797 O O . LYS C 1 86 ? 4.398 89.703 104.906 1.00 33.79 83 LYS C O 1
ATOM 2803 N N . ASN C 1 87 ? 5.967 91.315 104.999 1.00 32.36 84 ASN C N 1
ATOM 2804 C CA . ASN C 1 87 ? 7.064 90.366 105.245 1.00 31.64 84 ASN C CA 1
ATOM 2805 C C . ASN C 1 87 ? 6.766 89.538 106.519 1.00 32.31 84 ASN C C 1
ATOM 2806 O O . ASN C 1 87 ? 6.831 88.311 106.496 1.00 32.84 84 ASN C O 1
ATOM 2811 N N . ARG C 1 88 ? 6.399 90.214 107.609 1.00 33.15 85 ARG C N 1
ATOM 2812 C CA . ARG C 1 88 ? 6.069 89.545 108.873 1.00 35.20 85 ARG C CA 1
ATOM 2813 C C . ARG C 1 88 ? 4.943 88.531 108.675 1.00 36.49 85 ARG C C 1
ATOM 2814 O O . ARG C 1 88 ? 5.056 87.388 109.123 1.00 36.29 85 ARG C O 1
ATOM 2822 N N . ASP C 1 89 ? 3.862 88.947 108.004 1.00 38.01 86 ASP C N 1
ATOM 2823 C CA . ASP C 1 89 ? 2.766 88.030 107.650 1.00 40.14 86 ASP C CA 1
ATOM 2824 C C . ASP C 1 89 ? 3.252 86.810 106.903 1.00 38.77 86 ASP C C 1
ATOM 2825 O O . ASP C 1 89 ? 2.782 85.693 107.151 1.00 39.40 86 ASP C O 1
ATOM 2830 N N . LEU C 1 90 ? 4.142 87.030 105.929 1.00 36.47 87 LEU C N 1
ATOM 2831 C CA . LEU C 1 90 ? 4.629 85.937 105.087 1.00 34.85 87 LEU C CA 1
ATOM 2832 C C . LEU C 1 90 ? 5.548 85.022 105.871 1.00 33.75 87 LEU C C 1
ATOM 2833 O O . LEU C 1 90 ? 5.576 83.823 105.612 1.00 33.96 87 LEU C O 1
ATOM 2838 N N . MET C 1 91 ? 6.307 85.589 106.813 1.00 32.42 88 MET C N 1
ATOM 2839 C CA . MET C 1 91 ? 7.210 84.785 107.650 1.00 32.92 88 MET C CA 1
ATOM 2840 C C . MET C 1 91 ? 6.440 83.833 108.572 1.00 34.46 88 MET C C 1
ATOM 2841 O O . MET C 1 91 ? 6.799 82.652 108.706 1.00 35.12 88 MET C O 1
ATOM 2846 N N . GLY C 1 92 ? 5.389 84.346 109.186 1.00 36.35 89 GLY C N 1
ATOM 2847 C CA . GLY C 1 92 ? 4.571 83.551 110.118 1.00 39.37 89 GLY C CA 1
ATOM 2848 C C . GLY C 1 92 ? 5.118 83.630 111.526 1.00 40.10 89 GLY C C 1
ATOM 2849 O O . GLY C 1 92 ? 6.133 84.287 111.758 1.00 39.87 89 GLY C O 1
ATOM 2850 N N . ALA C 1 93 ? 4.460 82.942 112.454 1.00 42.37 90 ALA C N 1
ATOM 2851 C CA . ALA C 1 93 ? 4.767 83.010 113.878 1.00 43.43 90 ALA C CA 1
ATOM 2852 C C . ALA C 1 93 ? 6.175 82.511 114.200 1.00 42.87 90 ALA C C 1
ATOM 2853 O O . ALA C 1 93 ? 6.651 81.519 113.618 1.00 41.86 90 ALA C O 1
ATOM 2855 N N . THR C 1 94 ? 6.827 83.212 115.119 1.00 43.61 91 THR C N 1
ATOM 2856 C CA . THR C 1 94 ? 8.167 82.863 115.617 1.00 44.86 91 THR C CA 1
ATOM 2857 C C . THR C 1 94 ? 8.300 81.343 115.816 1.00 46.73 91 THR C C 1
ATOM 2858 O O . THR C 1 94 ? 9.309 80.752 115.421 1.00 45.97 91 THR C O 1
ATOM 2862 N N . ASN C 1 95 ? 7.260 80.722 116.375 1.00 48.63 92 ASN C N 1
ATOM 2863 C CA . ASN C 1 95 ? 7.209 79.276 116.538 1.00 51.30 92 ASN C CA 1
ATOM 2864 C C . ASN C 1 95 ? 6.567 78.559 115.335 1.00 52.26 92 ASN C C 1
ATOM 2865 O O . ASN C 1 95 ? 5.382 78.736 115.059 1.00 53.00 92 ASN C O 1
ATOM 2870 N N . PRO C 1 96 ? 7.356 77.735 114.615 1.00 52.66 93 PRO C N 1
ATOM 2871 C CA . PRO C 1 96 ? 6.873 77.055 113.416 1.00 53.68 93 PRO C CA 1
ATOM 2872 C C . PRO C 1 96 ? 5.672 76.173 113.709 1.00 56.81 93 PRO C C 1
ATOM 2873 O O . PRO C 1 96 ? 4.739 76.125 112.906 1.00 57.77 93 PRO C O 1
ATOM 2877 N N . LYS C 1 97 ? 5.686 75.496 114.855 1.00 59.16 94 LYS C N 1
ATOM 2878 C CA . LYS C 1 97 ? 4.534 74.709 115.298 1.00 62.78 94 LYS C CA 1
ATOM 2879 C C . LYS C 1 97 ? 3.287 75.585 115.389 1.00 62.95 94 LYS C C 1
ATOM 2880 O O . LYS C 1 97 ? 2.174 75.112 115.165 1.00 65.16 94 LYS C O 1
ATOM 2886 N N . GLU C 1 98 ? 3.483 76.865 115.691 1.00 61.15 95 GLU C N 1
ATOM 2887 C CA . GLU C 1 98 ? 2.380 77.825 115.840 1.00 61.50 95 GLU C CA 1
ATOM 2888 C C . GLU C 1 98 ? 2.027 78.569 114.555 1.00 59.64 95 GLU C C 1
ATOM 2889 O O . GLU C 1 98 ? 0.945 79.145 114.475 1.00 60.15 95 GLU C O 1
ATOM 2895 N N . ALA C 1 99 ? 2.943 78.587 113.573 1.00 56.42 96 ALA C N 1
ATOM 2896 C CA . ALA C 1 99 ? 2.785 79.401 112.356 1.00 54.65 96 ALA C CA 1
ATOM 2897 C C . ALA C 1 99 ? 1.670 78.918 111.449 1.00 55.93 96 ALA C C 1
ATOM 2898 O O . ALA C 1 99 ? 1.452 77.707 111.319 1.00 57.21 96 ALA C O 1
ATOM 2900 N N . LYS C 1 100 ? 0.969 79.860 110.816 1.00 55.38 97 LYS C N 1
ATOM 2901 C CA . LYS C 1 100 ? -0.084 79.515 109.852 1.00 56.63 97 LYS C CA 1
ATOM 2902 C C . LYS C 1 100 ? 0.442 78.658 108.692 1.00 55.68 97 LYS C C 1
ATOM 2903 O O . LYS C 1 100 ? 1.556 78.887 108.175 1.00 53.46 97 LYS C O 1
ATOM 2909 N N . ALA C 1 101 ? -0.350 77.668 108.288 1.00 56.85 98 ALA C N 1
ATOM 2910 C CA . ALA C 1 101 ? -0.044 76.861 107.108 1.00 56.49 98 ALA C CA 1
ATOM 2911 C C . ALA C 1 101 ? 0.216 77.822 105.953 1.00 54.37 98 ALA C C 1
ATOM 2912 O O . ALA C 1 101 ? -0.440 78.852 105.855 1.00 55.13 98 ALA C O 1
ATOM 2914 N N . GLY C 1 102 ? 1.190 77.528 105.100 1.00 52.45 99 GLY C N 1
ATOM 2915 C CA . GLY C 1 102 ? 1.485 78.443 103.996 1.00 50.26 99 GLY C CA 1
ATOM 2916 C C . GLY C 1 102 ? 2.451 79.599 104.294 1.00 47.34 99 GLY C C 1
ATOM 2917 O O . GLY C 1 102 ? 2.843 80.332 103.380 1.00 45.88 99 GLY C O 1
ATOM 2918 N N . THR C 1 103 ? 2.842 79.776 105.552 1.00 45.96 100 THR C N 1
ATOM 2919 C CA . THR C 1 103 ? 3.905 80.739 105.870 1.00 43.08 100 THR C CA 1
ATOM 2920 C C . THR C 1 103 ? 5.301 80.119 105.736 1.00 40.92 100 THR C C 1
ATOM 2921 O O . THR C 1 103 ? 5.451 78.872 105.707 1.00 41.37 100 THR C O 1
ATOM 2925 N N . ILE C 1 104 ? 6.321 80.987 105.675 1.00 38.21 101 ILE C N 1
ATOM 2926 C CA . ILE C 1 104 ? 7.711 80.541 105.540 1.00 35.76 101 ILE C CA 1
ATOM 2927 C C . ILE C 1 104 ? 8.118 79.675 106.731 1.00 36.27 101 ILE C C 1
ATOM 2928 O O . ILE C 1 104 ? 8.708 78.609 106.544 1.00 36.76 101 ILE C O 1
ATOM 2933 N N . ARG C 1 105 ? 7.788 80.091 107.949 1.00 36.82 102 ARG C N 1
ATOM 2934 C CA . ARG C 1 105 ? 8.165 79.262 109.096 1.00 38.33 102 ARG C CA 1
ATOM 2935 C C . ARG C 1 105 ? 7.371 77.948 109.181 1.00 41.00 102 ARG C C 1
ATOM 2936 O O . ARG C 1 105 ? 7.954 76.897 109.433 1.00 42.14 102 ARG C O 1
ATOM 2944 N N . ALA C 1 106 ? 6.073 77.973 108.909 1.00 42.57 103 ALA C N 1
ATOM 2945 C CA . ALA C 1 106 ? 5.341 76.704 108.825 1.00 46.01 103 ALA C CA 1
ATOM 2946 C C . ALA C 1 106 ? 6.000 75.721 107.845 1.00 46.28 103 ALA C C 1
ATOM 2947 O O . ALA C 1 106 ? 6.108 74.526 108.130 1.00 47.88 103 ALA C O 1
ATOM 2949 N N . ASP C 1 107 ? 6.454 76.222 106.698 1.00 45.23 104 ASP C N 1
ATOM 2950 C CA . ASP C 1 107 ? 6.994 75.338 105.669 1.00 45.45 104 ASP C CA 1
ATOM 2951 C C . ASP C 1 107 ? 8.440 74.897 105.871 1.00 44.04 104 ASP C C 1
ATOM 2952 O O . ASP C 1 107 ? 8.774 73.761 105.572 1.00 44.90 104 ASP C O 1
ATOM 2957 N N . PHE C 1 108 ? 9.290 75.778 106.392 1.00 42.28 105 PHE C N 1
ATOM 2958 C CA . PHE C 1 108 ? 10.737 75.576 106.280 1.00 41.12 105 PHE C CA 1
ATOM 2959 C C . PHE C 1 108 ? 11.520 75.601 107.600 1.00 41.61 105 PHE C C 1
ATOM 2960 O O . PHE C 1 108 ? 12.710 75.300 107.618 1.00 41.28 105 PHE C O 1
ATOM 2968 N N . ALA C 1 109 ? 10.865 75.961 108.695 1.00 42.18 106 ALA C N 1
ATOM 2969 C CA . ALA C 1 109 ? 11.573 76.110 109.965 1.00 42.66 106 ALA C CA 1
ATOM 2970 C C . ALA C 1 109 ? 11.398 74.886 110.852 1.00 44.70 106 ALA C C 1
ATOM 2971 O O . ALA C 1 109 ? 10.290 74.351 110.978 1.00 46.19 106 ALA C O 1
ATOM 2973 N N . GLU C 1 110 ? 12.485 74.457 111.484 1.00 45.24 107 GLU C N 1
ATOM 2974 C CA . GLU C 1 110 ? 12.420 73.321 112.403 1.00 47.71 107 GLU C CA 1
ATOM 2975 C C . GLU C 1 110 ? 11.886 73.646 113.771 1.00 48.22 107 GLU C C 1
ATOM 2976 O O . GLU C 1 110 ? 11.165 72.854 114.347 1.00 50.64 107 GLU C O 1
ATOM 2982 N N . SER C 1 111 ? 12.253 74.796 114.319 1.00 46.46 108 SER C N 1
ATOM 2983 C CA . SER C 1 111 ? 11.875 75.098 115.715 1.00 47.08 108 SER C CA 1
ATOM 2984 C C . SER C 1 111 ? 12.049 76.593 115.969 1.00 43.95 108 SER C C 1
ATOM 2985 O O . SER C 1 111 ? 12.436 77.344 115.079 1.00 40.18 108 SER C O 1
ATOM 2988 N N . ILE C 1 112 ? 11.777 76.992 117.209 1.00 43.56 109 ILE C N 1
ATOM 2989 C CA . ILE C 1 112 ? 11.913 78.381 117.628 1.00 42.19 109 ILE C CA 1
ATOM 2990 C C . ILE C 1 112 ? 13.371 78.849 117.453 1.00 39.76 109 ILE C C 1
ATOM 2991 O O . ILE C 1 112 ? 13.610 79.967 117.032 1.00 38.59 109 ILE C O 1
ATOM 2996 N N . ASP C 1 113 ? 14.326 77.977 117.767 1.00 39.77 110 ASP C N 1
ATOM 2997 C CA . ASP C 1 113 ? 15.760 78.293 117.709 1.00 38.94 110 ASP C CA 1
ATOM 2998 C C . ASP C 1 113 ? 16.371 78.213 116.306 1.00 38.33 110 ASP C C 1
ATOM 2999 O O . ASP C 1 113 ? 17.530 78.619 116.097 1.00 39.25 110 ASP C O 1
ATOM 3004 N N . ALA C 1 114 ? 15.617 77.688 115.351 1.00 36.53 111 ALA C N 1
ATOM 3005 C CA . ALA C 1 114 ? 16.086 77.571 113.977 1.00 34.14 111 ALA C CA 1
ATOM 3006 C C . ALA C 1 114 ? 14.858 77.899 113.153 1.00 33.21 111 ALA C C 1
ATOM 3007 O O . ALA C 1 114 ? 14.132 77.010 112.695 1.00 33.52 111 ALA C O 1
ATOM 3009 N N . ASN C 1 115 ? 14.582 79.195 113.026 1.00 32.23 112 ASN C N 1
ATOM 3010 C CA . ASN C 1 115 ? 13.273 79.643 112.532 1.00 31.71 112 ASN C CA 1
ATOM 3011 C C . ASN C 1 115 ? 13.324 80.327 111.161 1.00 30.35 112 ASN C C 1
ATOM 3012 O O . ASN C 1 115 ? 12.449 81.133 110.819 1.00 29.32 112 ASN C O 1
ATOM 3017 N N . ALA C 1 116 ? 14.392 80.008 110.410 1.00 28.89 113 ALA C N 1
ATOM 3018 C CA . ALA C 1 116 ? 14.496 80.197 108.941 1.00 27.42 113 ALA C CA 1
ATOM 3019 C C . ALA C 1 116 ? 14.666 81.617 108.426 1.00 26.61 113 ALA C C 1
ATOM 3020 O O . ALA C 1 116 ? 15.383 81.798 107.429 1.00 26.02 113 ALA C O 1
ATOM 3022 N N . VAL C 1 117 ? 13.981 82.592 109.042 1.00 25.90 114 VAL C N 1
ATOM 3023 C CA . VAL C 1 117 ? 13.928 83.971 108.511 1.00 25.17 114 VAL C CA 1
ATOM 3024 C C . VAL C 1 117 ? 13.870 85.091 109.575 1.00 25.47 114 VAL C C 1
ATOM 3025 O O . VAL C 1 117 ? 13.322 84.945 110.671 1.00 25.82 114 VAL C O 1
ATOM 3029 N N . HIS C 1 118 ? 14.412 86.229 109.188 1.00 25.23 115 HIS C N 1
ATOM 3030 C CA . HIS C 1 118 ? 14.329 87.453 109.973 1.00 25.85 115 HIS C CA 1
ATOM 3031 C C . HIS C 1 118 ? 13.570 88.436 109.111 1.00 25.45 115 HIS C C 1
ATOM 3032 O O . HIS C 1 118 ? 13.692 88.414 107.865 1.00 25.80 115 HIS C O 1
ATOM 3039 N N . GLY C 1 119 ? 12.806 89.306 109.757 1.00 25.31 116 GLY C N 1
ATOM 3040 C CA . GLY C 1 119 ? 12.202 90.459 109.076 1.00 24.70 116 GLY C CA 1
ATOM 3041 C C . GLY C 1 119 ? 12.180 91.650 110.022 1.00 25.69 116 GLY C C 1
ATOM 3042 O O . GLY C 1 119 ? 11.912 91.480 111.237 1.00 25.73 116 GLY C O 1
ATOM 3043 N N . SER C 1 120 ? 12.478 92.853 109.514 1.00 24.53 117 SER C N 1
ATOM 3044 C CA . SER C 1 120 ? 12.357 94.073 110.365 1.00 26.06 117 SER C CA 1
ATOM 3045 C C . SER C 1 120 ? 10.979 94.134 111.014 1.00 27.60 117 SER C C 1
ATOM 3046 O O . SER C 1 120 ? 9.987 93.804 110.371 1.00 28.20 117 SER C O 1
ATOM 3049 N N . ASP C 1 121 ? 10.903 94.591 112.264 1.00 28.51 118 ASP C N 1
ATOM 3050 C CA . ASP C 1 121 ? 9.621 94.574 112.955 1.00 30.21 118 ASP C CA 1
ATOM 3051 C C . ASP C 1 121 ? 8.898 95.910 112.907 1.00 30.32 118 ASP C C 1
ATOM 3052 O O . ASP C 1 121 ? 7.785 95.995 113.406 1.00 31.57 118 ASP C O 1
ATOM 3057 N N . SER C 1 122 ? 9.521 96.936 112.323 1.00 28.62 119 SER C N 1
ATOM 3058 C CA . SER C 1 122 ? 8.892 98.260 112.173 1.00 29.59 119 SER C CA 1
ATOM 3059 C C . SER C 1 122 ? 9.605 98.991 111.027 1.00 28.86 119 SER C C 1
ATOM 3060 O O . SER C 1 122 ? 10.709 98.595 110.659 1.00 26.75 119 SER C O 1
ATOM 3063 N N . LEU C 1 123 ? 8.976 100.027 110.459 1.00 29.67 120 LEU C N 1
ATOM 3064 C CA . LEU C 1 123 ? 9.632 100.872 109.460 1.00 30.63 120 LEU C CA 1
ATOM 3065 C C . LEU C 1 123 ? 10.914 101.542 110.051 1.00 30.41 120 LEU C C 1
ATOM 3066 O O . LEU C 1 123 ? 11.964 101.619 109.376 1.00 29.64 120 LEU C O 1
ATOM 3071 N N . GLU C 1 124 ? 10.813 101.995 111.298 1.00 30.86 121 GLU C N 1
ATOM 3072 C CA . GLU C 1 124 ? 11.965 102.537 112.045 1.00 31.78 121 GLU C CA 1
ATOM 3073 C C . GLU C 1 124 ? 13.121 101.544 112.066 1.00 30.49 121 GLU C C 1
ATOM 3074 O O . GLU C 1 124 ? 14.238 101.899 111.678 1.00 29.71 121 GLU C O 1
ATOM 3080 N N . ASN C 1 125 ? 12.849 100.297 112.439 1.00 29.38 122 ASN C N 1
ATOM 3081 C CA . ASN C 1 125 ? 13.905 99.306 112.463 1.00 28.75 122 ASN C CA 1
ATOM 3082 C C . ASN C 1 125 ? 14.379 98.851 111.070 1.00 27.49 122 ASN C C 1
ATOM 3083 O O . ASN C 1 125 ? 15.539 98.487 110.913 1.00 26.65 122 ASN C O 1
ATOM 3088 N N . ALA C 1 126 ? 13.491 98.913 110.081 1.00 27.54 123 ALA C N 1
ATOM 3089 C CA . ALA C 1 126 ? 13.839 98.574 108.709 1.00 27.53 123 ALA C CA 1
ATOM 3090 C C . ALA C 1 126 ? 14.941 99.530 108.266 1.00 27.62 123 ALA C C 1
ATOM 3091 O O . ALA C 1 126 ? 15.941 99.099 107.684 1.00 25.28 123 ALA C O 1
ATOM 3093 N N . LYS C 1 127 ? 14.759 100.809 108.547 1.00 29.23 124 LYS C N 1
ATOM 3094 C CA . LYS C 1 127 ? 15.763 101.802 108.109 1.00 30.59 124 LYS C CA 1
ATOM 3095 C C . LYS C 1 127 ? 17.137 101.505 108.751 1.00 29.72 124 LYS C C 1
ATOM 3096 O O . LYS C 1 127 ? 18.170 101.539 108.073 1.00 28.79 124 LYS C O 1
ATOM 3102 N N . ILE C 1 128 ? 17.123 101.198 110.047 1.00 28.01 125 ILE C N 1
ATOM 3103 C CA . ILE C 1 128 ? 18.352 100.904 110.788 1.00 26.91 125 ILE C CA 1
ATOM 3104 C C . ILE C 1 128 ? 19.064 99.649 110.249 1.00 25.35 125 ILE C C 1
ATOM 3105 O O . ILE C 1 128 ? 20.289 99.638 110.109 1.00 24.50 125 ILE C O 1
ATOM 3110 N N . GLU C 1 129 ? 18.288 98.603 109.974 1.00 22.95 126 GLU C N 1
ATOM 3111 C CA . GLU C 1 129 ? 18.807 97.334 109.541 1.00 23.52 126 GLU C CA 1
ATOM 3112 C C . GLU C 1 129 ? 19.351 97.432 108.126 1.00 22.46 126 GLU C C 1
ATOM 3113 O O . GLU C 1 129 ? 20.386 96.843 107.812 1.00 22.45 126 GLU C O 1
ATOM 3119 N N . ILE C 1 130 ? 18.631 98.150 107.279 1.00 21.44 127 ILE C N 1
ATOM 3120 C CA . ILE C 1 130 ? 19.081 98.376 105.921 1.00 22.12 127 ILE C CA 1
ATOM 3121 C C . ILE C 1 130 ? 20.430 99.139 105.941 1.00 23.80 127 ILE C C 1
ATOM 3122 O O . ILE C 1 130 ? 21.357 98.748 105.230 1.00 23.72 127 ILE C O 1
ATOM 3127 N N . GLU C 1 131 ? 20.534 100.205 106.748 1.00 24.27 128 GLU C N 1
ATOM 3128 C CA . GLU C 1 131 ? 21.793 100.967 106.806 1.00 25.42 128 GLU C CA 1
ATOM 3129 C C . GLU C 1 131 ? 22.947 100.141 107.393 1.00 25.61 128 GLU C C 1
ATOM 3130 O O . GLU C 1 131 ? 24.107 100.346 107.034 1.00 26.75 128 GLU C O 1
ATOM 3136 N N . PHE C 1 132 ? 22.617 99.183 108.255 1.00 24.30 129 PHE C N 1
ATOM 3137 C CA . PHE C 1 132 ? 23.598 98.289 108.817 1.00 24.75 129 PHE C CA 1
ATOM 3138 C C . PHE C 1 132 ? 24.251 97.393 107.747 1.00 24.34 129 PHE C C 1
ATOM 3139 O O . PHE C 1 132 ? 25.481 97.232 107.715 1.00 23.84 129 PHE C O 1
ATOM 3147 N N . PHE C 1 133 ? 23.438 96.855 106.856 1.00 23.12 130 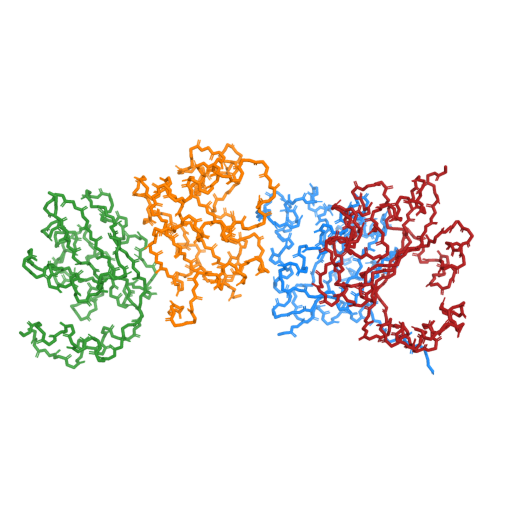PHE C N 1
ATOM 3148 C CA . PHE C 1 133 ? 23.928 95.885 105.889 1.00 23.87 130 PHE C CA 1
ATOM 3149 C C . PHE C 1 133 ? 24.406 96.463 104.559 1.00 23.60 130 PHE C C 1
ATOM 3150 O O . PHE C 1 133 ? 25.180 95.808 103.847 1.00 23.70 130 PHE C O 1
ATOM 3158 N N . PHE C 1 134 ? 23.929 97.656 104.209 1.00 23.28 131 PHE C N 1
ATOM 3159 C CA . PHE C 1 134 ? 24.186 98.214 102.871 1.00 24.75 131 PHE C CA 1
ATOM 3160 C C . PHE C 1 134 ? 24.653 99.647 103.015 1.00 26.95 131 PHE C C 1
ATOM 3161 O O . PHE C 1 134 ? 23.853 100.536 103.331 1.00 29.26 131 PHE C O 1
ATOM 3169 N N . LYS C 1 135 ? 25.955 99.878 102.900 1.00 27.44 132 LYS C N 1
ATOM 3170 C CA . LYS C 1 135 ? 26.494 101.233 102.999 1.00 30.25 132 LYS C CA 1
ATOM 3171 C C . LYS C 1 135 ? 26.417 101.839 101.621 1.00 31.39 132 LYS C C 1
ATOM 3172 O O . LYS C 1 135 ? 26.194 101.113 100.659 1.00 30.41 132 LYS C O 1
ATOM 3178 N N . PRO C 1 136 ? 26.568 103.165 101.519 1.00 34.91 133 PRO C N 1
ATOM 3179 C CA . PRO C 1 136 ? 26.243 103.877 100.282 1.00 38.10 133 PRO C CA 1
ATOM 3180 C C . PRO C 1 136 ? 26.917 103.394 99.007 1.00 41.41 133 PRO C C 1
ATOM 3181 O O . PRO C 1 136 ? 26.312 103.514 97.906 1.00 43.00 133 PRO C O 1
ATOM 3185 N N . ASN C 1 137 ? 28.132 102.860 99.096 1.00 43.39 134 ASN C N 1
ATOM 3186 C CA . ASN C 1 137 ? 28.766 102.402 97.862 1.00 46.42 134 ASN C CA 1
ATOM 3187 C C . ASN C 1 137 ? 28.247 101.049 97.425 1.00 46.59 134 ASN C C 1
ATOM 3188 O O . ASN C 1 137 ? 28.452 100.645 96.275 1.00 47.27 134 ASN C O 1
ATOM 3193 N N . GLU C 1 138 ? 27.634 100.338 98.359 1.00 46.49 135 GLU C N 1
ATOM 3194 C CA . GLU C 1 138 ? 27.293 98.935 98.144 1.00 47.27 135 GLU C CA 1
ATOM 3195 C C . GLU C 1 138 ? 25.924 98.811 97.507 1.00 47.30 135 GLU C C 1
ATOM 3196 O O . GLU C 1 138 ? 25.540 97.718 97.096 1.00 46.86 135 GLU C O 1
ATOM 3202 N N . ILE C 1 139 ? 25.183 99.925 97.453 1.00 48.56 136 ILE C N 1
ATOM 3203 C CA . ILE C 1 139 ? 23.786 99.895 97.041 1.00 48.28 136 ILE C CA 1
ATOM 3204 C C . ILE C 1 139 ? 23.432 101.063 96.126 1.00 50.50 136 ILE C C 1
ATOM 3205 O O . ILE C 1 139 ? 23.811 102.231 96.386 1.00 51.39 136 ILE C O 1
ATOM 3210 N N . CYS C 1 140 ? 22.746 100.728 95.024 1.00 50.92 137 CYS C N 1
ATOM 3211 C CA . CYS C 1 140 ? 22.298 101.718 94.047 1.00 53.95 137 CYS C CA 1
ATOM 3212 C C . CYS C 1 140 ? 21.371 102.750 94.730 1.00 54.41 137 CYS C C 1
ATOM 3213 O O . CYS C 1 140 ? 21.163 103.845 94.181 1.00 55.94 137 CYS C O 1
ATOM 3217 N N . SER D 1 2 ? 42.824 67.176 42.585 1.00 65.78 -1 SER D N 1
ATOM 3218 C CA . SER D 1 2 ? 43.105 65.924 43.357 1.00 64.07 -1 SER D CA 1
ATOM 3219 C C . SER D 1 2 ? 42.618 65.999 44.815 1.00 60.79 -1 SER D C 1
ATOM 3220 O O . SER D 1 2 ? 43.298 66.560 45.683 1.00 58.28 -1 SER D O 1
ATOM 3223 N N . ALA D 1 3 ? 41.444 65.408 45.066 1.00 60.86 0 ALA D N 1
ATOM 3224 C CA . ALA D 1 3 ? 40.784 65.390 46.395 1.00 57.96 0 ALA D CA 1
ATOM 3225 C C . ALA D 1 3 ? 41.582 64.619 47.422 1.00 55.85 0 ALA D C 1
ATOM 3226 O O . ALA D 1 3 ? 41.208 64.556 48.599 1.00 53.62 0 ALA D O 1
ATOM 3228 N N . MET D 1 4 ? 42.682 64.029 46.963 1.00 56.03 1 MET D N 1
ATOM 3229 C CA . MET D 1 4 ? 43.536 63.227 47.822 1.00 54.18 1 MET D CA 1
ATOM 3230 C C . MET D 1 4 ? 44.919 63.841 48.083 1.00 51.24 1 MET D C 1
ATOM 3231 O O . MET D 1 4 ? 45.815 63.138 48.560 1.00 49.46 1 MET D O 1
ATOM 3236 N N . GLU D 1 5 ? 45.087 65.132 47.759 1.00 48.62 2 GLU D N 1
ATOM 3237 C CA . GLU D 1 5 ? 46.285 65.866 48.168 1.00 45.18 2 GLU D CA 1
ATOM 3238 C C . GLU D 1 5 ? 46.397 65.796 49.701 1.00 41.12 2 GLU D C 1
ATOM 3239 O O . GLU D 1 5 ? 45.401 65.990 50.397 1.00 38.35 2 GLU D O 1
ATOM 3245 N N . LYS D 1 6 ? 47.602 65.501 50.194 1.00 38.96 3 LYS D N 1
ATOM 3246 C CA . LYS D 1 6 ? 47.885 65.389 51.634 1.00 37.06 3 LYS D CA 1
ATOM 3247 C C . LYS D 1 6 ? 48.990 66.361 52.039 1.00 36.16 3 LYS D C 1
ATOM 3248 O O . LYS D 1 6 ? 49.911 66.640 51.251 1.00 37.80 3 LYS D O 1
ATOM 3254 N N . THR D 1 7 ? 48.892 66.887 53.255 1.00 33.01 4 THR D N 1
ATOM 3255 C CA . THR D 1 7 ? 49.914 67.774 53.789 1.00 32.13 4 THR D CA 1
ATOM 3256 C C . THR D 1 7 ? 50.131 67.474 55.261 1.00 30.93 4 THR D C 1
ATOM 3257 O O . THR D 1 7 ? 49.271 66.860 55.910 1.00 28.30 4 THR D O 1
ATOM 3261 N N . LEU D 1 8 ? 51.281 67.887 55.792 1.00 31.08 5 LEU D N 1
ATOM 3262 C CA . LEU D 1 8 ? 51.589 67.620 57.192 1.00 30.17 5 LEU D CA 1
ATOM 3263 C C . LEU D 1 8 ? 51.211 68.828 58.065 1.00 29.46 5 LEU D C 1
ATOM 3264 O O . LEU D 1 8 ? 51.525 69.988 57.718 1.00 31.33 5 LEU D O 1
ATOM 3269 N N . SER D 1 9 ? 50.524 68.561 59.172 1.00 27.74 6 SER D N 1
ATOM 3270 C CA . SER D 1 9 ? 50.184 69.575 60.158 1.00 26.89 6 SER D CA 1
ATOM 3271 C C . SER D 1 9 ? 50.842 69.215 61.481 1.00 26.79 6 SER D C 1
ATOM 3272 O O . SER D 1 9 ? 50.768 68.060 61.900 1.00 26.15 6 SER D O 1
ATOM 3275 N N . ILE D 1 10 ? 51.487 70.185 62.129 1.00 26.39 7 ILE D N 1
ATOM 3276 C CA . ILE D 1 10 ? 51.922 69.987 63.511 1.00 25.62 7 ILE D CA 1
ATOM 3277 C C . ILE D 1 10 ? 51.309 71.063 64.382 1.00 25.09 7 ILE D C 1
ATOM 3278 O O . ILE D 1 10 ? 51.438 72.257 64.108 1.00 25.95 7 ILE D O 1
ATOM 3283 N N . ILE D 1 11 ? 50.586 70.631 65.388 1.00 23.40 8 ILE D N 1
ATOM 3284 C CA . ILE D 1 11 ? 50.133 71.533 66.435 1.00 23.33 8 ILE D CA 1
ATOM 3285 C C . ILE D 1 11 ? 51.267 71.532 67.436 1.00 24.91 8 ILE D C 1
ATOM 3286 O O . ILE D 1 11 ? 51.571 70.478 68.021 1.00 23.69 8 ILE D O 1
ATOM 3291 N N . LYS D 1 12 ? 51.889 72.694 67.616 1.00 25.02 9 LYS D N 1
ATOM 3292 C CA . LYS D 1 12 ? 53.159 72.806 68.332 1.00 26.75 9 LYS D CA 1
ATOM 3293 C C . LYS D 1 12 ? 52.954 72.810 69.857 1.00 26.96 9 LYS D C 1
ATOM 3294 O O . LYS D 1 12 ? 51.807 72.890 70.314 1.00 26.66 9 LYS D O 1
ATOM 3300 N N . PRO D 1 13 ? 54.064 72.758 70.646 1.00 27.39 10 PRO D N 1
ATOM 3301 C CA . PRO D 1 13 ? 53.887 72.526 72.068 1.00 27.38 10 PRO D CA 1
ATOM 3302 C C . PRO D 1 13 ? 53.146 73.611 72.813 1.00 28.57 10 PRO D C 1
ATOM 3303 O O . PRO D 1 13 ? 52.489 73.290 73.800 1.00 27.89 10 PRO D O 1
ATOM 3307 N N . ASP D 1 14 ? 53.223 74.870 72.333 1.00 30.12 11 ASP D N 1
ATOM 3308 C CA . ASP D 1 14 ? 52.490 76.002 72.933 1.00 31.30 11 ASP D CA 1
ATOM 3309 C C . ASP D 1 14 ? 50.947 75.813 72.831 1.00 28.91 11 ASP D C 1
ATOM 3310 O O . ASP D 1 14 ? 50.220 75.977 73.828 1.00 29.33 11 ASP D O 1
ATOM 3315 N N . ALA D 1 15 ? 50.460 75.458 71.652 1.00 26.74 12 ALA D N 1
ATOM 3316 C CA . ALA D 1 15 ? 49.037 75.203 71.457 1.00 25.50 12 ALA D CA 1
ATOM 3317 C C . ALA D 1 15 ? 48.544 73.940 72.166 1.00 25.03 12 ALA D C 1
ATOM 3318 O O . ALA D 1 15 ? 47.419 73.898 72.684 1.00 25.14 12 ALA D O 1
ATOM 3320 N N . VAL D 1 16 ? 49.364 72.887 72.165 1.00 25.26 13 VAL D N 1
ATOM 3321 C CA . VAL D 1 16 ? 49.046 71.698 72.964 1.00 23.62 13 VAL D CA 1
ATOM 3322 C C . VAL D 1 16 ? 48.916 72.056 74.446 1.00 24.83 13 VAL D C 1
ATOM 3323 O O . VAL D 1 16 ? 47.954 71.670 75.084 1.00 25.32 13 VAL D O 1
ATOM 3327 N N . LYS D 1 17 ? 49.851 72.831 74.984 1.00 26.64 14 LYS D N 1
ATOM 3328 C CA . LYS D 1 17 ? 49.813 73.191 76.401 1.00 29.09 14 LYS D CA 1
ATOM 3329 C C . LYS D 1 17 ? 48.553 74.008 76.686 1.00 28.90 14 LYS D C 1
ATOM 3330 O O . LYS D 1 17 ? 47.954 73.847 77.738 1.00 29.65 14 LYS D O 1
ATOM 3336 N N . LYS D 1 18 ? 48.142 74.864 75.745 1.00 27.73 15 LYS D N 1
ATOM 3337 C CA . LYS D 1 18 ? 46.950 75.688 75.916 1.00 28.96 15 LYS D CA 1
ATOM 3338 C C . LYS D 1 18 ? 45.689 74.820 75.846 1.00 27.78 15 LYS D C 1
ATOM 3339 O O . LYS D 1 18 ? 44.609 75.279 76.183 1.00 27.55 15 LYS D O 1
ATOM 3345 N N . GLY D 1 19 ? 45.784 73.585 75.372 1.00 25.83 16 GLY D N 1
ATOM 3346 C CA . GLY D 1 19 ? 44.536 72.802 75.322 1.00 24.97 16 GLY D CA 1
ATOM 3347 C C . GLY D 1 19 ? 43.585 73.304 74.233 1.00 24.04 16 GLY D C 1
ATOM 3348 O O . GLY D 1 19 ? 42.380 73.303 74.412 1.00 23.07 16 GLY D O 1
ATOM 3349 N N . VAL D 1 20 ? 44.115 73.703 73.076 1.00 23.77 17 VAL D N 1
ATOM 3350 C CA . VAL D 1 20 ? 43.232 74.108 71.958 1.00 23.38 17 VAL D CA 1
ATOM 3351 C C . VAL D 1 20 ? 43.438 73.159 70.754 1.00 22.47 17 VAL D C 1
ATOM 3352 O O . VAL D 1 20 ? 43.256 73.543 69.580 1.00 21.87 17 VAL D O 1
ATOM 3356 N N . ILE D 1 21 ? 43.822 71.914 71.031 1.00 21.66 18 ILE D N 1
ATOM 3357 C CA . ILE D 1 21 ? 43.997 70.930 69.926 1.00 20.42 18 ILE D CA 1
ATOM 3358 C C . ILE D 1 21 ? 42.684 70.726 69.107 1.00 20.89 18 ILE D C 1
ATOM 3359 O O . ILE D 1 21 ? 42.693 70.695 67.867 1.00 19.47 18 ILE D O 1
ATOM 3364 N N . GLY D 1 22 ? 41.570 70.569 69.824 1.00 19.56 19 GLY D N 1
ATOM 3365 C CA . GLY D 1 22 ? 40.251 70.346 69.192 1.00 19.86 19 GLY D CA 1
ATOM 3366 C C . GLY D 1 22 ? 39.820 71.560 68.348 1.00 20.66 19 GLY D C 1
ATOM 3367 O O . GLY D 1 22 ? 39.396 71.416 67.187 1.00 19.64 19 GLY D O 1
ATOM 3368 N N . LYS D 1 23 ? 39.959 72.764 68.909 1.00 21.18 20 LYS D N 1
ATOM 3369 C CA . LYS D 1 23 ? 39.642 73.983 68.162 1.00 22.09 20 LYS D CA 1
ATOM 3370 C C . LYS D 1 23 ? 40.467 74.078 66.868 1.00 22.03 20 LYS D C 1
ATOM 3371 O O . LYS D 1 23 ? 39.944 74.478 65.812 1.00 23.22 20 LYS D O 1
ATOM 3377 N N . ILE D 1 24 ? 41.749 73.785 66.956 1.00 21.45 21 ILE D N 1
ATOM 3378 C CA . ILE D 1 24 ? 42.585 73.812 65.755 1.00 22.65 21 ILE D CA 1
ATOM 3379 C C . ILE D 1 24 ? 42.199 72.733 64.722 1.00 21.91 21 ILE D C 1
ATOM 3380 O O . ILE D 1 24 ? 42.057 73.035 63.518 1.00 23.33 21 ILE D O 1
ATOM 3385 N N . LEU D 1 25 ? 42.020 71.500 65.178 1.00 20.10 22 LEU D N 1
ATOM 3386 C CA . LEU D 1 25 ? 41.568 70.443 64.269 1.00 20.86 22 LEU D CA 1
ATOM 3387 C C . LEU D 1 25 ? 40.251 70.786 63.540 1.00 21.87 22 LEU D C 1
ATOM 3388 O O . LEU D 1 25 ? 40.126 70.534 62.331 1.00 21.67 22 LEU D O 1
ATOM 3393 N N . ASP D 1 26 ? 39.290 71.356 64.283 1.00 21.39 23 ASP D N 1
ATOM 3394 C CA . ASP D 1 26 ? 38.043 71.778 63.719 1.00 23.18 23 ASP D CA 1
ATOM 3395 C C . ASP D 1 26 ? 38.204 72.824 62.584 1.00 23.56 23 ASP D C 1
ATOM 3396 O O . ASP D 1 26 ? 37.415 72.833 61.694 1.00 23.41 23 ASP D O 1
ATOM 3401 N N . ARG D 1 27 ? 39.212 73.700 62.647 1.00 24.27 24 ARG D N 1
ATOM 3402 C CA . ARG D 1 27 ? 39.489 74.630 61.559 1.00 24.84 24 ARG D CA 1
ATOM 3403 C C . ARG D 1 27 ? 39.734 73.851 60.291 1.00 24.46 24 ARG D C 1
ATOM 3404 O O . ARG D 1 27 ? 39.295 74.286 59.232 1.00 25.83 24 ARG D O 1
ATOM 3412 N N . PHE D 1 28 ? 40.452 72.724 60.396 1.00 22.92 25 PHE D N 1
ATOM 3413 C CA . PHE D 1 28 ? 40.678 71.868 59.250 1.00 23.12 25 PHE D CA 1
ATOM 3414 C C . PHE D 1 28 ? 39.458 71.138 58.764 1.00 22.87 25 PHE D C 1
ATOM 3415 O O . PHE D 1 28 ? 39.171 71.185 57.565 1.00 23.07 25 PHE D O 1
ATOM 3423 N N . GLU D 1 29 ? 38.803 70.398 59.655 1.00 21.44 26 GLU D N 1
ATOM 3424 C CA . GLU D 1 29 ? 37.633 69.604 59.259 1.00 22.77 26 GLU D CA 1
ATOM 3425 C C . GLU D 1 29 ? 36.458 70.452 58.780 1.00 24.40 26 GLU D C 1
ATOM 3426 O O . GLU D 1 29 ? 35.602 69.967 58.043 1.00 25.07 26 GLU D O 1
ATOM 3432 N N . SER D 1 30 ? 36.377 71.696 59.248 1.00 23.74 27 SER D N 1
ATOM 3433 C CA . SER D 1 30 ? 35.259 72.593 58.862 1.00 25.82 27 SER D CA 1
ATOM 3434 C C . SER D 1 30 ? 35.490 73.189 57.492 1.00 26.02 27 SER D C 1
ATOM 3435 O O . SER D 1 30 ? 34.653 73.915 56.997 1.00 26.84 27 SER D O 1
ATOM 3438 N N . ASN D 1 31 ? 36.691 72.988 56.972 1.00 26.58 28 ASN D N 1
ATOM 3439 C CA . ASN D 1 31 ? 37.105 73.660 55.749 1.00 29.34 28 ASN D CA 1
ATOM 3440 C C . ASN D 1 31 ? 37.567 72.673 54.675 1.00 30.31 28 ASN D C 1
ATOM 3441 O O . ASN D 1 31 ? 38.482 72.958 53.932 1.00 31.72 28 ASN D O 1
ATOM 3446 N N . GLY D 1 32 ? 36.938 71.509 54.646 1.00 31.46 29 GLY D N 1
ATOM 3447 C CA . GLY D 1 32 ? 37.145 70.522 53.579 1.00 34.70 29 GLY D CA 1
ATOM 3448 C C . GLY D 1 32 ? 38.414 69.665 53.713 1.00 34.91 29 GLY D C 1
ATOM 3449 O O . GLY D 1 32 ? 38.891 69.102 52.704 1.00 37.53 29 GLY D O 1
ATOM 3450 N N . LEU D 1 33 ? 38.991 69.567 54.913 1.00 31.85 30 LEU D N 1
ATOM 3451 C CA . LEU D 1 33 ? 40.209 68.758 55.058 1.00 31.32 30 LEU D CA 1
ATOM 3452 C C . LEU D 1 33 ? 39.882 67.638 56.011 1.00 31.30 30 LEU D C 1
ATOM 3453 O O . LEU D 1 33 ? 39.272 67.890 57.062 1.00 33.07 30 LEU D O 1
ATOM 3458 N N . ARG D 1 34 ? 40.252 66.411 55.661 1.00 30.18 31 ARG D N 1
ATOM 3459 C CA . ARG D 1 34 ? 39.984 65.275 56.536 1.00 29.14 31 ARG D CA 1
ATOM 3460 C C . ARG D 1 34 ? 41.296 64.934 57.259 1.00 26.96 31 ARG D C 1
ATOM 3461 O O . ARG D 1 34 ? 42.373 65.054 56.675 1.00 25.71 31 ARG D O 1
ATOM 3469 N N . ILE D 1 35 ? 41.177 64.539 58.522 1.00 24.32 32 ILE D N 1
ATOM 3470 C CA . ILE D 1 35 ? 42.304 64.075 59.304 1.00 23.46 32 ILE D CA 1
ATOM 3471 C C . ILE D 1 35 ? 42.530 62.639 58.909 1.00 23.82 32 ILE D C 1
ATOM 3472 O O . ILE D 1 35 ? 41.830 61.742 59.379 1.00 23.93 32 ILE D O 1
ATOM 3477 N N . ALA D 1 36 ? 43.490 62.427 58.009 1.00 23.64 33 ALA D N 1
ATOM 3478 C CA . ALA D 1 36 ? 43.741 61.101 57.468 1.00 24.99 33 ALA D CA 1
ATOM 3479 C C . ALA D 1 36 ? 44.563 60.252 58.436 1.00 25.00 33 ALA D C 1
ATOM 3480 O O . ALA D 1 36 ? 44.469 59.019 58.430 1.00 25.58 33 ALA D O 1
ATOM 3482 N N . ALA D 1 37 ? 45.376 60.914 59.261 1.00 23.49 34 ALA D N 1
ATOM 3483 C CA . ALA D 1 37 ? 46.229 60.232 60.246 1.00 23.13 34 ALA D CA 1
ATOM 3484 C C . ALA D 1 37 ? 46.507 61.249 61.329 1.00 22.58 34 ALA D C 1
ATOM 3485 O O . ALA D 1 37 ? 46.508 62.450 61.045 1.00 21.26 34 ALA D O 1
ATOM 3487 N N . MET D 1 38 ? 46.802 60.770 62.543 1.00 21.34 35 MET D N 1
ATOM 3488 C CA . MET D 1 38 ? 47.000 61.683 63.656 1.00 20.67 35 MET D CA 1
ATOM 3489 C C . MET D 1 38 ? 47.535 60.960 64.872 1.00 20.73 35 MET D C 1
ATOM 3490 O O . MET D 1 38 ? 47.049 59.870 65.220 1.00 21.25 35 MET D O 1
ATOM 3495 N N . LYS D 1 39 ? 48.530 61.574 65.523 1.00 21.10 36 LYS D N 1
ATOM 3496 C CA . LYS D 1 39 ? 48.998 61.089 66.816 1.00 21.31 36 LYS D CA 1
ATOM 3497 C C . LYS D 1 39 ? 49.607 62.226 67.625 1.00 21.55 36 LYS D C 1
ATOM 3498 O O . LYS D 1 39 ? 50.153 63.169 67.058 1.00 21.57 36 LYS D O 1
ATOM 3504 N N . LYS D 1 40 ? 49.499 62.134 68.948 1.00 22.10 37 LYS D N 1
ATOM 3505 C CA . LYS D 1 40 ? 50.195 63.036 69.851 1.00 22.97 37 LYS D CA 1
ATOM 3506 C C . LYS D 1 40 ? 51.533 62.378 70.150 1.00 24.69 37 LYS D C 1
ATOM 3507 O O . LYS D 1 40 ? 51.576 61.196 70.441 1.00 25.66 37 LYS D O 1
ATOM 3513 N N . VAL D 1 41 ? 52.616 63.137 70.045 1.00 26.12 38 VAL D N 1
ATOM 3514 C CA . VAL D 1 41 ? 53.943 62.612 70.177 1.00 28.68 38 VAL D CA 1
ATOM 3515 C C . VAL D 1 41 ? 54.828 63.634 70.846 1.00 28.81 38 VAL D C 1
ATOM 3516 O O . VAL D 1 41 ? 54.620 64.851 70.724 1.00 27.25 38 VAL D O 1
ATOM 3520 N N . GLN D 1 42 ? 55.820 63.119 71.551 1.00 30.42 39 GLN D N 1
ATOM 3521 C CA . GLN D 1 42 ? 56.900 63.909 72.136 1.00 32.12 39 GLN D CA 1
ATOM 3522 C C . GLN D 1 42 ? 58.149 63.702 71.288 1.00 33.68 39 GLN D C 1
ATOM 3523 O O . GLN D 1 42 ? 58.645 62.561 71.173 1.00 34.23 39 GLN D O 1
ATOM 3529 N N . LEU D 1 43 ? 58.691 64.785 70.725 1.00 33.95 40 LEU D N 1
ATOM 3530 C CA . LEU D 1 43 ? 59.931 64.694 69.945 1.00 35.89 40 LEU D CA 1
ATOM 3531 C C . LEU D 1 43 ? 61.158 64.727 70.842 1.00 37.90 40 LEU D C 1
ATOM 3532 O O . LEU D 1 43 ? 61.165 65.476 71.824 1.00 37.99 40 LEU D O 1
ATOM 3537 N N . SER D 1 44 ? 62.178 63.925 70.501 1.00 38.88 41 SER D N 1
ATOM 3538 C CA . SER D 1 44 ? 63.493 64.005 71.134 1.00 41.81 41 SER D CA 1
ATOM 3539 C C . SER D 1 44 ? 64.253 65.162 70.500 1.00 43.47 41 SER D C 1
ATOM 3540 O O . SER D 1 44 ? 63.857 65.657 69.429 1.00 42.20 41 SER D O 1
ATOM 3543 N N . LYS D 1 45 ? 65.355 65.566 71.127 1.00 45.45 42 LYS D N 1
ATOM 3544 C CA . LYS D 1 45 ? 66.174 66.649 70.586 1.00 47.84 42 LYS D CA 1
ATOM 3545 C C . LYS D 1 45 ? 66.658 66.311 69.180 1.00 48.66 42 LYS D C 1
ATOM 3546 O O . LYS D 1 45 ? 66.638 67.170 68.296 1.00 48.25 42 LYS D O 1
ATOM 3552 N N . GLU D 1 46 ? 67.071 65.052 68.999 1.00 49.76 43 GLU D N 1
ATOM 3553 C CA . GLU D 1 46 ? 67.625 64.547 67.746 1.00 51.39 43 GLU D CA 1
ATOM 3554 C C . GLU D 1 46 ? 66.593 64.577 66.623 1.00 49.53 43 GLU D C 1
ATOM 3555 O O . GLU D 1 46 ? 66.911 64.953 65.503 1.00 50.83 43 GLU D O 1
ATOM 3561 N N . GLN D 1 47 ? 65.372 64.156 66.934 1.00 47.21 44 GLN D N 1
ATOM 3562 C CA . GLN D 1 47 ? 64.279 64.141 65.985 1.00 45.71 44 GLN D CA 1
ATOM 3563 C C . GLN D 1 47 ? 63.925 65.551 65.512 1.00 45.30 44 GLN D C 1
ATOM 3564 O O . GLN D 1 47 ? 63.764 65.770 64.319 1.00 44.90 44 GLN D O 1
ATOM 3570 N N . ALA D 1 48 ? 63.820 66.497 66.445 1.00 45.39 45 ALA D N 1
ATOM 3571 C CA . ALA D 1 48 ? 63.584 67.897 66.072 1.00 46.42 45 ALA D CA 1
ATOM 3572 C C . ALA D 1 48 ? 64.753 68.460 65.275 1.00 49.44 45 ALA D C 1
ATOM 3573 O O . ALA D 1 48 ? 64.550 69.251 64.363 1.00 50.69 45 ALA D O 1
ATOM 3575 N N . GLU D 1 49 ? 65.969 68.046 65.605 1.00 51.34 46 GLU D N 1
ATOM 3576 C CA . GLU D 1 49 ? 67.116 68.455 64.819 1.00 54.65 46 GLU D CA 1
ATOM 3577 C C . GLU D 1 49 ? 67.055 67.900 63.393 1.00 55.14 46 GLU D C 1
ATOM 3578 O O . GLU D 1 49 ? 67.336 68.642 62.436 1.00 56.74 46 GLU D O 1
ATOM 3584 N N . ASN D 1 50 ? 66.683 66.624 63.250 1.00 54.03 47 ASN D N 1
ATOM 3585 C CA . ASN D 1 50 ? 66.569 66.022 61.926 1.00 55.55 47 ASN D CA 1
ATOM 3586 C C . ASN D 1 50 ? 65.454 66.704 61.123 1.00 54.59 47 ASN D C 1
ATOM 3587 O O . ASN D 1 50 ? 65.687 67.128 59.995 1.00 56.47 47 ASN D O 1
ATOM 3592 N N . PHE D 1 51 ? 64.275 66.869 61.724 1.00 51.69 48 PHE D N 1
ATOM 3593 C CA . PHE D 1 51 ? 63.146 67.489 61.020 1.00 50.61 48 PHE D CA 1
ATOM 3594 C C . PHE D 1 51 ? 63.494 68.887 60.505 1.00 53.06 48 PHE D C 1
ATOM 3595 O O . PHE D 1 51 ? 63.092 69.250 59.416 1.00 52.48 48 PHE D O 1
ATOM 3603 N N . TYR D 1 52 ? 64.251 69.650 61.298 1.00 55.73 49 TYR D N 1
ATOM 3604 C CA . TYR D 1 52 ? 64.567 71.044 60.985 1.00 59.02 49 TYR D CA 1
ATOM 3605 C C . TYR D 1 52 ? 65.989 71.253 60.445 1.00 63.19 49 TYR D C 1
ATOM 3606 O O . TYR D 1 52 ? 66.520 72.367 60.518 1.00 65.65 49 TYR D O 1
ATOM 3615 N N . ALA D 1 53 ? 66.590 70.198 59.894 1.00 65.25 50 ALA D N 1
ATOM 3616 C CA . ALA D 1 53 ? 68.003 70.224 59.467 1.00 69.72 50 ALA D CA 1
ATOM 3617 C C . ALA D 1 53 ? 68.387 71.393 58.546 1.00 73.35 50 ALA D C 1
ATOM 3618 O O . ALA D 1 53 ? 69.546 71.817 58.545 1.00 76.40 50 ALA D O 1
ATOM 3620 N N . VAL D 1 54 ? 67.421 71.918 57.788 1.00 73.58 51 VAL D N 1
ATOM 3621 C CA . VAL D 1 54 ? 67.673 73.060 56.891 1.00 77.63 51 VAL D CA 1
ATOM 3622 C C . VAL D 1 54 ? 67.990 74.354 57.643 1.00 79.87 51 VAL D C 1
ATOM 3623 O O . VAL D 1 54 ? 68.766 75.189 57.159 1.00 83.04 51 VAL D O 1
ATOM 3627 N N . HIS D 1 55 ? 67.390 74.509 58.823 1.00 78.44 52 HIS D N 1
ATOM 3628 C CA . HIS D 1 55 ? 67.717 75.627 59.706 1.00 80.89 52 HIS D CA 1
ATOM 3629 C C . HIS D 1 55 ? 68.972 75.417 60.564 1.00 83.19 52 HIS D C 1
ATOM 3630 O O . HIS D 1 55 ? 69.306 76.281 61.384 1.00 84.70 52 HIS D O 1
ATOM 3637 N N . LYS D 1 56 ? 69.658 74.285 60.394 1.00 84.05 53 LYS D N 1
ATOM 3638 C CA . LYS D 1 56 ? 70.969 74.089 61.027 1.00 87.62 53 LYS D CA 1
ATOM 3639 C C . LYS D 1 56 ? 71.816 75.337 60.705 1.00 92.40 53 LYS D C 1
ATOM 3640 O O . LYS D 1 56 ? 72.645 75.772 61.503 1.00 94.39 53 LYS D O 1
ATOM 3646 N N . GLU D 1 57 ? 71.549 75.891 59.520 1.00 94.44 54 GLU D N 1
ATOM 3647 C CA . GLU D 1 57 ? 71.961 77.224 59.081 1.00 99.24 54 GLU D CA 1
ATOM 3648 C C . GLU D 1 57 ? 72.028 78.411 60.056 1.00 100.48 54 GLU D C 1
ATOM 3649 O O . GLU D 1 57 ? 73.111 78.937 60.340 1.00 103.49 54 GLU D O 1
ATOM 3655 N N . ARG D 1 58 ? 70.855 78.787 60.570 1.00 98.18 55 ARG D N 1
ATOM 3656 C CA . ARG D 1 58 ? 70.687 80.092 61.217 1.00 99.86 55 ARG D CA 1
ATOM 3657 C C . ARG D 1 58 ? 70.974 80.093 62.721 1.00 99.34 55 ARG D C 1
ATOM 3658 O O . ARG D 1 58 ? 71.066 79.022 63.335 1.00 97.16 55 ARG D O 1
ATOM 3666 N N . PRO D 1 59 ? 71.129 81.303 63.311 1.00 101.48 56 PRO D N 1
ATOM 3667 C CA . PRO D 1 59 ? 71.282 81.430 64.766 1.00 101.05 56 PRO D CA 1
ATOM 3668 C C . PRO D 1 59 ? 70.095 80.825 65.543 1.00 95.94 56 PRO D C 1
ATOM 3669 O O . PRO D 1 59 ? 70.305 80.126 66.548 1.00 95.07 56 PRO D O 1
ATOM 3673 N N . PHE D 1 60 ? 68.875 81.056 65.054 1.00 92.43 57 PHE D N 1
ATOM 3674 C CA . PHE D 1 60 ? 67.651 80.661 65.772 1.00 87.64 57 PHE D CA 1
ATOM 3675 C C . PHE D 1 60 ? 67.337 79.153 65.818 1.00 82.99 57 PHE D C 1
ATOM 3676 O O . PHE D 1 60 ? 66.257 78.749 66.267 1.00 79.80 57 PHE D O 1
ATOM 3684 N N . PHE D 1 61 ? 68.283 78.334 65.372 1.00 82.23 58 PHE D N 1
ATOM 3685 C CA . PHE D 1 61 ? 68.103 76.893 65.313 1.00 77.89 58 PHE D CA 1
ATOM 3686 C C . PHE D 1 61 ? 67.982 76.274 66.703 1.00 75.55 58 PHE D C 1
ATOM 3687 O O . PHE D 1 61 ? 67.047 75.521 66.962 1.00 71.43 58 PHE D O 1
ATOM 3695 N N . LYS D 1 62 ? 68.928 76.596 67.589 1.00 77.09 59 LYS D N 1
ATOM 3696 C CA . LYS D 1 62 ? 68.912 76.067 68.962 1.00 75.40 59 LYS D CA 1
ATOM 3697 C C . LYS D 1 62 ? 67.591 76.343 69.668 1.00 71.90 59 LYS D C 1
ATOM 3698 O O . LYS D 1 62 ? 67.030 75.450 70.314 1.00 69.42 59 LYS D O 1
ATOM 3704 N N . ASP D 1 63 ? 67.116 77.583 69.544 1.00 71.29 60 ASP D N 1
ATOM 3705 C CA . ASP D 1 63 ? 65.894 78.020 70.194 1.00 68.40 60 ASP D CA 1
ATOM 3706 C C . ASP D 1 63 ? 64.677 77.307 69.616 1.00 63.49 60 ASP D C 1
ATOM 3707 O O . ASP D 1 63 ? 63.778 76.944 70.360 1.00 60.69 60 ASP D O 1
ATOM 3712 N N . LEU D 1 64 ? 64.673 77.120 68.295 1.00 61.77 61 LEU D N 1
ATOM 3713 C CA . LEU D 1 64 ? 63.620 76.411 67.593 1.00 57.89 61 LEU D CA 1
ATOM 3714 C C . LEU D 1 64 ? 63.474 74.954 68.065 1.00 54.85 61 LEU D C 1
ATOM 3715 O O . LEU D 1 64 ? 62.364 74.468 68.238 1.00 51.73 61 LEU D O 1
ATOM 3720 N N . VAL D 1 65 ? 64.610 74.288 68.253 1.00 55.02 62 VAL D N 1
ATOM 3721 C CA . VAL D 1 65 ? 64.689 72.907 68.695 1.00 53.31 62 VAL D CA 1
ATOM 3722 C C . VAL D 1 65 ? 64.209 72.742 70.162 1.00 52.50 62 VAL D C 1
ATOM 3723 O O . VAL D 1 65 ? 63.332 71.917 70.438 1.00 49.67 62 VAL D O 1
ATOM 3727 N N . GLU D 1 66 ? 64.783 73.523 71.086 1.00 54.18 63 GLU D N 1
ATOM 3728 C CA . GLU D 1 66 ? 64.344 73.513 72.488 1.00 53.93 63 GLU D CA 1
ATOM 3729 C C . GLU D 1 66 ? 62.833 73.777 72.591 1.00 50.64 63 GLU D C 1
ATOM 3730 O O . GLU D 1 66 ? 62.156 73.152 73.400 1.00 48.84 63 GLU D O 1
ATOM 3736 N N . PHE D 1 67 ? 62.314 74.697 71.777 1.00 49.52 64 PHE D N 1
ATOM 3737 C CA . PHE D 1 67 ? 60.881 74.949 71.776 1.00 46.88 64 PHE D CA 1
ATOM 3738 C C . PHE D 1 67 ? 60.096 73.707 71.308 1.00 43.53 64 PHE D C 1
ATOM 3739 O O . PHE D 1 67 ? 59.174 73.235 72.006 1.00 41.47 64 PHE D O 1
ATOM 3747 N N . MET D 1 68 ? 60.479 73.181 70.143 1.00 41.95 65 MET D N 1
ATOM 3748 C CA . MET D 1 68 ? 59.762 72.061 69.536 1.00 39.50 65 MET D CA 1
ATOM 3749 C C . MET D 1 68 ? 59.762 70.753 70.364 1.00 37.84 65 MET D C 1
ATOM 3750 O O . MET D 1 68 ? 58.898 69.895 70.148 1.00 35.87 65 MET D O 1
ATOM 3755 N N . ILE D 1 69 ? 60.688 70.640 71.314 1.00 38.19 66 ILE D N 1
ATOM 3756 C CA . ILE D 1 69 ? 60.746 69.492 72.233 1.00 37.73 66 ILE D CA 1
ATOM 3757 C C . ILE D 1 69 ? 60.313 69.863 73.660 1.00 37.94 66 ILE D C 1
ATOM 3758 O O . ILE D 1 69 ? 60.343 69.022 74.558 1.00 38.43 66 ILE D O 1
ATOM 3763 N N . SER D 1 70 ? 59.899 71.113 73.869 1.00 37.90 67 SER D N 1
ATOM 3764 C CA . SER D 1 70 ? 59.561 71.582 75.218 1.00 38.27 67 SER D CA 1
ATOM 3765 C C . SER D 1 70 ? 58.271 70.926 75.747 1.00 36.10 67 SER D C 1
ATOM 3766 O O . SER D 1 70 ? 57.959 71.004 76.928 1.00 38.06 67 SER D O 1
ATOM 3769 N N . GLY D 1 71 ? 57.532 70.280 74.868 1.00 32.94 68 GLY D N 1
ATOM 3770 C CA . GLY D 1 71 ? 56.359 69.508 75.260 1.00 30.34 68 GLY D CA 1
ATOM 3771 C C . GLY D 1 71 ? 55.871 68.714 74.048 1.00 28.87 68 GLY D C 1
ATOM 3772 O O . GLY D 1 71 ? 56.440 68.837 72.957 1.00 27.13 68 GLY D O 1
ATOM 3773 N N . PRO D 1 72 ? 54.826 67.875 74.245 1.00 28.35 69 PRO D N 1
ATOM 3774 C CA . PRO D 1 72 ? 54.251 67.084 73.149 1.00 26.96 69 PRO D CA 1
ATOM 3775 C C . PRO D 1 72 ? 53.626 67.972 72.053 1.00 26.18 69 PRO D C 1
ATOM 3776 O O . PRO D 1 72 ? 53.252 69.155 72.320 1.00 25.77 69 PRO D O 1
ATOM 3780 N N . VAL D 1 73 ? 53.493 67.375 70.866 1.00 24.59 70 VAL D N 1
ATOM 3781 C CA . VAL D 1 73 ? 52.880 67.996 69.709 1.00 24.25 70 VAL D CA 1
ATOM 3782 C C . VAL D 1 73 ? 51.839 67.024 69.178 1.00 23.93 70 VAL D C 1
ATOM 3783 O O . VAL D 1 73 ? 51.816 65.832 69.577 1.00 23.87 70 VAL D O 1
ATOM 3787 N N . VAL D 1 74 ? 50.947 67.525 68.321 1.00 22.80 71 VAL D N 1
ATOM 3788 C CA . VAL D 1 74 ? 50.006 66.641 67.637 1.00 22.46 71 VAL D CA 1
ATOM 3789 C C . VAL D 1 74 ? 50.336 66.742 66.153 1.00 22.78 71 VAL D C 1
ATOM 3790 O O . VAL D 1 74 ? 50.294 67.824 65.575 1.00 24.62 71 VAL D O 1
ATOM 3794 N N A VAL D 1 75 ? 50.717 65.620 65.554 0.50 22.75 72 VAL D N 1
ATOM 3795 N N B VAL D 1 75 ? 50.644 65.608 65.544 0.50 22.71 72 VAL D N 1
ATOM 3796 C CA A VAL D 1 75 ? 51.013 65.589 64.127 0.50 22.47 72 VAL D CA 1
ATOM 3797 C CA B VAL D 1 75 ? 51.008 65.573 64.142 0.50 22.51 72 VAL D CA 1
ATOM 3798 C C A VAL D 1 75 ? 49.864 64.922 63.399 0.50 22.32 72 VAL D C 1
ATOM 3799 C C B VAL D 1 75 ? 49.882 64.897 63.383 0.50 22.36 72 VAL D C 1
ATOM 3800 O O A VAL D 1 75 ? 49.346 63.910 63.868 0.50 21.92 72 VAL D O 1
ATOM 3801 O O B VAL D 1 75 ? 49.387 63.859 63.821 0.50 22.00 72 VAL D O 1
ATOM 3808 N N . SER D 1 76 ? 49.487 65.490 62.252 1.00 22.32 73 SER D N 1
ATOM 3809 C CA . SER D 1 76 ? 48.349 65.010 61.457 1.00 22.42 73 SER D CA 1
ATOM 3810 C C . SER D 1 76 ? 48.690 65.047 59.992 1.00 22.62 73 SER D C 1
ATOM 3811 O O . SER D 1 76 ? 49.445 65.940 59.524 1.00 24.43 73 SER D O 1
ATOM 3814 N N . ILE D 1 77 ? 48.079 64.142 59.241 1.00 22.92 74 ILE D N 1
ATOM 3815 C CA . ILE D 1 77 ? 47.992 64.298 57.771 1.00 24.06 74 ILE D CA 1
ATOM 3816 C C . ILE D 1 77 ? 46.613 64.860 57.461 1.00 24.24 74 ILE D C 1
ATOM 3817 O O . ILE D 1 77 ? 45.585 64.286 57.850 1.00 23.76 74 ILE D O 1
ATOM 3822 N N . LEU D 1 78 ? 46.589 65.993 56.775 1.00 24.73 75 LEU D N 1
ATOM 3823 C CA . LEU D 1 78 ? 45.326 66.607 56.377 1.00 25.19 75 LEU D CA 1
ATOM 3824 C C . LEU D 1 78 ? 45.180 66.293 54.901 1.00 27.82 75 LEU D C 1
ATOM 3825 O O . LEU D 1 78 ? 46.118 66.492 54.124 1.00 28.93 75 LEU D O 1
ATOM 3830 N N . GLU D 1 79 ? 44.005 65.798 54.514 1.00 29.04 76 GLU D N 1
ATOM 3831 C CA . GLU D 1 79 ? 43.769 65.409 53.130 1.00 31.46 76 GLU D CA 1
ATOM 3832 C C . GLU D 1 79 ? 42.555 66.113 52.558 1.00 31.21 76 GLU D C 1
ATOM 3833 O O . GLU D 1 79 ? 41.496 66.134 53.199 1.00 28.58 76 GLU D O 1
ATOM 3839 N N . GLY D 1 80 ? 42.720 66.648 51.345 1.00 31.94 77 GLY D N 1
ATOM 3840 C CA . GLY D 1 80 ? 41.627 67.275 50.610 1.00 33.51 77 GLY D CA 1
ATOM 3841 C C . GLY D 1 80 ? 42.112 68.124 49.453 1.00 35.98 77 GLY D C 1
ATOM 3842 O O . GLY D 1 80 ? 43.326 68.279 49.239 1.00 36.49 77 GLY D O 1
ATOM 3843 N N . GLU D 1 81 ? 41.157 68.655 48.688 1.00 37.88 78 GLU D N 1
ATOM 3844 C CA . GLU D 1 81 ? 41.448 69.494 47.518 1.00 41.19 78 GLU D CA 1
ATOM 3845 C C . GLU D 1 81 ? 42.312 70.679 47.935 1.00 39.69 78 GLU D C 1
ATOM 3846 O O . GLU D 1 81 ? 41.957 71.386 48.879 1.00 37.74 78 GLU D O 1
ATOM 3852 N N . GLY D 1 82 ? 43.444 70.867 47.250 1.00 40.50 79 GLY D N 1
ATOM 3853 C CA . GLY D 1 82 ? 44.425 71.912 47.595 1.00 39.95 79 GLY D CA 1
ATOM 3854 C C . GLY D 1 82 ? 44.874 71.931 49.058 1.00 37.69 79 GLY D C 1
ATOM 3855 O O . GLY D 1 82 ? 45.037 73.011 49.650 1.00 37.42 79 GLY D O 1
ATOM 3856 N N . ALA D 1 83 ? 45.068 70.750 49.655 1.00 35.70 80 ALA D N 1
ATOM 3857 C CA . ALA D 1 83 ? 45.346 70.656 51.108 1.00 32.58 80 ALA D CA 1
ATOM 3858 C C . ALA D 1 83 ? 46.559 71.471 51.540 1.00 32.56 80 ALA D C 1
ATOM 3859 O O . ALA D 1 83 ? 46.516 72.125 52.581 1.00 31.30 80 ALA D O 1
ATOM 3861 N N . VAL D 1 84 ? 47.625 71.440 50.746 1.00 33.90 81 VAL D N 1
ATOM 3862 C CA . VAL D 1 84 ? 48.844 72.127 51.127 1.00 35.08 81 VAL D CA 1
ATOM 3863 C C . VAL D 1 84 ? 48.582 73.627 51.314 1.00 36.18 81 VAL D C 1
ATOM 3864 O O . VAL D 1 84 ? 48.828 74.185 52.395 1.00 34.91 81 VAL D O 1
ATOM 3868 N N . LEU D 1 85 ? 48.079 74.265 50.265 1.00 37.81 82 LEU D N 1
ATOM 3869 C CA . LEU D 1 85 ? 47.756 75.689 50.325 1.00 39.68 82 LEU D CA 1
ATOM 3870 C C . LEU D 1 85 ? 46.612 76.032 51.302 1.00 37.08 82 LEU D C 1
ATOM 3871 O O . LEU D 1 85 ? 46.672 77.061 51.989 1.00 36.85 82 LEU D O 1
ATOM 3876 N N . LYS D 1 86 ? 45.573 75.202 51.343 1.00 35.25 83 LYS D N 1
ATOM 3877 C CA . LYS D 1 86 ? 44.435 75.447 52.248 1.00 34.24 83 LYS D CA 1
ATOM 3878 C C . LYS D 1 86 ? 44.914 75.487 53.724 1.00 31.54 83 LYS D C 1
ATOM 3879 O O . LYS D 1 86 ? 44.626 76.434 54.466 1.00 31.57 83 LYS D O 1
ATOM 3885 N N . ASN D 1 87 ? 45.681 74.498 54.131 1.00 30.93 84 ASN D N 1
ATOM 3886 C CA . ASN D 1 87 ? 46.294 74.479 55.482 1.00 29.96 84 ASN D CA 1
ATOM 3887 C C . ASN D 1 87 ? 47.092 75.774 55.761 1.00 31.24 84 ASN D C 1
ATOM 3888 O O . ASN D 1 87 ? 46.872 76.457 56.768 1.00 31.11 84 ASN D O 1
ATOM 3893 N N . ARG D 1 88 ? 47.959 76.156 54.836 1.00 32.77 85 ARG D N 1
ATOM 3894 C CA . ARG D 1 88 ? 48.675 77.430 54.957 1.00 36.34 85 ARG D CA 1
ATOM 3895 C C . ARG D 1 88 ? 47.765 78.663 55.099 1.00 36.05 85 ARG D C 1
ATOM 3896 O O . ARG D 1 88 ? 48.015 79.528 55.952 1.00 36.24 85 ARG D O 1
ATOM 3904 N N . ASP D 1 89 ? 46.712 78.711 54.299 1.00 35.19 86 ASP D N 1
ATOM 3905 C CA . ASP D 1 89 ? 45.707 79.771 54.414 1.00 37.34 86 ASP D CA 1
ATOM 3906 C C . ASP D 1 89 ? 45.049 79.761 55.808 1.00 34.82 86 ASP D C 1
ATOM 3907 O O . ASP D 1 89 ? 44.824 80.815 56.408 1.00 36.44 86 ASP D O 1
ATOM 3912 N N . LEU D 1 90 ? 44.723 78.579 56.321 1.00 32.69 87 LEU D N 1
ATOM 3913 C CA . LEU D 1 90 ? 44.041 78.477 57.612 1.00 30.16 87 LEU D CA 1
ATOM 3914 C C . LEU D 1 90 ? 44.973 78.814 58.784 1.00 30.61 87 LEU D C 1
ATOM 3915 O O . LEU D 1 90 ? 44.537 79.371 59.801 1.00 29.32 87 LEU D O 1
ATOM 3920 N N . MET D 1 91 ? 46.260 78.445 58.642 1.00 31.31 88 MET D N 1
ATOM 3921 C CA . MET D 1 91 ? 47.289 78.751 59.647 1.00 32.24 88 MET D CA 1
ATOM 3922 C C . MET D 1 91 ? 47.509 80.262 59.792 1.00 34.76 88 MET D C 1
ATOM 3923 O O . MET D 1 91 ? 47.612 80.753 60.911 1.00 35.39 88 MET D O 1
ATOM 3928 N N . GLY D 1 92 ? 47.578 80.974 58.661 1.00 36.56 89 GLY D N 1
ATOM 3929 C CA . GLY D 1 92 ? 47.888 82.412 58.626 1.00 39.38 89 GLY D CA 1
ATOM 3930 C C . GLY D 1 92 ? 49.382 82.699 58.525 1.00 41.02 89 GLY D C 1
ATOM 3931 O O . GLY D 1 92 ? 50.204 81.780 58.635 1.00 40.14 89 GLY D O 1
ATOM 3932 N N . ALA D 1 93 ? 49.745 83.967 58.365 1.00 44.07 90 ALA D N 1
ATOM 3933 C CA . ALA D 1 93 ? 51.173 84.362 58.280 1.00 47.10 90 ALA D CA 1
ATOM 3934 C C . ALA D 1 93 ? 51.982 83.858 59.488 1.00 46.70 90 ALA D C 1
ATOM 3935 O O . ALA D 1 93 ? 51.445 83.715 60.594 1.00 43.48 90 ALA D O 1
ATOM 3937 N N . THR D 1 94 ? 53.273 83.602 59.274 1.00 49.45 91 THR D N 1
ATOM 3938 C CA . THR D 1 94 ? 54.149 83.062 60.335 1.00 50.53 91 THR D CA 1
ATOM 3939 C C . THR D 1 94 ? 54.196 84.001 61.541 1.00 51.92 91 THR D C 1
ATOM 3940 O O . THR D 1 94 ? 54.148 83.550 62.671 1.00 50.59 91 THR D O 1
ATOM 3944 N N . ASN D 1 95 ? 54.276 85.306 61.298 1.00 55.49 92 ASN D N 1
ATOM 3945 C CA . ASN D 1 95 ? 54.140 86.272 62.384 1.00 57.61 92 ASN D CA 1
ATOM 3946 C C . ASN D 1 95 ? 52.681 86.497 62.786 1.00 56.53 92 ASN D C 1
ATOM 3947 O O . ASN D 1 95 ? 51.888 87.037 62.015 1.00 57.04 92 ASN D O 1
ATOM 3952 N N . PRO D 1 96 ? 52.318 86.073 64.010 1.00 55.58 93 PRO D N 1
ATOM 3953 C CA . PRO D 1 96 ? 50.940 86.154 64.468 1.00 54.46 93 PRO D CA 1
ATOM 3954 C C . PRO D 1 96 ? 50.415 87.578 64.406 1.00 57.33 93 PRO D C 1
ATOM 3955 O O . PRO D 1 96 ? 49.213 87.778 64.193 1.00 56.99 93 PRO D O 1
ATOM 3959 N N . LYS D 1 97 ? 51.301 88.556 64.603 1.00 60.38 94 LYS D N 1
ATOM 3960 C CA . LYS D 1 97 ? 50.917 89.963 64.511 1.00 63.45 94 LYS D CA 1
ATOM 3961 C C . LYS D 1 97 ? 50.395 90.312 63.105 1.00 63.75 94 LYS D C 1
ATOM 3962 O O . LYS D 1 97 ? 49.506 91.148 62.969 1.00 65.12 94 LYS D O 1
ATOM 3968 N N . GLU D 1 98 ? 50.936 89.664 62.071 1.00 62.75 95 GLU D N 1
ATOM 3969 C CA . GLU D 1 98 ? 50.520 89.908 60.680 1.00 63.38 95 GLU D CA 1
ATOM 3970 C C . GLU D 1 98 ? 49.452 88.937 60.150 1.00 59.92 95 GLU D C 1
ATOM 3971 O O . GLU D 1 98 ? 48.980 89.090 59.019 1.00 60.89 95 GLU D O 1
ATOM 3977 N N . ALA D 1 99 ? 49.081 87.951 60.955 1.00 55.73 96 ALA D N 1
ATOM 3978 C CA . ALA D 1 99 ? 48.129 86.923 60.554 1.00 52.45 96 ALA D CA 1
ATOM 3979 C C . ALA D 1 99 ? 46.712 87.481 60.447 1.00 52.54 96 ALA D C 1
ATOM 3980 O O . ALA D 1 99 ? 46.295 88.257 61.301 1.00 53.50 96 ALA D O 1
ATOM 3982 N N . LYS D 1 100 ? 45.978 87.092 59.405 1.00 51.76 97 LYS D N 1
ATOM 3983 C CA . LYS D 1 100 ? 44.607 87.606 59.198 1.00 52.90 97 LYS D CA 1
ATOM 3984 C C . LYS D 1 100 ? 43.677 87.073 60.287 1.00 50.32 97 LYS D C 1
ATOM 3985 O O . LYS D 1 100 ? 43.882 85.987 60.798 1.00 46.93 97 LYS D O 1
ATOM 3991 N N . ALA D 1 101 ? 42.663 87.859 60.619 1.00 51.40 98 ALA D N 1
ATOM 3992 C CA . ALA D 1 101 ? 41.626 87.461 61.543 1.00 49.52 98 ALA D CA 1
ATOM 3993 C C . ALA D 1 101 ? 41.043 86.101 61.171 1.00 47.03 98 ALA D C 1
ATOM 3994 O O . ALA D 1 101 ? 40.894 85.756 59.982 1.00 46.97 98 ALA D O 1
ATOM 3996 N N . GLY D 1 102 ? 40.758 85.303 62.192 1.00 44.20 99 GLY D N 1
ATOM 3997 C CA . GLY D 1 102 ? 40.155 84.010 61.965 1.00 41.44 99 GLY D CA 1
ATOM 3998 C C . GLY D 1 102 ? 41.158 82.926 61.603 1.00 39.13 99 GLY D C 1
ATOM 3999 O O . GLY D 1 102 ? 40.770 81.778 61.400 1.00 37.90 99 GLY D O 1
ATOM 4000 N N . THR D 1 103 ? 42.440 83.272 61.486 1.00 38.12 100 THR D N 1
ATOM 4001 C CA . THR D 1 103 ? 43.449 82.229 61.243 1.00 35.31 100 THR D CA 1
ATOM 4002 C C . THR D 1 103 ? 43.928 81.629 62.560 1.00 33.24 100 THR D C 1
ATOM 4003 O O . THR D 1 103 ? 43.821 82.254 63.624 1.00 33.77 100 THR D O 1
ATOM 4007 N N . ILE D 1 104 ? 44.482 80.429 62.491 1.00 30.56 101 ILE D N 1
ATOM 4008 C CA . ILE D 1 104 ? 44.951 79.736 63.711 1.00 29.47 101 ILE D CA 1
ATOM 4009 C C . ILE D 1 104 ? 45.997 80.569 64.459 1.00 30.79 101 ILE D C 1
ATOM 4010 O O . ILE D 1 104 ? 45.943 80.693 65.694 1.00 30.24 101 ILE D O 1
ATOM 4015 N N . ARG D 1 105 ? 46.954 81.126 63.714 1.00 32.03 102 ARG D N 1
ATOM 4016 C CA . ARG D 1 105 ? 48.003 81.926 64.339 1.00 35.09 102 ARG D CA 1
ATOM 4017 C C . ARG D 1 105 ? 47.521 83.253 64.869 1.00 38.16 102 ARG D C 1
ATOM 4018 O O . ARG D 1 105 ? 48.034 83.719 65.901 1.00 39.51 102 ARG D O 1
ATOM 4026 N N . ALA D 1 106 ? 46.535 83.865 64.205 1.00 38.56 103 ALA D N 1
ATOM 4027 C CA . ALA D 1 106 ? 45.913 85.049 64.801 1.00 41.17 103 ALA D CA 1
ATOM 4028 C C . ALA D 1 106 ? 45.224 84.686 66.129 1.00 40.74 103 ALA D C 1
ATOM 4029 O O . ALA D 1 106 ? 45.316 85.437 67.094 1.00 42.47 103 ALA D O 1
ATOM 4031 N N . ASP D 1 107 ? 44.559 83.531 66.186 1.00 39.33 104 ASP D N 1
ATOM 4032 C CA . ASP D 1 107 ? 43.746 83.183 67.361 1.00 39.53 104 ASP D CA 1
ATOM 4033 C C . ASP D 1 107 ? 44.504 82.566 68.526 1.00 39.48 104 ASP D C 1
ATOM 4034 O O . ASP D 1 107 ? 44.115 82.744 69.683 1.00 40.19 104 ASP D O 1
ATOM 4039 N N . PHE D 1 108 ? 45.578 81.848 68.230 1.00 37.65 105 PHE D N 1
ATOM 4040 C CA . PHE D 1 108 ? 46.193 81.012 69.247 1.00 37.21 105 PHE D CA 1
ATOM 4041 C C . PHE D 1 108 ? 47.672 81.187 69.452 1.00 38.51 105 PHE D C 1
ATOM 4042 O O . PHE D 1 108 ? 48.205 80.591 70.380 1.00 39.31 105 PHE D O 1
ATOM 4050 N N . ALA D 1 109 ? 48.340 81.977 68.607 1.00 40.37 106 ALA D N 1
ATOM 4051 C CA . ALA D 1 109 ? 49.795 82.105 68.661 1.00 42.63 106 ALA D CA 1
ATOM 4052 C C 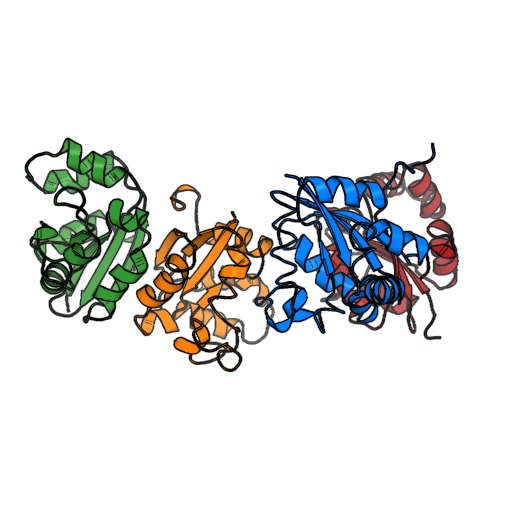. ALA D 1 109 ? 50.235 83.318 69.460 1.00 46.96 106 ALA D C 1
ATOM 4053 O O . ALA D 1 109 ? 49.646 84.411 69.351 1.00 48.23 106 ALA D O 1
ATOM 4055 N N . GLU D 1 110 ? 51.295 83.118 70.241 1.00 49.12 107 GLU D N 1
ATOM 4056 C CA . GLU D 1 110 ? 51.766 84.127 71.170 1.00 53.47 107 GLU D CA 1
ATOM 4057 C C . GLU D 1 110 ? 52.776 85.061 70.505 1.00 55.78 107 GLU D C 1
ATOM 4058 O O . GLU D 1 110 ? 52.786 86.273 70.749 1.00 59.04 107 GLU D O 1
ATOM 4064 N N . SER D 1 111 ? 53.618 84.497 69.649 1.00 54.67 108 SER D N 1
ATOM 4065 C CA . SER D 1 111 ? 54.686 85.261 69.013 1.00 56.63 108 SER D CA 1
ATOM 4066 C C . SER D 1 111 ? 55.179 84.473 67.815 1.00 55.25 108 SER D C 1
ATOM 4067 O O . SER D 1 111 ? 54.702 83.383 67.550 1.00 51.45 108 SER D O 1
ATOM 4070 N N . ILE D 1 112 ? 56.137 85.038 67.097 1.00 58.00 109 ILE D N 1
ATOM 4071 C CA . ILE D 1 112 ? 56.779 84.388 65.956 1.00 58.04 109 ILE D CA 1
ATOM 4072 C C . ILE D 1 112 ? 57.378 83.064 66.386 1.00 56.14 109 ILE D C 1
ATOM 4073 O O . ILE D 1 112 ? 57.294 82.068 65.670 1.00 54.95 109 ILE D O 1
ATOM 4078 N N . ASP D 1 113 ? 57.980 83.056 67.571 1.00 56.89 110 ASP D N 1
ATOM 4079 C CA . ASP D 1 113 ? 58.670 81.868 68.074 1.00 55.85 110 ASP D CA 1
ATOM 4080 C C . ASP D 1 113 ? 57.715 80.810 68.599 1.00 51.64 110 ASP D C 1
ATOM 4081 O O . ASP D 1 113 ? 58.000 79.608 68.495 1.00 51.29 110 ASP D O 1
ATOM 4086 N N . ALA D 1 114 ? 56.593 81.248 69.171 1.00 49.31 111 ALA D N 1
ATOM 4087 C CA . ALA D 1 114 ? 55.546 80.330 69.620 1.00 44.61 111 ALA D CA 1
ATOM 4088 C C . ALA D 1 114 ? 54.283 80.561 68.777 1.00 42.50 111 ALA D C 1
ATOM 4089 O O . ALA D 1 114 ? 53.334 81.247 69.180 1.00 42.32 111 ALA D O 1
ATOM 4091 N N . ASN D 1 115 ? 54.297 80.007 67.578 1.00 39.97 112 ASN D N 1
ATOM 4092 C CA . ASN D 1 115 ? 53.286 80.336 66.614 1.00 38.28 112 ASN D CA 1
ATOM 4093 C C . ASN D 1 115 ? 52.337 79.167 66.311 1.00 34.43 112 ASN D C 1
ATOM 4094 O O . ASN D 1 115 ? 51.865 79.039 65.194 1.00 33.91 112 ASN D O 1
ATOM 4099 N N . ALA D 1 116 ? 52.101 78.332 67.335 1.00 30.78 113 ALA D N 1
ATOM 4100 C CA . ALA D 1 116 ? 50.998 77.387 67.406 1.00 27.76 113 ALA D CA 1
ATOM 4101 C C . ALA D 1 116 ? 51.094 76.180 66.487 1.00 26.21 113 ALA D C 1
ATOM 4102 O O . ALA D 1 116 ? 50.809 75.052 66.936 1.00 25.63 113 ALA D O 1
ATOM 4104 N N . VAL D 1 117 ? 51.393 76.425 65.193 1.00 25.80 114 VAL D N 1
ATOM 4105 C CA . VAL D 1 117 ? 51.212 75.383 64.156 1.00 25.23 114 VAL D CA 1
ATOM 4106 C C . VAL D 1 117 ? 52.326 75.405 63.149 1.00 27.52 114 VAL D C 1
ATOM 4107 O O . VAL D 1 117 ? 52.918 76.455 62.926 1.00 29.10 114 VAL D O 1
ATOM 4111 N N . HIS D 1 118 ? 52.614 74.235 62.581 1.00 27.17 115 HIS D N 1
ATOM 4112 C CA . HIS D 1 118 ? 53.453 74.052 61.409 1.00 28.76 115 HIS D CA 1
ATOM 4113 C C . HIS D 1 118 ? 52.579 73.476 60.293 1.00 28.15 115 HIS D C 1
ATOM 4114 O O . HIS D 1 118 ? 51.658 72.683 60.559 1.00 27.48 115 HIS D O 1
ATOM 4121 N N . GLY D 1 119 ? 52.884 73.841 59.051 1.00 28.74 116 GLY D N 1
ATOM 4122 C CA . GLY D 1 119 ? 52.266 73.188 57.907 1.00 29.06 116 GLY D CA 1
ATOM 4123 C C . GLY D 1 119 ? 53.226 73.079 56.756 1.00 32.12 116 GLY D C 1
ATOM 4124 O O . GLY D 1 119 ? 54.047 73.993 56.547 1.00 34.20 116 GLY D O 1
ATOM 4125 N N . SER D 1 120 ? 53.155 71.988 55.998 1.00 31.81 117 SER D N 1
ATOM 4126 C CA . SER D 1 120 ? 54.088 71.820 54.890 1.00 34.85 117 SER D CA 1
ATOM 4127 C C . SER D 1 120 ? 53.947 72.968 53.917 1.00 37.60 117 SER D C 1
ATOM 4128 O O . SER D 1 120 ? 52.845 73.398 53.635 1.00 37.30 117 SER D O 1
ATOM 4131 N N . ASP D 1 121 ? 55.066 73.458 53.387 1.00 40.25 118 ASP D N 1
ATOM 4132 C CA . ASP D 1 121 ? 54.998 74.642 52.532 1.00 43.56 118 ASP D CA 1
ATOM 4133 C C . ASP D 1 121 ? 54.951 74.376 51.022 1.00 44.54 118 ASP D C 1
ATOM 4134 O O . ASP D 1 121 ? 54.940 75.303 50.264 1.00 47.88 118 ASP D O 1
ATOM 4139 N N . SER D 1 122 ? 54.950 73.112 50.609 1.00 43.71 119 SER D N 1
ATOM 4140 C CA . SER D 1 122 ? 54.842 72.715 49.206 1.00 44.53 119 SER D CA 1
ATOM 4141 C C . SER D 1 122 ? 54.500 71.221 49.168 1.00 43.33 119 SER D C 1
ATOM 4142 O O . SER D 1 122 ? 54.641 70.520 50.188 1.00 39.21 119 SER D O 1
ATOM 4145 N N . LEU D 1 123 ? 54.073 70.739 47.995 1.00 44.94 120 LEU D N 1
ATOM 4146 C CA . LEU D 1 123 ? 53.777 69.310 47.782 1.00 45.22 120 LEU D CA 1
ATOM 4147 C C . LEU D 1 123 ? 55.021 68.464 48.031 1.00 46.33 120 LEU D C 1
ATOM 4148 O O . LEU D 1 123 ? 54.947 67.436 48.719 1.00 44.58 120 LEU D O 1
ATOM 4153 N N . GLU D 1 124 ? 56.157 68.919 47.508 1.00 48.62 121 GLU D N 1
ATOM 4154 C CA . GLU D 1 124 ? 57.423 68.246 47.727 1.00 51.44 121 GLU D CA 1
ATOM 4155 C C . GLU D 1 124 ? 57.712 68.062 49.213 1.00 48.88 121 GLU D C 1
ATOM 4156 O O . GLU D 1 124 ? 58.016 66.941 49.651 1.00 48.38 121 GLU D O 1
ATOM 4162 N N . ASN D 1 125 ? 57.618 69.149 49.984 1.00 47.53 122 ASN D N 1
ATOM 4163 C CA . ASN D 1 125 ? 57.951 69.093 51.402 1.00 45.53 122 ASN D CA 1
ATOM 4164 C C . ASN D 1 125 ? 56.935 68.300 52.181 1.00 42.24 122 ASN D C 1
ATOM 4165 O O . ASN D 1 125 ? 57.275 67.650 53.165 1.00 41.62 122 ASN D O 1
ATOM 4170 N N . ALA D 1 126 ? 55.687 68.333 51.723 1.00 41.11 123 ALA D N 1
ATOM 4171 C CA . ALA D 1 126 ? 54.612 67.565 52.336 1.00 38.27 123 ALA D CA 1
ATOM 4172 C C . ALA D 1 126 ? 54.942 66.091 52.253 1.00 37.99 123 ALA D C 1
ATOM 4173 O O . ALA D 1 126 ? 54.815 65.372 53.244 1.00 36.55 123 ALA D O 1
ATOM 4175 N N . LYS D 1 127 ? 55.372 65.645 51.080 1.00 39.59 124 LYS D N 1
ATOM 4176 C CA . LYS D 1 127 ? 55.743 64.249 50.905 1.00 40.62 124 LYS D CA 1
ATOM 4177 C C . LYS D 1 127 ? 56.859 63.841 51.896 1.00 39.89 124 LYS D C 1
ATOM 4178 O O . LYS D 1 127 ? 56.715 62.857 52.630 1.00 38.90 124 LYS D O 1
ATOM 4184 N N . ILE D 1 128 ? 57.917 64.640 51.967 1.00 40.33 125 ILE D N 1
ATOM 4185 C CA . ILE D 1 128 ? 59.059 64.364 52.833 1.00 40.68 125 ILE D CA 1
ATOM 4186 C C . ILE D 1 128 ? 58.662 64.345 54.336 1.00 38.06 125 ILE D C 1
ATOM 4187 O O . ILE D 1 128 ? 59.117 63.477 55.107 1.00 37.47 125 ILE D O 1
ATOM 4192 N N . GLU D 1 129 ? 57.822 65.306 54.727 1.00 36.39 126 GLU D N 1
ATOM 4193 C CA . GLU D 1 129 ? 57.449 65.509 56.117 1.00 34.42 126 GLU D CA 1
ATOM 4194 C C . GLU D 1 129 ? 56.459 64.425 56.570 1.00 32.88 126 GLU D C 1
ATOM 4195 O O . GLU D 1 129 ? 56.537 63.941 57.702 1.00 31.97 126 GLU D O 1
ATOM 4201 N N . ILE D 1 130 ? 55.528 64.053 55.696 1.00 32.69 127 ILE D N 1
ATOM 4202 C CA . ILE D 1 130 ? 54.635 62.941 56.005 1.00 32.21 127 ILE D CA 1
ATOM 4203 C C . ILE D 1 130 ? 55.433 61.630 56.208 1.00 33.63 127 ILE D C 1
ATOM 4204 O O . ILE D 1 130 ? 55.192 60.905 57.196 1.00 31.98 127 ILE D O 1
ATOM 4209 N N . GLU D 1 131 ? 56.382 61.345 55.308 1.00 35.42 128 GLU D N 1
ATOM 4210 C CA . GLU D 1 131 ? 57.193 60.126 55.423 1.00 37.75 128 GLU D CA 1
ATOM 4211 C C . GLU D 1 131 ? 58.016 60.097 56.694 1.00 36.48 128 GLU D C 1
ATOM 4212 O O . GLU D 1 131 ? 58.321 59.017 57.207 1.00 36.53 128 GLU D O 1
ATOM 4218 N N . PHE D 1 132 ? 58.421 61.275 57.153 1.00 35.01 129 PHE D N 1
ATOM 4219 C CA . PHE D 1 132 ? 59.228 61.374 58.345 1.00 34.49 129 PHE D CA 1
ATOM 4220 C C . PHE D 1 132 ? 58.425 60.905 59.562 1.00 32.29 129 PHE D C 1
ATOM 4221 O O . PHE D 1 132 ? 58.975 60.247 60.443 1.00 33.28 129 PHE D O 1
ATOM 4229 N N . PHE D 1 133 ? 57.141 61.254 59.602 1.00 30.01 130 PHE D N 1
ATOM 4230 C CA . PHE D 1 133 ? 56.298 60.987 60.761 1.00 28.91 130 PHE D CA 1
ATOM 4231 C C . PHE D 1 133 ? 55.465 59.724 60.730 1.00 28.43 130 PHE D C 1
ATOM 4232 O O . PHE D 1 133 ? 55.114 59.214 61.792 1.00 27.93 130 PHE D O 1
ATOM 4240 N N . PHE D 1 134 ? 55.115 59.245 59.542 1.00 28.11 131 PHE D N 1
ATOM 4241 C CA . PHE D 1 134 ? 54.058 58.247 59.432 1.00 28.59 131 PHE D CA 1
ATOM 4242 C C . PHE D 1 134 ? 54.474 57.069 58.554 1.00 31.20 131 PHE D C 1
ATOM 4243 O O . PHE D 1 134 ? 55.105 57.246 57.513 1.00 33.48 131 PHE D O 1
ATOM 4251 N N . LYS D 1 135 ? 54.111 55.869 58.967 1.00 31.88 132 LYS D N 1
ATOM 4252 C CA . LYS D 1 135 ? 54.225 54.710 58.096 1.00 35.78 132 LYS D CA 1
ATOM 4253 C C . LYS D 1 135 ? 52.904 54.606 57.345 1.00 36.18 132 LYS D C 1
ATOM 4254 O O . LYS D 1 135 ? 51.891 55.126 57.839 1.00 34.36 132 LYS D O 1
ATOM 4260 N N . PRO D 1 136 ? 52.897 53.947 56.165 1.00 39.74 133 PRO D N 1
ATOM 4261 C CA . PRO D 1 136 ? 51.629 53.878 55.391 1.00 41.30 133 PRO D CA 1
ATOM 4262 C C . PRO D 1 136 ? 50.434 53.330 56.195 1.00 42.36 133 PRO D C 1
ATOM 4263 O O . PRO D 1 136 ? 49.320 53.826 56.027 1.00 42.00 133 PRO D O 1
ATOM 4267 N N . ASN D 1 137 ? 50.665 52.386 57.111 1.00 44.28 134 ASN D N 1
ATOM 4268 C CA . ASN D 1 137 ? 49.562 51.810 57.894 1.00 45.41 134 ASN D CA 1
ATOM 4269 C C . ASN D 1 137 ? 48.911 52.756 58.913 1.00 43.68 134 ASN D C 1
ATOM 4270 O O . ASN D 1 137 ? 47.853 52.439 59.485 1.00 44.01 134 ASN D O 1
ATOM 4275 N N . GLU D 1 138 ? 49.527 53.913 59.146 1.00 41.33 135 GLU D N 1
ATOM 4276 C CA . GLU D 1 138 ? 48.921 54.885 60.031 1.00 38.94 135 GLU D CA 1
ATOM 4277 C C . GLU D 1 138 ? 47.891 55.784 59.308 1.00 38.72 135 GLU D C 1
ATOM 4278 O O . GLU D 1 138 ? 47.110 56.497 59.956 1.00 36.28 135 GLU D O 1
ATOM 4284 N N . ILE D 1 139 ? 47.890 55.724 57.976 1.00 40.95 136 ILE D N 1
ATOM 4285 C CA . ILE D 1 139 ? 47.013 56.559 57.142 1.00 42.65 136 ILE D CA 1
ATOM 4286 C C . ILE D 1 139 ? 45.727 55.753 56.858 1.00 44.54 136 ILE D C 1
ATOM 4287 O O . ILE D 1 139 ? 45.756 54.814 56.062 1.00 46.44 136 ILE D O 1
ATOM 4292 N N . CYS D 1 140 ? 44.617 56.115 57.505 1.00 44.53 137 CYS D N 1
ATOM 4293 C CA . CYS D 1 140 ? 43.432 55.211 57.599 1.00 47.13 137 CYS D CA 1
ATOM 4294 C C . CYS D 1 140 ? 42.082 55.926 57.444 1.00 46.87 137 CYS D C 1
ATOM 4295 O O . CYS D 1 140 ? 42.025 57.149 57.243 1.00 46.36 137 CYS D O 1
#

Sequence (549 aa):
MEKTLSIIKPDAVKKGVIGKILDRFESNGLRIAAMKKVQLSKEQAENFYAVHKERPFFKDLVEFMISGPVVVSILEGEGAVLKKNRDDLMGATNPKEAKAGTIRADFAESIDANAVHGSDSLENAKIEIEFFFKPNEICMEKTLSIIKPDAVKKGVIGKILDRFESNGLRIAAMKKVQLSKEQAENFYAVHKERPFFKDLVEFMISGPVVVVSILEGEGAVLKNRRDLMGATNPKEAKAGTIRADFAESIDANAVHGSDSLENAKIEIEFFFKPNEICMEKTLSIIKPDAVKKGVIGKILDRFESNGLRIAAMKKVQLSKEQAENFYAVHKRPFFKDLVEFMISGPVVVSILEGEGAVLKNRDLMGATNPKEAKAGTIRADFAESIDANAVHGSDSLENAKIEIEFFFKPNEICSAMEKTLSIIKPDAVKKGVIGKILDRFESNGLRIAAMKKVQLSKEQAENFYAVHKERPFFKDLVEFMISGPVVVVSILEGEGAVLKNRDLMGATNPKEAKAGTIRADFAESIDANAVHGSDSLENAKIEIEFFFKPNEIC

Foldseek 3Di:
DFKKKKKQAFQQVVVVCVVVLVCLQVVQFKDFPDKDKAQDDLVLLCVLCVVCPPPPCSVVLSCRRRVGIMMMTMIDGDVVQVSLDLQLADLFLVRGDPNHQQVVRADGNNGRGMDMQNDRVSRVVNCCSPDPPDPDD/DAKKKKKQAPQLVVVVCPVVLVCLQVVQFKDFQFKDKDQDDLVLLCVLVVVCVPPPPSVVLSCRRNVDIMMMTMIDGVVSQVSLDLQLADLALVRGDPNHVQVVRADGSSRSRMDMQNDRVSRVVNCVSPDDPVRRD/DAKKKKKFAFQQVVVVCPVVLVVLLVVQFKDFADKDKDQDDLVLLLVLCVVVPDDDRPLLSCRRNVGIMMMTMIDGDVSQVVLDLQLADLALVRGDPNHVQVVRADGSSGRGMDIQNDSVRRVVNCCSPAPDVRHD/DFFQKKKKKQAPQQVVVVCPVVLVCLQVVQFKDFQFKDKDADDLVLLCVLPVVVVPDPCSVVLSCRRRVGIMMMTMIGGDVVQVSLDLQLADLALVRGDPNHQQVVRADGSSGRRMDMQNDSVSRVVNCVSPDDPVRRD

InterPro domains:
  IPR001564 Nucleoside diphosphate kinase [MF_00451] (1-136)
  IPR001564 Nucleoside diphosphate kinase [PR01243] (4-26)
  IPR001564 Nucleoside diphosphate kinase [PR01243] (48-67)
  IPR001564 Nucleoside diphosphate kinase [PR01243] (68-85)
  IPR001564 Nucleoside diphosphate kinase [PR01243] (89-105)
  IPR001564 Nucleoside diphosphate kinase [PR01243] (112-131)
  IPR023005 Nucleoside diphosphate kinase, active site [PS00469] (112-120)
  IPR034907 Nucleoside diphosphate kinase-like domain [PF00334] (2-136)
  IPR034907 Nucleoside diphosphate kinase-like domain [SM00562] (1-137)
  IPR036850 Nucleoside diphosphate kinase-like domain superfamily [G3DSA:3.30.70.141] (1-137)
  IPR036850 Nucleoside diphosphate kinase-like domain superfamily [SSF54919] (1-136)

Radius of gyration: 28.67 Å; Cα contacts (8 Å, |Δi|>4): 1167; chains: 4; bounding box: 72×68×83 Å

CATH classification: 3.30.70.141

Solvent-accessible surface area: 27020 Å² total; per-residue (Å²): 149,41,95,0,0,1,0,0,18,0,19,0,12,134,95,22,17,3,0,82,0,0,32,57,0,18,10,9,44,6,125,3,18,21,4,57,7,38,84,7,49,102,122,85,0,60,88,32,23,40,139,58,123,148,112,128,96,36,128,96,40,2,71,40,0,42,59,4,20,0,0,0,0,15,0,35,4,140,34,0,11,81,25,0,109,44,3,8,14,40,88,43,16,189,117,14,109,28,28,3,0,22,42,73,24,16,124,47,103,112,21,5,0,0,29,9,0,81,44,109,130,54,2,138,97,22,27,90,60,22,49,124,140,119,164,174,162,161,25,72,0,0,1,0,0,24,1,18,0,14,147,88,22,16,2,0,85,0,0,32,58,0,23,66,60,58,6,115,2,0,0,3,43,20,43,81,6,51,106,121,86,0,58,82,30,22,42,128,78,130,154,162,90,165,27,156,88,51,2,95,50,0,38,61,5,42,0,0,0,1,0,0,22,4,100,11,0,3,27,72,0,65,20,24,5,2,18,78,30,22,173,116,14,124,93,51,7,0,13,41,70,22,15,124,51,103,111,20,2,0,0,34,10,2,107,10,48,74,52,1,133,112,23,16,113,84,18,13,143,117,126,43,58,33,156,50,93,0,0,1,0,1,21,6,24,0,13,191,97,21,16,2,0,80,0,0,33,58,0,27,67,60,56,5,122,2,19,9,4,41,8,37,77,8,47,117,129,89,1,58,79,15,5,66,87,88,176,95,141,126,60,123,78,37,2,75,44,0,44,84,15,25,0,0,0,1,3,0,33,1,134,38,0,5,121,70,0,84,103,25,0,15,45,83,35,13,181,128,13,165,102,53,14,0,16,38,69,22,13,114,41,101,124,23,11,0,0,22,2,0,80,38,107,134,47,0,130,80,23,28,89,59,16,14,104,123,136,94,52,154,105,66,122,39,61,0,0,0,0,0,18,0,18,0,16,131,94,19,16,2,0,64,0,0,31,58,0,26,66,58,58,4,106,2,0,0,3,44,35,41,95,9,52,108,125,82,0,62,93,31,19,57,114,45,152,143,105,126,91,9,143,109,33,2,100,38,0,40,60,5,36,0,0,0,0,0,0,17,6,105,32,0,12,118,74,0,112,89,30,5,12,46,88,35,16,179,128,14,162,101,53,10,0,18,41,72,24,17,133,38,80,111,20,4,0,0,30,9,0,76,42,115,124,54,2,136,109,24,20,115,90,20,12,142,115,127,43,61,36